Protein 4G26 (pdb70)

InterPro domains:
  IPR002885 Pentatricopeptide repeat [PS51375] (210-244)
  IPR011990 Tetratricopeptide-like helical domain superfamily [G3DSA:1.25.40.10] (96-568)
  IPR031595 Protein-only RNase P, C-terminal [PF16953] (338-565)
  IPR033443 PROP1-like, PPR domain [PF17177] (88-297)

Foldseek 3Di:
DVQVVLLVVLPVVDVPLPLVVLVVSVVVCVVVVNDHAQSSLLSNLQSLLSDAADPPDHGDCSLVCSLVSLLVCLVVVHDHDPSSLVSLLSSLQRHLDLVSLVVSVVSCVVSVHQHAPSSLVSNLLSCLVVLNLVSNVVSVVSCVVSVHQDDQVSLLSNLSSCVSVLPQLSNLVSQVSCQQFVFAAAPVSQVSVLCVLQDPSVQADADQDDDLVLQVVQCVVVQHQARSPHFHHHGHKDKDKFAAPLQQATPPPRDRFAAGDDDVVVLVVLLVVLLVLQCVPDVVVLVVVLVVLLVVDDDAQEAEAQQQQQPPVDPGGHLPSSVVVQQVRLVPPPVSDGAAYEEAPCCLVDDQPPDPVSNVVSVVCVVSSRYDHGYPPHDSVSNLVSSCSVSVHAYEHPPLLPDDPSVVSGRGPVVSSCLQHYWYWDQDPVPGIDIRHRGNHDSGWGADSNGWTKHWHDDSDCVVPPTIIMTIGHPD

Organism: Arabidopsis thaliana (NCBI:txid3702)

Solvent-accessible surface area: 24001 Å² total; per-residue (Å²): 107,86,94,45,98,14,84,124,88,1,54,104,9,10,172,164,37,53,24,148,51,0,11,109,3,13,54,47,5,121,177,110,68,23,128,3,48,57,89,4,0,12,26,0,0,90,1,0,8,66,18,135,55,35,138,170,73,92,86,55,86,4,2,41,65,0,16,79,0,1,121,50,0,2,71,47,157,24,104,27,59,93,47,0,5,57,15,1,12,92,0,3,96,31,38,77,42,9,68,59,1,4,69,7,0,85,31,4,102,85,92,76,33,92,3,66,37,90,8,0,6,12,0,0,56,2,2,19,163,140,35,48,9,111,64,0,30,83,0,12,62,29,0,85,116,16,151,15,92,8,104,33,79,12,0,15,17,4,2,75,1,0,21,74,58,142,46,16,80,58,1,11,111,6,2,17,54,0,30,85,43,25,20,35,0,42,136,78,2,0,48,34,1,28,95,6,0,128,33,112,36,1,39,156,36,30,71,171,170,78,81,102,131,89,2,100,81,16,17,107,98,28,48,14,7,60,4,26,74,21,19,4,14,63,28,126,5,56,7,105,111,16,45,21,53,147,79,0,36,0,103,58,34,142,53,140,7,67,62,38,117,30,73,100,106,68,17,93,87,14,13,67,33,0,31,133,16,0,29,109,117,18,99,127,69,32,0,34,110,0,42,98,48,14,143,176,73,36,98,17,38,7,0,0,5,0,19,32,0,0,70,30,122,70,250,79,35,19,23,151,6,0,30,33,0,3,96,82,5,57,114,79,6,132,75,109,93,43,2,0,1,0,0,45,88,86,65,5,106,35,57,1,6,83,150,90,184,34,100,63,46,0,76,141,10,118,135,63,14,2,3,24,17,0,22,118,87,10,58,13,22,3,0,0,0,29,0,0,1,42,38,139,11,44,0,1,0,31,34,112,3,129,80,146,23,8,134,81,14,42,102,57,20,4,26,64,2,27,30,62,34,24,1,62,5,35,79,70,234,144,124,31,14,124,17,18,93,31,39,76,20,7,13,8,0,8,4,19,67,74,3,4,2,2,1,0,26,53,39,153,55,41,78,145,64,74,32,59,3,1,1,1,73,33,46,212

Structure (mmCIF, N/CA/C/O backbone):
data_4G26
#
_entry.id   4G26
#
_cell.length_a   41.790
_cell.length_b   111.883
_cell.length_c   140.073
_cell.angle_alpha   90.00
_cell.angle_beta   90.00
_cell.angle_gamma   90.00
#
_symmetry.space_group_name_H-M   'P 21 21 21'
#
loop_
_entity.id
_entity.type
_entity.pdbx_description
1 polymer 'Pentatricopeptide repeat-containing protein At2g32230, mitochondrial'
2 non-polymer 'ZINC ION'
3 non-polymer 'CALCIUM ION'
4 water water
#
loop_
_atom_site.group_PDB
_atom_site.id
_atom_site.type_symbol
_atom_site.label_atom_id
_atom_site.label_alt_id
_atom_site.label_comp_id
_atom_site.label_asym_id
_atom_site.label_entity_id
_atom_site.label_seq_id
_atom_site.pdbx_PDB_ins_code
_atom_site.Cartn_x
_atom_site.Cartn_y
_atom_site.Cartn_z
_atom_site.occupancy
_atom_site.B_iso_or_equiv
_atom_site.auth_seq_id
_atom_site.auth_comp_id
_atom_site.auth_asym_id
_atom_site.auth_atom_id
_atom_site.pdbx_PDB_model_num
ATOM 1 N N . SER A 1 24 ? -11.465 44.358 64.160 1.00 94.01 95 SER A N 1
ATOM 2 C CA . SER A 1 24 ? -12.189 43.111 63.772 1.00 93.65 95 SER A CA 1
ATOM 3 C C . SER A 1 24 ? -11.387 41.877 64.209 1.00 89.19 95 SER A C 1
ATOM 4 O O . SER A 1 24 ? -10.211 41.774 63.865 1.00 90.11 95 SER A O 1
ATOM 7 N N . PRO A 1 25 ? -12.018 40.946 64.971 1.00 89.26 96 PRO A N 1
ATOM 8 C CA . PRO A 1 25 ? -11.328 39.806 65.623 1.00 86.77 96 PRO A CA 1
ATOM 9 C C . PRO A 1 25 ? -10.827 38.728 64.651 1.00 86.54 96 PRO A C 1
ATOM 10 O O . PRO A 1 25 ? -9.688 38.273 64.783 1.00 81.38 96 PRO A O 1
ATOM 14 N N . GLU A 1 26 ? -11.665 38.312 63.700 1.00 88.85 97 GLU A N 1
ATOM 15 C CA . GLU A 1 26 ? -11.208 37.381 62.659 1.00 88.56 97 GLU A CA 1
ATOM 16 C C . GLU A 1 26 ? -10.124 38.021 61.791 1.00 88.80 97 GLU A C 1
ATOM 17 O O . GLU A 1 26 ? -9.188 37.340 61.384 1.00 96.17 97 GLU A O 1
ATOM 23 N N . ALA A 1 27 ? -10.245 39.320 61.518 1.00 87.76 98 ALA A N 1
ATOM 24 C CA . ALA A 1 27 ? -9.203 40.056 60.790 1.00 84.52 98 ALA A CA 1
ATOM 25 C C . ALA A 1 27 ? -7.935 40.234 61.627 1.00 78.02 98 ALA A C 1
ATOM 26 O O . ALA A 1 27 ? -6.856 40.389 61.066 1.00 76.46 98 ALA A O 1
ATOM 28 N N . LEU A 1 28 ? -8.062 40.230 62.957 1.00 79.19 99 LEU A N 1
ATOM 29 C CA . LEU A 1 28 ? -6.889 40.329 63.853 1.00 73.15 99 LEU A CA 1
ATOM 30 C C . LEU A 1 28 ? -6.122 39.005 63.944 1.00 75.67 99 LEU A C 1
ATOM 31 O O . LEU A 1 28 ? -4.891 39.002 63.910 1.00 71.90 99 LEU A O 1
ATOM 36 N N . LEU A 1 29 ? -6.844 37.889 64.105 1.00 77.33 100 LEU A N 1
ATOM 37 C CA . LEU A 1 29 ? -6.215 36.554 64.119 1.00 77.76 100 LEU A CA 1
ATOM 38 C C . LEU A 1 29 ? -5.480 36.306 62.783 1.00 73.41 100 LEU A C 1
ATOM 39 O O . LEU A 1 29 ? -4.373 35.774 62.773 1.00 76.32 100 LEU A O 1
ATOM 44 N N . LYS A 1 30 ? -6.097 36.719 61.673 1.00 79.49 101 LYS A N 1
ATOM 45 C CA . LYS A 1 30 ? -5.454 36.710 60.346 1.00 82.01 101 LYS A CA 1
ATOM 46 C C . LYS A 1 30 ? -4.096 37.409 60.414 1.00 85.04 101 LYS A C 1
ATOM 47 O O . LYS A 1 30 ? -3.070 36.780 60.170 1.00 82.30 101 LYS A O 1
ATOM 53 N N . GLN A 1 31 ? -4.101 38.695 60.780 1.00 88.80 102 GLN A N 1
ATOM 54 C CA . GLN A 1 31 ? -2.865 39.485 60.944 1.00 85.92 102 GLN A CA 1
ATOM 55 C C . GLN A 1 31 ? -1.837 38.796 61.834 1.00 75.51 102 GLN A C 1
ATOM 56 O O . GLN A 1 31 ? -0.641 38.813 61.551 1.00 75.89 102 GLN A O 1
ATOM 62 N N . LYS A 1 32 ? -2.311 38.212 62.925 1.00 77.51 103 LYS A N 1
ATOM 63 C CA . LYS A 1 32 ? -1.426 37.642 63.934 1.00 76.29 103 LYS A CA 1
ATOM 64 C C . LYS A 1 32 ? -0.899 36.271 63.526 1.00 78.94 103 LYS A C 1
ATOM 65 O O . LYS A 1 32 ? 0.208 35.907 63.909 1.00 73.49 103 LYS A O 1
ATOM 71 N N . LEU A 1 33 ? -1.697 35.506 62.780 1.00 77.00 104 LEU A N 1
ATOM 72 C CA . LEU A 1 33 ? -1.222 34.235 62.215 1.00 73.04 104 LEU A CA 1
ATOM 73 C C . LEU A 1 33 ? -0.362 34.451 60.957 1.00 72.72 104 LEU A C 1
ATOM 74 O O . LEU A 1 33 ? 0.556 33.685 60.715 1.00 76.45 104 LEU A O 1
ATOM 79 N N . ASP A 1 34 ? -0.627 35.495 60.172 1.00 77.62 105 ASP A N 1
ATOM 80 C CA . ASP A 1 34 ? 0.262 35.828 59.049 1.00 78.62 105 ASP A CA 1
ATOM 81 C C . ASP A 1 34 ? 1.661 36.079 59.586 1.00 80.68 105 ASP A C 1
ATOM 82 O O . ASP A 1 34 ? 2.645 35.574 59.040 1.00 83.06 105 ASP A O 1
ATOM 87 N N . MET A 1 35 ? 1.748 36.871 60.654 1.00 77.15 106 MET A N 1
ATOM 88 C CA . MET A 1 35 ? 3.022 37.074 61.324 1.00 70.45 106 MET A CA 1
ATOM 89 C C . MET A 1 35 ? 3.454 35.817 62.035 1.00 78.19 106 MET A C 1
ATOM 90 O O . MET A 1 35 ? 4.650 35.534 62.115 1.00 80.25 106 MET A O 1
ATOM 95 N N . CYS A 1 36 ? 2.483 35.109 62.608 1.00 90.22 107 CYS A N 1
ATOM 96 C CA . CYS A 1 36 ? 2.746 33.886 63.354 1.00 92.10 107 CYS A CA 1
ATOM 97 C C . CYS A 1 36 ? 2.386 32.654 62.485 1.00 104.13 107 CYS A C 1
ATOM 98 O O . CYS A 1 36 ? 1.315 32.070 62.663 1.00 120.89 107 CYS A O 1
ATOM 101 N N . SER A 1 37 ? 3.274 32.250 61.567 1.00 97.81 108 SER A N 1
ATOM 102 C CA . SER A 1 37 ? 4.584 32.851 61.488 1.00 92.99 108 SER A CA 1
ATOM 103 C C . SER A 1 37 ? 5.348 32.719 60.174 1.00 97.42 108 SER A C 1
ATOM 104 O O . SER A 1 37 ? 5.522 31.635 59.619 1.00 93.35 108 SER A O 1
ATOM 107 N N . LYS A 1 38 ? 5.790 33.879 59.698 1.00 97.93 109 LYS A N 1
ATOM 108 C CA . LYS A 1 38 ? 6.972 33.989 58.870 1.00 95.53 109 LYS A CA 1
ATOM 109 C C . LYS A 1 38 ? 8.166 33.769 59.807 1.00 93.14 109 LYS A C 1
ATOM 110 O O . LYS A 1 38 ? 9.266 33.436 59.375 1.00 93.22 109 LYS A O 1
ATOM 116 N N . LYS A 1 39 ? 7.929 33.959 61.100 1.00 87.58 110 LYS A N 1
ATOM 117 C CA . LYS A 1 39 ? 8.923 33.699 62.137 1.00 86.49 110 LYS A CA 1
ATOM 118 C C . LYS A 1 39 ? 9.226 32.198 62.315 1.00 84.07 110 LYS A C 1
ATOM 119 O O . LYS A 1 39 ? 10.363 31.835 62.586 1.00 90.73 110 LYS A O 1
ATOM 125 N N . GLY A 1 40 ? 8.230 31.330 62.138 1.00 86.00 111 GLY A N 1
ATOM 126 C CA . GLY A 1 40 ? 8.378 29.897 62.411 1.00 80.77 111 GLY A CA 1
ATOM 127 C C . GLY A 1 40 ? 7.864 29.462 63.779 1.00 81.08 111 GLY A C 1
ATOM 128 O O . GLY A 1 40 ? 8.150 28.344 64.213 1.00 83.30 111 GLY A O 1
ATOM 129 N N . ASP A 1 41 ? 7.106 30.328 64.462 1.00 80.47 112 ASP A N 1
ATOM 130 C CA . ASP A 1 41 ? 6.666 30.076 65.848 1.00 79.08 112 ASP A CA 1
ATOM 131 C C . ASP A 1 41 ? 5.403 29.215 65.887 1.00 74.64 112 ASP A C 1
ATOM 132 O O . ASP A 1 41 ? 4.287 29.714 65.704 1.00 70.92 112 ASP A O 1
ATOM 137 N N . VAL A 1 42 ? 5.588 27.922 66.124 1.00 69.82 113 VAL A N 1
ATOM 138 C CA . VAL A 1 42 ? 4.477 26.965 66.107 1.00 67.47 113 VAL A CA 1
ATOM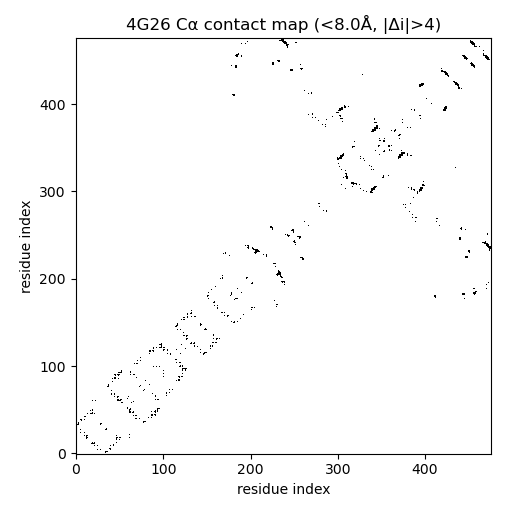 139 C C . VAL A 1 42 ? 3.765 26.974 67.447 1.00 63.20 113 VAL A C 1
ATOM 140 O O . VAL A 1 42 ? 2.536 26.936 67.487 1.00 53.97 113 VAL A O 1
ATOM 144 N N . LEU A 1 43 ? 4.545 27.016 68.528 1.00 62.18 114 LEU A N 1
ATOM 145 C CA . LEU A 1 43 ? 4.010 27.102 69.909 1.00 77.45 114 LEU A CA 1
ATOM 146 C C . LEU A 1 43 ? 3.072 28.340 70.109 1.00 80.60 114 LEU A C 1
ATOM 147 O O . LEU A 1 43 ? 2.143 28.293 70.941 1.00 76.03 114 LEU A O 1
ATOM 152 N N . GLU A 1 44 ? 3.330 29.426 69.371 1.00 59.14 115 GLU A N 1
ATOM 153 C CA . GLU A 1 44 ? 2.506 30.632 69.449 1.00 65.69 115 GLU A CA 1
ATOM 154 C C . GLU A 1 44 ? 1.288 30.526 68.540 1.00 65.94 115 GLU A C 1
ATOM 155 O O . GLU A 1 44 ? 0.187 30.961 68.912 1.00 63.53 115 GLU A O 1
ATOM 161 N N . ALA A 1 45 ? 1.479 29.976 67.341 1.00 61.50 116 ALA A N 1
ATOM 162 C CA . ALA A 1 45 ? 0.345 29.664 66.473 1.00 60.56 116 ALA A CA 1
ATOM 163 C C . ALA A 1 45 ? -0.657 28.764 67.200 1.00 50.41 116 ALA A C 1
ATOM 164 O O . ALA A 1 45 ? -1.848 28.964 67.058 1.00 55.81 116 ALA A O 1
ATOM 166 N N . LEU A 1 46 ? -0.174 27.793 67.973 1.00 53.46 117 LEU A N 1
ATOM 167 C CA . LEU A 1 46 ? -1.048 26.862 68.733 1.00 58.94 117 LEU A CA 1
ATOM 168 C C . LEU A 1 46 ? -1.711 27.514 69.960 1.00 76.52 117 LEU A C 1
ATOM 169 O O . LEU A 1 46 ? -2.776 27.040 70.408 1.00 68.24 117 LEU A O 1
ATOM 174 N N . ARG A 1 47 ? -1.039 28.537 70.532 1.00 75.09 118 ARG A N 1
ATOM 175 C CA . ARG A 1 47 ? -1.577 29.357 71.621 1.00 67.13 118 ARG A CA 1
ATOM 176 C C . ARG A 1 47 ? -2.708 30.223 71.078 1.00 59.53 118 ARG A C 1
ATOM 177 O O . ARG A 1 47 ? -3.772 30.292 71.683 1.00 62.16 118 ARG A O 1
ATOM 185 N N . LEU A 1 48 ? -2.459 30.881 69.944 1.00 56.76 119 LEU A N 1
ATOM 186 C CA . LEU A 1 48 ? -3.447 31.732 69.284 1.00 58.09 119 LEU A CA 1
ATOM 187 C C . LEU A 1 48 ? -4.689 30.965 68.783 1.00 64.58 119 LEU A C 1
ATOM 188 O O . LEU A 1 48 ? -5.819 31.497 68.751 1.00 59.46 119 LEU A O 1
ATOM 193 N N . TYR A 1 49 ? -4.466 29.736 68.329 1.00 61.98 120 TYR A N 1
ATOM 194 C CA . TYR A 1 49 ? -5.574 28.865 67.921 1.00 60.01 120 TYR A CA 1
ATOM 195 C C . TYR A 1 49 ? -6.487 28.682 69.124 1.00 56.38 120 TYR A C 1
ATOM 196 O O . TYR A 1 49 ? -7.700 28.964 69.020 1.00 53.11 120 TYR A O 1
ATOM 205 N N . ASP A 1 50 ? -5.886 28.260 70.257 1.00 66.45 121 ASP A N 1
ATOM 206 C CA . ASP A 1 50 ? -6.596 27.881 71.504 1.00 61.44 121 ASP A CA 1
ATOM 207 C C . ASP A 1 50 ? -7.311 29.084 72.115 1.00 65.11 121 ASP A C 1
ATOM 208 O O . ASP A 1 50 ? -8.350 28.947 72.755 1.00 65.01 121 ASP A O 1
ATOM 213 N N . GLU A 1 51 ? -6.735 30.256 71.898 1.00 63.85 122 GLU A N 1
ATOM 214 C CA . GLU A 1 51 ? -7.257 31.505 72.416 1.00 66.37 122 GLU A CA 1
ATOM 215 C C . GLU A 1 51 ? -8.494 31.943 71.639 1.00 63.73 122 GLU A C 1
ATOM 216 O O . GLU A 1 51 ? -9.479 32.387 72.233 1.00 61.60 122 GLU A O 1
ATOM 222 N N . ALA A 1 52 ? -8.436 31.837 70.310 1.00 58.56 123 ALA A N 1
ATOM 223 C CA . ALA A 1 52 ? -9.579 32.154 69.453 1.00 58.41 123 ALA A CA 1
ATOM 224 C C . ALA A 1 52 ? -10.811 31.330 69.845 1.00 61.30 123 ALA A C 1
ATOM 225 O O . ALA A 1 52 ? -11.951 31.824 69.766 1.00 57.51 123 ALA A O 1
ATOM 227 N N . ARG A 1 53 ? -10.576 30.083 70.258 1.00 61.02 124 ARG A N 1
ATOM 228 C CA . ARG A 1 53 ? -11.650 29.186 70.657 1.00 67.22 124 ARG A CA 1
ATOM 229 C C . ARG A 1 53 ? -12.193 29.547 72.031 1.00 64.81 124 ARG A C 1
ATOM 230 O O . ARG A 1 53 ? -13.377 29.330 72.292 1.00 63.29 124 ARG A O 1
ATOM 238 N N . ARG A 1 54 ? -11.338 30.095 72.899 1.00 65.15 125 ARG A N 1
ATOM 239 C CA . ARG A 1 54 ? -11.789 30.627 74.197 1.00 65.11 125 ARG A CA 1
ATOM 240 C C . ARG A 1 54 ? -12.455 31.987 74.047 1.00 61.27 125 ARG A C 1
ATOM 241 O O . ARG A 1 54 ? -13.194 32.397 74.925 1.00 62.33 125 ARG A O 1
ATOM 249 N N . ASN A 1 55 ? -12.181 32.694 72.956 1.00 61.77 126 ASN A N 1
ATOM 250 C CA . ASN A 1 55 ? -12.859 33.952 72.672 1.00 65.16 126 ASN A CA 1
ATOM 251 C C . ASN A 1 55 ? -14.114 33.753 71.829 1.00 63.28 126 ASN A C 1
ATOM 252 O O . ASN A 1 55 ? -14.886 34.704 71.636 1.00 63.54 126 ASN A O 1
ATOM 257 N N . GLY A 1 56 ? -14.314 32.536 71.318 1.00 62.88 127 GLY A N 1
ATOM 258 C CA . GLY A 1 56 ? -15.467 32.224 70.448 1.00 61.73 127 GLY A CA 1
ATOM 259 C C . GLY A 1 56 ? -15.344 32.862 69.062 1.00 65.00 127 GLY A C 1
ATOM 260 O O . GL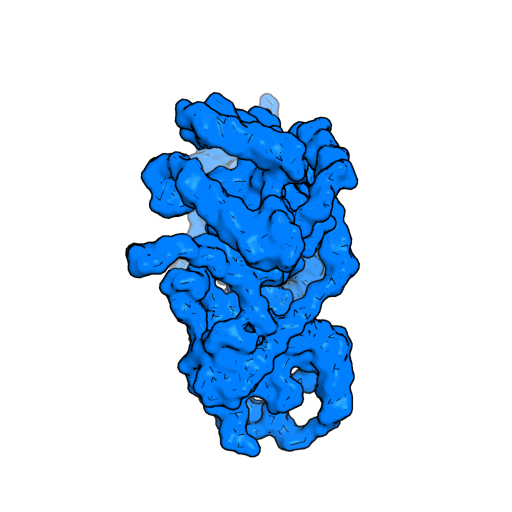Y A 1 56 ? -16.360 33.126 68.413 1.00 65.26 127 GLY A O 1
ATOM 261 N N . VAL A 1 57 ? -14.108 33.145 68.620 1.00 64.25 128 VAL A N 1
ATOM 262 C CA . VAL A 1 57 ? -13.852 33.659 67.263 1.00 69.05 128 VAL A CA 1
ATOM 263 C C . VAL A 1 57 ? -13.769 32.458 66.284 1.00 72.49 128 VAL A C 1
ATOM 264 O O . VAL A 1 57 ? -12.961 31.538 66.481 1.00 69.43 128 VAL A O 1
ATOM 266 N N . GLN A 1 58 ? -14.635 32.449 65.267 1.00 76.90 129 GLN A N 1
ATOM 267 C CA . GLN A 1 58 ? -14.722 31.324 64.320 1.00 80.20 129 GLN A CA 1
ATOM 268 C C . GLN A 1 58 ? -13.529 31.354 63.368 1.00 74.65 129 GLN A C 1
ATOM 269 O O . GLN A 1 58 ? -13.320 32.350 62.664 1.00 68.44 129 GLN A O 1
ATOM 275 N N . LEU A 1 59 ? -12.750 30.270 63.355 1.00 74.38 130 LEU A N 1
ATOM 276 C CA . LEU A 1 59 ? -11.637 30.137 62.405 1.00 74.78 130 LEU A CA 1
ATOM 277 C C . LEU A 1 59 ? -12.163 29.902 60.977 1.00 70.31 130 LEU A C 1
ATOM 278 O O . LEU A 1 59 ? -13.009 29.022 60.739 1.00 72.34 130 LEU A O 1
ATOM 283 N N . SER A 1 60 ? -11.673 30.707 60.039 1.00 69.65 131 SER A N 1
ATOM 284 C CA . SER A 1 60 ? -12.051 30.594 58.631 1.00 65.61 131 SER A CA 1
ATOM 285 C C . SER A 1 60 ? -11.060 29.710 57.864 1.00 58.81 131 SER A C 1
ATOM 286 O O . SER A 1 60 ? -10.052 29.261 58.400 1.00 52.80 131 SER A O 1
ATOM 289 N N . GLN A 1 61 ? -11.370 29.490 56.596 1.00 61.76 132 GLN A N 1
ATOM 290 C CA . GLN A 1 61 ? -10.488 28.803 55.663 1.00 60.34 132 GLN A CA 1
ATOM 291 C C . GLN A 1 61 ? -9.042 29.295 55.761 1.00 65.07 132 GLN A C 1
ATOM 292 O O . GLN A 1 61 ? -8.101 28.491 55.889 1.00 62.77 132 GLN A O 1
ATOM 298 N N . TYR A 1 62 ? -8.873 30.616 55.740 1.00 65.57 133 TYR A N 1
ATOM 299 C CA . TYR A 1 62 ? -7.553 31.216 55.766 1.00 64.79 133 TYR A CA 1
ATOM 300 C C . TYR A 1 62 ? -6.810 30.925 57.069 1.00 68.90 133 TYR A C 1
ATOM 301 O O . TYR A 1 62 ? -5.607 30.604 57.049 1.00 61.54 133 TYR A O 1
ATOM 310 N N . HIS A 1 63 ? -7.509 31.035 58.205 1.00 67.10 134 HIS A N 1
ATOM 311 C CA . HIS A 1 63 ? -6.863 30.791 59.496 1.00 65.86 134 HIS A CA 1
ATOM 312 C C . HIS A 1 63 ? -6.412 29.359 59.558 1.00 61.33 134 HIS A C 1
ATOM 313 O O . HIS A 1 63 ? -5.276 29.058 59.938 1.00 55.78 134 HIS A O 1
ATOM 320 N N . TYR A 1 64 ? -7.326 28.458 59.207 1.00 58.80 135 TYR A N 1
ATOM 321 C CA . TYR A 1 64 ? -7.035 27.028 59.247 1.00 58.64 135 TYR A CA 1
ATOM 322 C C . TYR A 1 64 ? -5.851 26.651 58.345 1.00 58.13 135 TYR A C 1
ATOM 323 O O . TYR A 1 64 ? -4.959 25.908 58.773 1.00 52.82 135 TYR A O 1
ATOM 332 N N . ASN A 1 65 ? -5.819 27.203 57.132 1.00 54.27 136 ASN A N 1
ATOM 333 C CA . ASN A 1 65 ? -4.703 26.928 56.203 1.00 60.20 136 ASN A CA 1
ATOM 334 C C . ASN A 1 65 ? -3.348 27.394 56.723 1.00 59.03 136 ASN A C 1
ATOM 335 O O . ASN A 1 65 ? -2.377 26.648 56.656 1.00 61.55 136 ASN A O 1
ATOM 340 N N . VAL A 1 66 ? -3.285 28.614 57.260 1.00 62.58 137 VAL A N 1
ATOM 341 C CA . VAL A 1 66 ? -2.033 29.147 57.822 1.00 59.21 137 VAL A CA 1
ATOM 342 C C . VAL A 1 66 ? -1.600 28.256 58.979 1.00 59.60 137 VAL A C 1
ATOM 343 O O . VAL A 1 66 ? -0.413 27.951 59.157 1.00 58.41 137 VAL A O 1
ATOM 347 N N . LEU A 1 67 ? -2.574 27.838 59.775 1.00 60.96 138 LEU A N 1
ATOM 348 C CA . LEU A 1 67 ? -2.289 27.022 60.946 1.00 60.60 138 LEU A CA 1
ATOM 349 C C . LEU A 1 67 ? -1.730 25.652 60.515 1.00 57.29 138 LEU A C 1
ATOM 350 O O . LEU A 1 67 ? -0.758 25.160 61.099 1.00 58.43 138 LEU A O 1
ATOM 355 N N . LEU A 1 68 ? -2.342 25.048 59.488 1.00 57.62 139 LEU A N 1
ATOM 356 C CA . LEU A 1 68 ? -1.855 23.757 58.936 1.00 55.44 139 LEU A CA 1
ATOM 357 C C . LEU A 1 68 ? -0.456 23.863 58.348 1.00 51.06 139 LEU A C 1
ATOM 358 O O . LEU A 1 68 ? 0.358 22.972 58.532 1.00 50.92 139 LEU A O 1
ATOM 363 N N . TYR A 1 69 ? -0.181 24.952 57.648 1.00 52.16 140 TYR A N 1
ATOM 364 C CA . TYR A 1 69 ? 1.169 25.201 57.135 1.00 55.95 140 TYR A CA 1
ATOM 365 C C . TYR A 1 69 ? 2.200 25.313 58.264 1.00 58.88 140 TYR A C 1
ATOM 366 O O . TYR A 1 69 ? 3.280 24.720 58.221 1.00 54.28 140 TYR A O 1
ATOM 375 N N . VAL A 1 70 ? 1.866 26.087 59.290 1.00 58.96 141 VAL A N 1
ATOM 376 C CA . VAL A 1 70 ? 2.810 26.356 60.350 1.00 55.63 141 VAL A CA 1
ATOM 377 C C . VAL A 1 70 ? 3.106 25.064 61.128 1.00 57.49 141 VAL A C 1
ATOM 378 O O . VAL A 1 70 ? 4.268 24.786 61.443 1.00 55.16 141 VAL A O 1
ATOM 382 N N . CYS A 1 71 ? 2.080 24.253 61.420 1.00 56.89 142 CYS A N 1
ATOM 383 C CA . CYS A 1 71 ? 2.324 22.937 62.080 1.00 58.56 142 CYS A CA 1
ATOM 384 C C . CYS A 1 71 ? 3.231 22.018 61.240 1.00 59.18 142 CYS A C 1
ATOM 385 O O . CYS A 1 71 ? 3.928 21.167 61.796 1.00 65.56 142 CYS A O 1
ATOM 388 N N . SER A 1 72 ? 3.241 22.232 59.926 1.00 57.44 143 SER A N 1
ATOM 389 C CA . SER A 1 72 ? 4.101 21.493 58.985 1.00 64.92 143 SER A CA 1
ATOM 390 C C . SER A 1 72 ? 5.576 21.587 59.275 1.00 70.58 143 SER A C 1
ATOM 391 O O . SER A 1 72 ? 6.343 20.711 58.889 1.00 70.19 143 SER A O 1
ATOM 394 N N . LEU A 1 73 ? 5.971 22.682 59.912 1.00 78.83 144 LEU A N 1
ATOM 395 C CA . LEU A 1 73 ? 7.375 22.998 60.110 1.00 78.69 144 LEU A CA 1
ATOM 396 C C . LEU A 1 73 ? 7.933 22.237 61.295 1.00 79.84 144 LEU A C 1
ATOM 397 O O . LEU A 1 73 ? 9.148 22.173 61.474 1.00 84.57 144 LEU A O 1
ATOM 402 N N . ALA A 1 74 ? 7.056 21.667 62.120 1.00 85.82 145 ALA A N 1
ATOM 403 C CA . ALA A 1 74 ? 7.523 20.810 63.195 1.00 85.28 145 ALA A CA 1
ATOM 404 C C . ALA A 1 74 ? 8.228 19.638 62.514 1.00 90.46 145 ALA A C 1
ATOM 405 O O . ALA A 1 74 ? 8.008 19.363 61.323 1.00 86.98 145 ALA A O 1
ATOM 407 N N . GLU A 1 75 ? 9.108 18.970 63.240 1.00 91.74 146 GLU A N 1
ATOM 408 C CA . GLU A 1 75 ? 9.875 17.895 62.640 1.00 92.22 146 GLU A CA 1
ATOM 409 C C . GLU A 1 75 ? 9.609 16.705 63.519 1.00 89.56 146 GLU A C 1
ATOM 410 O O . GLU A 1 75 ? 9.145 16.867 64.654 1.00 86.92 146 GLU A O 1
ATOM 416 N N . ALA A 1 76 ? 9.840 15.508 62.998 1.00 85.10 147 ALA A N 1
ATOM 417 C CA . ALA A 1 76 ? 9.477 14.313 63.749 1.00 86.02 147 ALA A CA 1
ATOM 418 C C . ALA A 1 76 ? 10.554 14.048 64.789 1.00 81.34 147 ALA A C 1
ATOM 419 O O . ALA A 1 76 ? 11.745 14.095 64.479 1.00 77.20 147 ALA A O 1
ATOM 421 N N . ALA A 1 77 ? 10.131 13.789 66.023 1.00 87.26 148 ALA A N 1
ATOM 422 C CA . ALA A 1 77 ? 11.067 13.570 67.133 1.00 90.71 148 ALA A CA 1
ATOM 423 C C . ALA A 1 77 ? 11.688 12.161 67.090 1.00 95.28 148 ALA A C 1
ATOM 424 O O . ALA A 1 77 ? 11.014 11.166 67.388 1.00 95.19 148 ALA A O 1
ATOM 426 N N . THR A 1 78 ? 12.976 12.082 66.735 1.00 97.52 149 THR A N 1
ATOM 427 C CA . THR A 1 78 ? 13.677 10.790 66.655 1.00 94.32 149 THR A CA 1
ATOM 428 C C . THR A 1 78 ? 13.924 10.197 68.055 1.00 99.89 149 THR A C 1
ATOM 429 O O . THR A 1 78 ? 13.940 8.978 68.215 1.00 99.35 149 THR A O 1
ATOM 433 N N . GLU A 1 79 ? 14.090 11.054 69.066 1.00 103.60 150 GLU A N 1
ATOM 434 C CA . GLU A 1 79 ? 14.344 10.593 70.435 1.00 99.23 150 GLU A CA 1
ATOM 435 C C . GLU A 1 79 ? 13.040 10.461 71.216 1.00 96.70 150 GLU A C 1
ATOM 436 O O . GLU A 1 79 ? 12.636 9.355 71.564 1.00 100.12 150 GLU A O 1
ATOM 442 N N . SER A 1 80 ? 12.367 11.579 71.458 1.00 93.47 151 SER A N 1
ATOM 443 C CA . SER A 1 80 ? 11.198 11.597 72.341 1.00 92.03 151 SER A CA 1
ATOM 444 C C . SER A 1 80 ? 9.916 11.149 71.640 1.00 88.97 151 SER A C 1
ATOM 445 O O . SER A 1 80 ? 9.930 10.855 70.452 1.00 85.38 151 SER A O 1
ATOM 448 N N . SER A 1 81 ? 8.810 11.117 72.389 1.00 86.40 152 SER A N 1
ATOM 449 C CA . SER A 1 81 ? 7.469 10.940 71.811 1.00 87.24 152 SER A CA 1
ATOM 450 C C . SER A 1 81 ? 7.072 12.182 70.973 1.00 91.44 152 SER A C 1
ATOM 451 O O . SER A 1 81 ? 7.658 13.246 71.144 1.00 97.98 152 SER A O 1
ATOM 454 N N . PRO A 1 82 ? 6.078 12.050 70.064 1.00 97.61 153 PRO A N 1
ATOM 455 C CA . PRO A 1 82 ? 5.758 13.105 69.070 1.00 93.16 153 PRO A CA 1
ATOM 456 C C . PRO A 1 82 ? 5.568 14.544 69.607 1.00 86.93 153 PRO A C 1
ATOM 457 O O . PRO A 1 82 ? 4.997 14.745 70.680 1.00 89.70 153 PRO A O 1
ATOM 461 N N . ASN A 1 83 ? 6.032 15.526 68.836 1.00 78.69 154 ASN A N 1
ATOM 462 C CA . ASN A 1 83 ? 5.890 16.943 69.186 1.00 80.08 154 ASN A CA 1
ATOM 463 C C . ASN A 1 83 ? 4.470 17.466 68.998 1.00 80.95 154 ASN A C 1
ATOM 464 O O . ASN A 1 83 ? 3.779 17.031 68.078 1.00 78.05 154 ASN A O 1
ATOM 469 N N . PRO A 1 84 ? 4.040 18.429 69.845 1.00 77.92 155 PRO A N 1
ATOM 470 C CA . PRO A 1 84 ? 2.663 18.937 69.741 1.00 76.37 155 PRO A CA 1
ATOM 471 C C . PRO A 1 84 ? 2.329 19.542 68.365 1.00 70.84 155 PRO A C 1
ATOM 472 O O . PRO A 1 84 ? 1.170 19.497 67.951 1.00 67.89 155 PRO A O 1
ATOM 476 N N . GLY A 1 85 ? 3.326 20.088 67.672 1.00 63.29 156 GLY A N 1
ATOM 477 C CA . GLY A 1 85 ? 3.108 20.759 66.396 1.00 63.76 156 GLY A CA 1
ATOM 478 C C . GLY A 1 85 ? 2.519 19.818 65.343 1.00 70.52 156 GLY A C 1
ATOM 479 O O . GLY A 1 85 ? 1.465 20.105 64.759 1.00 69.26 156 GLY A O 1
ATOM 480 N N . LEU A 1 86 ? 3.204 18.704 65.080 1.00 64.43 157 LEU A N 1
ATOM 481 C CA . LEU A 1 86 ? 2.711 17.722 64.093 1.00 67.47 157 LEU A CA 1
ATOM 482 C C . LEU A 1 86 ? 1.453 17.073 64.650 1.00 67.65 157 LEU A C 1
ATOM 483 O O . LEU A 1 86 ? 0.396 17.124 64.025 1.00 67.56 157 LEU A O 1
ATOM 488 N N . SER A 1 87 ? 1.565 16.508 65.853 1.00 67.74 158 SER A N 1
ATOM 489 C CA . SER A 1 87 ? 0.448 15.831 66.517 1.00 67.37 158 SER A CA 1
ATOM 490 C C . SER A 1 87 ? -0.850 16.676 66.565 1.00 66.42 158 SER A C 1
ATOM 491 O O . SER A 1 87 ? -1.928 16.196 66.186 1.00 66.81 158 SER A O 1
ATOM 494 N N . ARG A 1 88 ? -0.755 17.928 67.003 1.00 62.85 159 ARG A N 1
ATOM 495 C CA . ARG A 1 88 ? -1.934 18.819 67.055 1.00 59.29 159 ARG A CA 1
ATOM 496 C C . ARG A 1 88 ? -2.364 19.277 65.656 1.00 57.58 159 ARG A C 1
ATOM 497 O O . ARG A 1 88 ? -3.537 19.620 65.436 1.00 58.10 159 ARG A O 1
ATOM 505 N N . GLY A 1 89 ? -1.424 19.294 64.715 1.00 55.82 160 GLY A N 1
ATOM 506 C CA . GLY A 1 89 ? -1.736 19.624 63.318 1.00 54.89 160 GLY A CA 1
ATOM 507 C C . GLY A 1 89 ? -2.815 18.712 62.730 1.00 52.58 160 GLY A C 1
ATOM 508 O O . GLY A 1 89 ? -3.732 19.186 62.075 1.00 53.86 160 GLY A O 1
ATOM 509 N N . PHE A 1 90 ? -2.733 17.408 62.986 1.00 55.17 161 PHE A N 1
ATOM 510 C CA . PHE A 1 90 ? -3.789 16.471 62.553 1.00 56.56 161 PHE A CA 1
ATOM 511 C C . PHE A 1 90 ? -5.119 16.767 63.256 1.00 55.04 161 PHE A C 1
ATOM 512 O O . PHE A 1 90 ? -6.181 16.672 62.649 1.00 50.13 161 PHE A O 1
ATOM 520 N N . ASP A 1 91 ? -5.055 17.152 64.532 1.00 57.88 162 ASP A N 1
ATOM 521 C CA . ASP A 1 91 ? -6.264 17.515 65.290 1.00 58.08 162 ASP A CA 1
ATOM 522 C C . ASP A 1 91 ? -6.948 18.704 64.649 1.00 50.42 162 ASP A C 1
ATOM 523 O O . ASP A 1 91 ? -8.178 18.742 64.537 1.00 51.93 162 ASP A O 1
ATOM 528 N N . ILE A 1 92 ? -6.149 19.684 64.250 1.00 48.56 163 ILE A N 1
ATOM 529 C CA . ILE A 1 92 ? -6.653 20.925 63.631 1.00 51.66 163 ILE A CA 1
ATOM 530 C C . ILE A 1 92 ? -7.283 20.652 62.263 1.00 55.20 163 ILE A C 1
ATOM 531 O O . ILE A 1 92 ? -8.322 21.229 61.905 1.00 52.17 163 ILE A O 1
ATOM 536 N N . PHE A 1 93 ? -6.626 19.800 61.482 1.00 57.14 164 PHE A N 1
ATOM 537 C CA . PHE A 1 93 ? -7.188 19.370 60.207 1.00 58.05 164 PHE A CA 1
ATOM 538 C C . PHE A 1 93 ? -8.541 18.700 60.431 1.00 50.79 164 PHE A C 1
ATOM 539 O O . PHE A 1 93 ? -9.529 19.022 59.770 1.00 51.05 164 PHE A O 1
ATOM 547 N N . LYS A 1 94 ? -8.582 17.782 61.394 1.00 55.19 165 LYS A N 1
ATOM 548 C CA . LYS A 1 94 ? -9.817 17.076 61.729 1.00 55.92 165 LYS A CA 1
ATOM 549 C C . LYS A 1 94 ? -10.946 18.055 62.073 1.00 56.51 165 LYS A C 1
ATOM 550 O O . LYS A 1 94 ? -12.073 17.888 61.615 1.00 56.08 165 LYS A O 1
ATOM 556 N N . GLN A 1 95 ? -10.625 19.088 62.851 1.00 57.44 166 GLN A N 1
ATOM 557 C CA . GLN A 1 95 ? -11.615 20.072 63.282 1.00 52.03 166 GLN A CA 1
ATOM 558 C C . GLN A 1 95 ? -12.118 20.930 62.140 1.00 50.58 166 GLN A C 1
ATOM 559 O O . GLN A 1 95 ? -13.296 21.258 62.072 1.00 49.29 166 GLN A O 1
ATOM 565 N N . MET A 1 96 ? -11.231 21.286 61.225 1.00 52.65 167 MET A N 1
ATOM 566 C CA . MET A 1 96 ? -11.606 22.133 60.094 1.00 48.84 167 MET A CA 1
ATOM 567 C C . MET A 1 96 ? -12.721 21.472 59.283 1.00 54.59 167 MET A C 1
ATOM 568 O O . MET A 1 96 ? -13.679 22.138 58.877 1.00 53.81 167 MET A O 1
ATOM 573 N N . ILE A 1 97 ? -12.576 20.164 59.060 1.00 58.52 168 ILE A N 1
ATOM 574 C CA . ILE A 1 97 ? -13.573 19.365 58.348 1.00 58.19 168 ILE A CA 1
ATOM 575 C C . ILE A 1 97 ? -14.858 19.244 59.173 1.00 58.94 168 ILE A C 1
ATOM 576 O O . ILE A 1 97 ? -15.960 19.454 58.655 1.00 58.44 168 ILE A O 1
ATOM 581 N N . VAL A 1 98 ? -14.714 18.898 60.452 1.00 59.86 169 VAL A N 1
ATOM 582 C CA . VAL A 1 98 ? -15.865 18.846 61.365 1.00 61.81 169 VAL A CA 1
ATOM 583 C C . VAL A 1 98 ? -16.643 20.170 61.337 1.00 62.63 169 VAL A C 1
ATOM 584 O O . VAL A 1 98 ? -17.869 20.152 61.259 1.00 65.02 169 VAL A O 1
ATOM 588 N N . ASP A 1 99 ? -15.927 21.301 61.356 1.00 64.55 170 ASP A N 1
ATOM 589 C CA . ASP A 1 99 ? -16.534 22.653 61.271 1.00 65.06 170 ASP A CA 1
ATOM 590 C C . ASP A 1 99 ? -17.177 22.960 59.903 1.00 66.26 170 ASP A C 1
ATOM 591 O O . ASP A 1 99 ? -17.792 24.024 59.714 1.00 64.15 170 ASP A O 1
ATOM 596 N N . L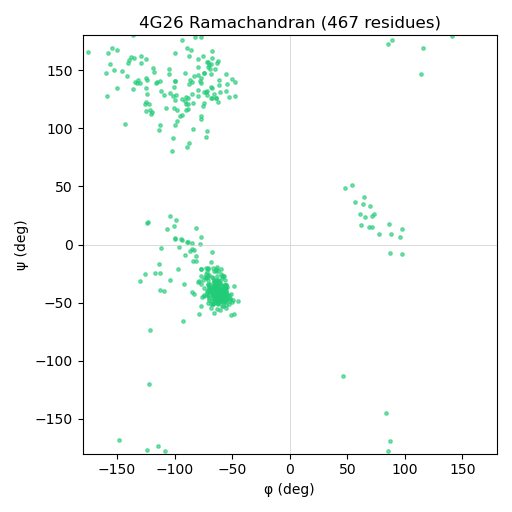YS A 1 100 ? -17.002 22.050 58.945 1.00 66.52 171 LYS A N 1
ATOM 597 C CA . LYS A 1 100 ? -17.487 22.227 57.572 1.00 70.04 171 LYS A CA 1
ATOM 598 C C . LYS A 1 100 ? -16.891 23.438 56.829 1.00 64.56 171 LYS A C 1
ATOM 599 O O . LYS A 1 100 ? -17.500 23.963 55.916 1.00 66.03 171 LYS A O 1
ATOM 605 N N . VAL A 1 101 ? -15.687 23.860 57.207 1.00 65.16 172 VAL A N 1
ATOM 606 C CA . VAL A 1 101 ? -14.939 24.868 56.446 1.00 64.29 172 VAL A CA 1
ATOM 607 C C . VAL A 1 101 ? -14.434 24.204 55.163 1.00 61.23 172 VAL A C 1
ATOM 608 O O . VAL A 1 101 ? -13.884 23.116 55.210 1.00 59.09 172 VAL A O 1
ATOM 612 N N . VAL A 1 102 ? -14.637 24.843 54.020 1.00 66.01 173 VAL A N 1
ATOM 613 C CA . VAL A 1 102 ? -14.304 24.214 52.728 1.00 70.36 173 VAL A CA 1
ATOM 614 C C . VAL A 1 102 ? -12.785 24.202 52.500 1.00 67.83 173 VAL A C 1
ATOM 615 O O . VAL A 1 102 ? -12.113 25.224 52.688 1.00 69.11 173 VAL A O 1
ATOM 619 N N . PRO A 1 103 ? -12.228 23.038 52.124 1.00 66.89 174 PRO A N 1
ATOM 620 C CA . PRO A 1 103 ? -10.821 23.026 51.722 1.00 66.97 174 PRO A CA 1
ATOM 621 C C . PRO A 1 103 ? -10.654 23.579 50.308 1.00 63.60 174 PRO A C 1
ATOM 622 O O . PRO A 1 103 ? -11.460 23.279 49.439 1.00 66.34 174 PRO A O 1
ATOM 626 N N . ASN A 1 104 ? -9.622 24.383 50.103 1.00 62.13 175 ASN A N 1
ATOM 627 C CA . ASN A 1 104 ? -9.204 24.803 48.772 1.00 63.44 175 ASN A CA 1
ATOM 628 C C . ASN A 1 104 ? -7.821 24.200 48.506 1.00 61.20 175 ASN A C 1
ATOM 629 O O . ASN A 1 104 ? -7.308 23.430 49.321 1.00 58.95 175 ASN A O 1
ATOM 634 N N . GLU A 1 105 ? -7.189 24.560 47.395 1.00 63.24 176 GLU A N 1
ATOM 635 C CA . GLU A 1 105 ? -5.974 23.848 46.982 1.00 61.02 176 GLU A CA 1
ATOM 636 C C . GLU A 1 105 ? -4.870 23.948 48.049 1.00 59.04 176 GLU A C 1
ATOM 637 O O . GLU A 1 105 ? -4.167 22.965 48.313 1.00 53.50 176 GLU A O 1
ATOM 643 N N . ALA A 1 106 ? -4.735 25.099 48.708 1.00 56.59 177 ALA A N 1
ATOM 644 C CA . ALA A 1 106 ? -3.749 25.227 49.792 1.00 52.18 177 ALA A CA 1
ATOM 645 C C . ALA A 1 106 ? -4.019 24.244 50.964 1.00 52.13 177 ALA A C 1
ATOM 646 O O . ALA A 1 106 ? -3.090 23.768 51.623 1.00 50.03 177 ALA A O 1
ATOM 648 N N . THR A 1 107 ? -5.280 23.917 51.206 1.00 53.86 178 THR A N 1
ATOM 649 C CA . THR A 1 107 ? -5.621 23.021 52.313 1.00 53.57 178 THR A CA 1
ATOM 650 C C . THR A 1 107 ? -5.017 21.643 52.038 1.00 52.86 178 THR A C 1
ATOM 651 O O . THR A 1 107 ? -4.339 21.078 52.896 1.00 50.03 178 THR A O 1
ATOM 655 N N . PHE A 1 108 ? -5.220 21.131 50.821 1.00 52.06 179 PHE A N 1
ATOM 656 C CA . PHE A 1 108 ? -4.713 19.791 50.453 1.00 52.21 179 PHE A CA 1
ATOM 657 C C . PHE A 1 108 ? -3.195 19.727 50.463 1.00 47.81 179 PHE A C 1
ATOM 658 O O . PHE A 1 108 ? -2.613 18.729 50.898 1.00 52.67 179 PHE A O 1
ATOM 666 N N . THR A 1 109 ? -2.547 20.813 50.050 1.00 48.72 180 THR A N 1
ATOM 667 C CA . THR A 1 109 ? -1.085 20.887 50.022 1.00 49.81 180 THR A CA 1
ATOM 668 C C . THR A 1 109 ? -0.491 20.904 51.423 1.00 53.21 180 THR A C 1
ATOM 669 O O . THR A 1 109 ? 0.406 20.125 51.720 1.00 51.74 180 THR A O 1
ATOM 673 N N . ASN A 1 110 ? -0.990 21.798 52.282 1.00 55.54 181 ASN A N 1
ATOM 674 C CA . ASN A 1 110 ? -0.517 21.873 53.676 1.00 54.84 181 ASN A CA 1
ATOM 675 C C . ASN A 1 110 ? -0.862 20.606 54.448 1.00 50.10 181 ASN A C 1
ATOM 676 O O . ASN A 1 110 ? -0.053 20.110 55.237 1.00 53.77 181 ASN A O 1
ATOM 681 N N . GLY A 1 111 ? -2.069 20.088 54.230 1.00 50.58 182 GLY A N 1
ATOM 682 C CA . GLY A 1 111 ? -2.470 18.808 54.824 1.00 52.76 182 GLY A CA 1
ATOM 683 C C . GLY A 1 111 ? -1.475 17.704 54.484 1.00 52.81 182 GLY A C 1
ATOM 684 O O . GLY A 1 111 ? -1.088 16.925 55.355 1.00 46.60 182 GLY A O 1
ATOM 685 N N . ALA A 1 112 ? -1.046 17.657 53.220 1.00 52.11 183 ALA A N 1
ATOM 686 C CA . ALA A 1 112 ? -0.066 16.673 52.750 1.00 52.96 1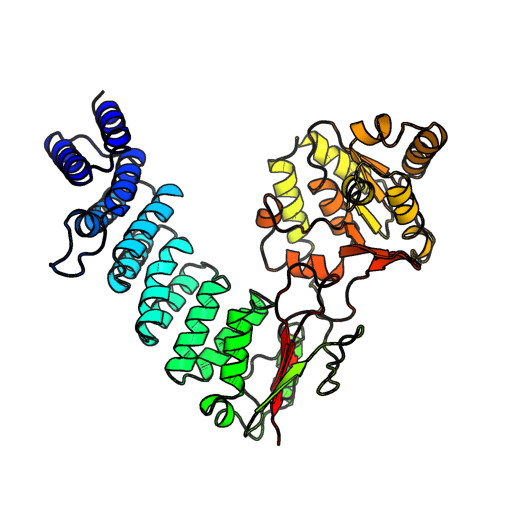83 ALA A CA 1
ATOM 687 C C . ALA A 1 112 ? 1.339 16.901 53.322 1.00 52.91 183 ALA A C 1
ATOM 688 O O . ALA A 1 112 ? 2.049 15.939 53.656 1.00 51.24 183 ALA A O 1
ATOM 690 N N . ARG A 1 113 ? 1.757 18.165 53.409 1.00 57.07 184 ARG A N 1
ATOM 691 C CA . ARG A 1 113 ? 3.065 18.494 53.995 1.00 56.10 184 ARG A CA 1
ATOM 692 C C . ARG A 1 113 ? 3.136 17.985 55.427 1.00 55.80 184 ARG A C 1
ATOM 693 O O . ARG A 1 113 ? 4.146 17.438 55.854 1.00 53.33 184 ARG A O 1
ATOM 701 N N . LEU A 1 114 ? 2.054 18.217 56.166 1.00 54.92 185 LEU A N 1
ATOM 702 C CA . LEU A 1 114 ? 1.916 17.768 57.536 1.00 57.74 185 LEU A CA 1
ATOM 703 C C . LEU A 1 114 ? 2.007 16.247 57.604 1.00 55.72 185 LEU A C 1
ATOM 704 O O . LEU A 1 114 ? 2.786 15.701 58.397 1.00 55.25 185 LEU A O 1
ATOM 709 N N . ALA A 1 115 ? 1.240 15.568 56.746 1.00 54.20 186 ALA A N 1
ATOM 710 C CA . ALA A 1 115 ? 1.309 14.102 56.632 1.00 51.07 186 ALA A CA 1
ATOM 711 C C . ALA A 1 115 ? 2.731 13.603 56.307 1.00 52.82 186 ALA A C 1
ATOM 712 O O . ALA A 1 115 ? 3.200 12.647 56.921 1.00 50.61 186 ALA A O 1
ATOM 714 N N . VAL A 1 116 ? 3.420 14.268 55.378 1.00 53.61 187 VAL A N 1
ATOM 715 C CA . VAL A 1 116 ? 4.781 13.873 54.984 1.00 58.87 187 VAL A CA 1
ATOM 716 C C . VAL A 1 116 ? 5.786 14.066 56.119 1.00 61.93 187 VAL A C 1
ATOM 717 O O . VAL A 1 116 ? 6.649 13.200 56.342 1.00 60.89 187 VAL A O 1
ATOM 721 N N . ALA A 1 117 ? 5.687 15.208 56.809 1.00 62.15 188 ALA A N 1
ATOM 722 C CA . ALA A 1 117 ? 6.579 15.545 57.945 1.00 61.98 188 ALA A CA 1
ATOM 723 C C . ALA A 1 117 ? 6.445 14.544 59.104 1.00 57.78 188 ALA A C 1
ATOM 724 O O . ALA A 1 117 ? 7.443 14.138 59.713 1.00 58.92 188 ALA A O 1
ATOM 726 N N . LYS A 1 118 ? 5.210 14.146 59.402 1.00 57.39 189 LYS A N 1
ATOM 727 C CA . LYS A 1 118 ? 4.937 13.161 60.450 1.00 57.66 189 LYS A CA 1
ATOM 728 C C . LYS A 1 118 ? 5.393 11.765 60.004 1.00 62.24 189 LYS A C 1
ATOM 729 O O . LYS A 1 118 ? 5.856 10.956 60.815 1.00 63.98 189 LYS A O 1
ATOM 735 N N . ASP A 1 119 ? 5.268 11.497 58.704 1.00 65.19 190 ASP A N 1
ATOM 736 C CA . ASP A 1 119 ? 5.564 10.176 58.145 1.00 64.84 190 ASP A CA 1
ATOM 737 C C . ASP A 1 119 ? 4.914 9.025 58.931 1.00 60.37 190 ASP A C 1
ATOM 738 O O . ASP A 1 119 ? 5.573 8.049 59.279 1.00 58.35 190 ASP A O 1
ATOM 743 N N . ASP A 1 120 ? 3.625 9.162 59.221 1.00 58.76 191 ASP A N 1
ATOM 744 C CA . ASP A 1 120 ? 2.823 8.067 59.773 1.00 58.31 191 ASP A CA 1
ATOM 745 C C . ASP A 1 120 ? 1.789 7.716 58.695 1.00 55.57 191 ASP A C 1
ATOM 746 O O . ASP A 1 120 ? 0.780 8.402 58.562 1.00 52.56 191 ASP A O 1
ATOM 751 N N . PRO A 1 121 ? 2.057 6.662 57.899 1.00 53.36 192 PRO A N 1
ATOM 752 C CA . PRO A 1 121 ? 1.137 6.358 56.792 1.00 49.59 192 PRO A CA 1
ATOM 753 C C . PRO A 1 121 ? -0.306 6.146 57.278 1.00 47.79 192 PRO A C 1
ATOM 754 O O . PRO A 1 121 ? -1.246 6.499 56.595 1.00 46.91 192 PRO A O 1
ATOM 758 N N . GLU A 1 122 ? -0.474 5.565 58.464 1.00 54.17 193 GLU A N 1
ATOM 759 C CA . GLU A 1 122 ? -1.819 5.260 58.984 1.00 53.24 193 GLU A CA 1
ATOM 760 C C . GLU A 1 122 ? -2.596 6.546 59.283 1.00 48.94 193 GLU A C 1
ATOM 761 O O . GLU A 1 122 ? -3.810 6.645 59.032 1.00 48.48 193 GLU A O 1
ATOM 767 N N . MET A 1 123 ? -1.879 7.544 59.793 1.00 48.35 194 MET A N 1
ATOM 768 C CA . MET A 1 123 ? -2.473 8.845 60.079 1.00 48.82 194 MET A CA 1
ATOM 769 C C . MET A 1 123 ? -2.778 9.629 58.800 1.00 48.46 194 MET A C 1
ATOM 770 O O . MET A 1 123 ? -3.827 10.267 58.703 1.00 44.98 194 MET A O 1
ATOM 775 N N . ALA A 1 124 ? -1.876 9.572 57.817 1.00 49.48 195 ALA A N 1
ATOM 776 C CA . ALA A 1 124 ? -2.139 10.151 56.483 1.00 47.59 195 ALA A CA 1
ATOM 777 C C . ALA A 1 124 ? -3.390 9.518 55.835 1.00 44.57 195 ALA A C 1
ATOM 778 O O . ALA A 1 124 ? -4.255 10.222 55.320 1.00 42.81 195 ALA A O 1
ATOM 780 N N . PHE A 1 125 ? -3.499 8.203 55.884 1.00 42.19 196 PHE A N 1
ATOM 781 C CA . PHE A 1 125 ? -4.673 7.492 55.347 1.00 44.75 196 PHE A CA 1
ATOM 782 C C . PHE A 1 125 ? -5.970 7.903 56.102 1.00 46.04 196 PHE A C 1
ATOM 783 O O . PHE A 1 125 ? -7.043 8.081 55.492 1.00 44.46 196 PHE A O 1
ATOM 791 N N . ASP A 1 126 ? -5.863 8.086 57.429 1.00 48.89 197 ASP A N 1
ATOM 792 C CA . ASP A 1 126 ? -7.002 8.604 58.227 1.00 50.35 197 ASP A CA 1
ATOM 793 C C . ASP A 1 126 ? -7.501 9.943 57.686 1.00 45.99 197 ASP A C 1
ATOM 794 O O . ASP A 1 126 ? -8.710 10.145 57.553 1.00 51.28 197 ASP A O 1
ATOM 799 N N . MET A 1 127 ? -6.580 10.847 57.339 1.00 46.34 198 MET A N 1
ATOM 800 C CA . MET A 1 127 ? -6.962 12.150 56.782 1.00 47.52 198 MET A CA 1
ATOM 801 C C . MET A 1 127 ? -7.812 11.967 55.517 1.00 48.66 198 MET A C 1
ATOM 802 O O . MET A 1 127 ? -8.814 12.648 55.320 1.00 48.20 198 MET A O 1
ATOM 807 N N . VAL A 1 128 ? -7.395 11.044 54.651 1.00 47.58 199 VAL A N 1
ATOM 808 C CA . VAL A 1 128 ? -8.115 10.768 53.412 1.00 47.72 199 VAL A CA 1
ATOM 809 C C . VAL A 1 128 ? -9.485 10.133 53.683 1.00 43.25 199 VAL A C 1
ATOM 810 O O . VAL A 1 128 ? -10.453 10.484 53.044 1.00 44.72 199 VAL A O 1
ATOM 814 N N . LYS A 1 129 ? -9.558 9.197 54.620 1.00 46.36 200 LYS A N 1
ATOM 815 C CA . LYS A 1 129 ? -10.856 8.592 54.998 1.00 47.25 200 LYS A CA 1
ATOM 816 C C . LYS A 1 129 ? -11.844 9.660 55.516 1.00 50.30 200 LYS A C 1
ATOM 817 O O . LYS A 1 129 ? -13.042 9.640 55.187 1.00 50.80 200 LYS A O 1
ATOM 823 N N . GLN A 1 130 ? -11.356 10.631 56.281 1.00 51.53 201 GLN A N 1
ATOM 824 C CA . GLN A 1 130 ? -12.288 11.644 56.816 1.00 52.90 201 GLN A CA 1
ATOM 825 C C . GLN A 1 130 ? -12.764 12.661 55.772 1.00 51.83 201 GLN A C 1
ATOM 826 O O . GLN A 1 130 ? -13.936 13.043 55.785 1.00 51.96 201 GLN A O 1
ATOM 832 N N . MET A 1 131 ? -11.887 13.067 54.850 1.00 49.83 202 MET A N 1
ATOM 833 C CA . MET A 1 131 ? -12.313 13.794 53.646 1.00 50.36 202 MET A CA 1
ATOM 834 C C . MET A 1 131 ? -13.480 13.084 52.932 1.00 52.99 202 MET A C 1
ATOM 835 O O . MET A 1 131 ? -14.472 13.721 52.559 1.00 55.14 202 MET A O 1
ATOM 840 N N . LYS A 1 132 ? -13.356 11.773 52.736 1.00 51.39 203 LYS A N 1
ATOM 841 C CA . LYS A 1 132 ? -14.392 11.013 52.034 1.00 54.94 203 LYS A CA 1
ATOM 842 C C . LYS A 1 132 ? -15.681 10.980 52.866 1.00 57.22 203 LYS A C 1
ATOM 843 O O . LYS A 1 132 ? -16.752 11.318 52.359 1.00 58.57 203 LYS A O 1
ATOM 849 N N . ALA A 1 133 ? -15.570 10.610 54.145 1.00 56.36 204 ALA A N 1
ATOM 850 C CA . ALA A 1 133 ? -16.726 10.632 55.073 1.00 61.32 204 ALA A CA 1
ATOM 851 C C . ALA A 1 133 ? -17.506 11.961 55.008 1.00 59.22 204 ALA A C 1
ATOM 852 O O . ALA A 1 133 ? -18.740 11.973 55.125 1.00 58.20 204 ALA A O 1
ATOM 854 N N . PHE A 1 134 ? -16.793 13.074 54.814 1.00 58.21 205 PHE A N 1
ATOM 855 C CA . PHE A 1 134 ? -17.437 14.400 54.710 1.00 59.38 205 PHE A CA 1
ATOM 856 C C . PHE A 1 134 ? -17.647 14.893 53.263 1.00 64.94 205 PHE A C 1
ATOM 857 O O . PHE A 1 134 ? -17.813 16.109 53.034 1.00 59.70 205 PHE A O 1
ATOM 865 N N . GLY A 1 135 ? -17.655 13.958 52.300 1.00 59.82 206 GLY A N 1
ATOM 866 C CA . GLY A 1 135 ? -17.960 14.282 50.908 1.00 59.04 206 GLY A CA 1
ATOM 867 C C . GLY A 1 135 ? -16.963 15.184 50.193 1.00 58.93 206 GLY A C 1
ATOM 868 O O . GLY A 1 135 ? -17.316 15.841 49.214 1.00 60.24 206 GLY A O 1
ATOM 869 N N . ILE A 1 136 ? -15.718 15.210 50.667 1.00 59.16 207 ILE A N 1
ATOM 870 C CA . ILE A 1 136 ? -14.661 16.020 50.053 1.00 53.65 207 ILE A CA 1
ATOM 871 C C . ILE A 1 136 ? -13.797 15.136 49.173 1.00 53.59 207 ILE A C 1
ATOM 872 O O . ILE A 1 136 ? -13.453 14.023 49.565 1.00 48.78 207 ILE A O 1
ATOM 877 N N . GLN A 1 137 ? -13.390 15.649 48.018 1.00 55.20 208 GLN A N 1
ATOM 878 C CA . GLN A 1 137 ? -12.640 14.844 47.036 1.00 52.72 208 GLN A CA 1
ATOM 879 C C . GLN A 1 137 ? -11.161 14.955 47.369 1.00 46.52 208 GLN A C 1
ATOM 880 O O . GLN A 1 137 ? -10.582 16.031 47.290 1.00 45.93 208 GLN A O 1
ATOM 886 N N . PRO A 1 138 ? -10.525 13.841 47.735 1.00 47.62 209 PRO A N 1
ATOM 887 C CA . PRO A 1 138 ? -9.099 13.927 48.023 1.00 46.89 209 PRO A CA 1
ATOM 888 C C . PRO A 1 138 ? -8.307 14.205 46.734 1.00 47.27 209 PRO A C 1
ATOM 889 O O . PRO A 1 138 ? -8.811 13.911 45.654 1.00 50.28 209 PRO A O 1
ATOM 893 N N . ARG A 1 139 ? -7.120 14.796 46.852 1.00 46.61 210 ARG A N 1
ATOM 894 C CA . ARG A 1 139 ? -6.254 15.030 45.708 1.00 47.96 210 ARG A CA 1
ATOM 895 C C . ARG A 1 139 ? -5.195 13.947 45.675 1.00 44.81 210 ARG A C 1
ATOM 896 O O . ARG A 1 139 ? -4.951 13.269 46.689 1.00 41.87 210 ARG A O 1
ATOM 904 N N . LEU A 1 140 ? -4.523 13.819 44.531 1.00 43.43 211 LEU A N 1
ATOM 905 C CA . LEU A 1 140 ? -3.429 12.863 44.406 1.00 42.69 211 LEU A CA 1
ATOM 906 C C . LEU A 1 140 ? -2.356 13.094 45.489 1.00 42.38 211 LEU A C 1
ATOM 907 O O . LEU A 1 140 ? -1.909 12.108 46.124 1.00 40.50 211 LEU A O 1
ATOM 912 N N . ARG A 1 141 ? -1.976 14.356 45.740 1.00 42.23 212 ARG A N 1
ATOM 913 C CA . ARG A 1 141 ? -0.987 14.663 46.781 1.00 41.56 212 ARG A CA 1
ATOM 914 C C . ARG A 1 141 ? -1.454 14.296 48.229 1.00 41.07 212 ARG A C 1
ATOM 915 O O . ARG A 1 141 ? -0.606 14.103 49.089 1.00 43.03 212 ARG A O 1
ATOM 923 N N . SER A 1 142 ? -2.766 14.170 48.458 1.00 42.16 213 SER A N 1
ATOM 924 C CA . SER A 1 142 ? -3.303 13.683 49.751 1.00 44.90 213 SER A CA 1
ATOM 925 C C . SER A 1 142 ? -2.975 12.208 49.943 1.00 44.84 213 SER A C 1
ATOM 926 O O . SER A 1 142 ? -2.686 11.773 51.051 1.00 43.80 213 SER A O 1
ATOM 929 N N . TYR A 1 143 ? -3.005 11.436 48.853 1.00 43.88 214 TYR A N 1
ATOM 930 C CA . TYR A 1 143 ? -2.749 9.990 48.940 1.00 43.19 214 TYR A CA 1
ATOM 931 C C . TYR A 1 143 ? -1.286 9.611 49.085 1.00 43.46 214 TYR A C 1
ATOM 932 O O . TYR A 1 143 ? -0.962 8.532 49.638 1.00 41.05 214 TYR A O 1
ATOM 941 N N . GLY A 1 144 ? -0.405 10.474 48.585 1.00 42.61 215 GLY A N 1
ATOM 942 C CA . GLY A 1 144 ? 1.023 10.232 48.588 1.00 40.97 215 GLY A CA 1
ATOM 943 C C . GLY A 1 144 ? 1.608 9.776 49.909 1.00 46.40 215 GLY A C 1
ATOM 944 O O . GLY A 1 144 ? 2.200 8.708 49.978 1.00 44.39 215 GLY A O 1
ATOM 945 N N . PRO A 1 145 ? 1.464 10.590 50.978 1.00 45.73 216 PRO A N 1
ATOM 946 C CA . PRO A 1 145 ? 2.148 10.203 52.243 1.00 46.81 216 PRO A CA 1
ATOM 947 C C . PRO A 1 145 ? 1.670 8.856 52.786 1.00 42.99 216 PRO A C 1
ATOM 948 O O . PRO A 1 145 ? 2.474 8.112 53.332 1.00 50.70 216 PRO A O 1
ATOM 952 N N . ALA A 1 146 ? 0.392 8.526 52.586 1.00 39.58 217 ALA A N 1
ATOM 953 C CA . ALA A 1 146 ? -0.128 7.176 52.910 1.00 40.06 217 ALA A CA 1
ATOM 954 C C . ALA A 1 146 ? 0.495 6.075 52.026 1.00 41.63 217 ALA A C 1
ATOM 955 O O . ALA A 1 146 ? 1.154 5.156 52.508 1.00 40.95 217 ALA A O 1
ATOM 957 N N . LEU A 1 147 ? 0.326 6.188 50.718 1.00 39.20 218 LEU A N 1
ATOM 958 C CA . LEU A 1 147 ? 0.817 5.130 49.830 1.00 41.03 218 LEU A CA 1
ATOM 959 C C . LEU A 1 147 ? 2.326 4.881 49.976 1.00 35.30 218 LEU A C 1
ATOM 960 O O . LEU A 1 147 ? 2.747 3.720 50.174 1.00 38.91 218 LEU A O 1
ATOM 965 N N . PHE A 1 148 ? 3.116 5.956 49.863 1.00 37.29 219 PHE A N 1
ATOM 966 C CA . PHE A 1 148 ? 4.568 5.900 49.968 1.00 38.77 219 PHE A CA 1
ATOM 967 C C . PHE A 1 148 ? 5.020 5.437 51.353 1.00 41.77 219 PHE A C 1
ATOM 968 O O . PHE A 1 148 ? 6.013 4.708 51.474 1.00 41.74 219 PHE A O 1
ATOM 976 N N . GLY A 1 149 ? 4.270 5.816 52.376 1.00 43.06 220 GLY A N 1
ATOM 977 C CA . GLY A 1 149 ? 4.580 5.394 53.746 1.00 45.11 220 GLY A CA 1
ATOM 978 C C . GLY A 1 149 ? 4.469 3.875 53.839 1.00 40.66 220 GLY A C 1
ATOM 979 O O . GLY A 1 149 ? 5.420 3.199 54.242 1.00 48.59 220 GLY A O 1
ATOM 980 N N . PHE A 1 150 ? 3.321 3.317 53.463 1.00 40.37 221 PHE A N 1
ATOM 981 C CA . PHE A 1 150 ? 3.157 1.847 53.497 1.00 41.05 221 PHE A CA 1
ATOM 982 C C . PHE A 1 150 ? 4.160 1.078 52.607 1.00 46.03 221 PHE A C 1
ATOM 983 O O . PHE A 1 150 ? 4.667 0.008 52.986 1.00 46.34 221 PHE A O 1
ATOM 991 N N . CYS A 1 151 ? 4.461 1.623 51.431 1.00 46.25 222 CYS A N 1
ATOM 992 C CA . CYS A 1 151 ? 5.396 0.988 50.503 1.00 47.98 222 CYS A CA 1
ATOM 993 C C . CYS A 1 151 ? 6.820 0.974 51.088 1.00 47.25 222 CYS A C 1
ATOM 994 O O . CYS A 1 151 ? 7.536 -0.027 50.958 1.00 49.69 222 CYS A O 1
ATOM 997 N N . ARG A 1 152 ? 7.226 2.063 51.737 1.00 52.91 223 ARG A N 1
ATOM 998 C CA . ARG A 1 152 ? 8.539 2.103 52.410 1.00 54.22 223 ARG A CA 1
ATOM 999 C C . ARG A 1 152 ? 8.652 1.061 53.531 1.00 55.77 223 ARG A C 1
ATOM 1000 O O . ARG A 1 152 ? 9.746 0.559 53.782 1.00 57.68 223 ARG A O 1
ATOM 1008 N N . LYS A 1 153 ? 7.530 0.733 54.176 1.00 54.04 224 LYS A N 1
ATOM 1009 C CA . LYS A 1 153 ? 7.514 -0.248 55.265 1.00 60.59 224 LYS A CA 1
ATOM 1010 C C . LYS A 1 153 ? 7.307 -1.672 54.777 1.00 59.90 224 LYS A C 1
ATOM 1011 O O . LYS A 1 153 ? 7.237 -2.588 55.596 1.00 62.66 224 LYS A O 1
ATOM 1017 N N . GLY A 1 154 ? 7.204 -1.867 53.458 1.00 50.01 225 GLY A N 1
ATOM 1018 C CA . GLY A 1 154 ? 6.980 -3.187 52.878 1.00 47.01 225 GLY A CA 1
ATOM 1019 C C . GLY A 1 154 ? 5.574 -3.691 53.135 1.00 49.54 225 GLY A C 1
ATOM 1020 O O . GLY A 1 154 ? 5.286 -4.883 52.947 1.00 48.32 225 GLY A O 1
ATOM 1021 N N . ASP A 1 155 ? 4.670 -2.803 53.553 1.00 48.58 226 ASP A N 1
ATOM 1022 C CA . ASP A 1 155 ? 3.309 -3.245 53.881 1.00 47.06 226 ASP A CA 1
ATOM 1023 C C . ASP A 1 155 ? 2.372 -3.208 52.632 1.00 46.95 226 ASP A C 1
ATOM 1024 O O . ASP A 1 155 ? 1.625 -2.229 52.404 1.00 41.32 226 ASP A O 1
ATOM 1029 N N . ALA A 1 156 ? 2.424 -4.285 51.842 1.00 45.11 227 ALA A N 1
ATOM 1030 C CA . ALA A 1 156 ? 1.712 -4.360 50.577 1.00 43.61 227 ALA A CA 1
ATOM 1031 C C . ALA A 1 156 ? 0.222 -4.284 50.827 1.00 44.35 227 ALA A C 1
ATOM 1032 O O . ALA A 1 156 ? -0.504 -3.544 50.145 1.00 38.23 227 ALA A O 1
ATOM 1034 N N . ASP A 1 157 ? -0.260 -5.012 51.833 1.00 43.29 228 ASP A N 1
ATOM 1035 C CA . ASP A 1 157 ? -1.704 -5.076 52.056 1.00 45.74 228 ASP A CA 1
ATOM 1036 C C . ASP A 1 157 ? -2.272 -3.694 52.292 1.00 39.76 228 ASP A C 1
ATOM 1037 O O . ASP A 1 157 ? -3.361 -3.378 51.794 1.00 40.21 228 ASP A O 1
ATOM 1042 N N . LYS A 1 158 ? -1.538 -2.868 53.027 1.00 40.92 229 LYS A N 1
ATOM 1043 C CA . LYS A 1 158 ? -2.012 -1.503 53.320 1.00 41.30 229 LYS A CA 1
ATOM 1044 C C . LYS A 1 158 ? -1.884 -0.580 52.075 1.00 39.86 229 LYS A C 1
ATOM 1045 O O . LYS A 1 158 ? -2.791 0.180 51.770 1.00 36.82 229 LYS A O 1
ATOM 1051 N N . ALA A 1 159 ? -0.755 -0.666 51.382 1.00 39.98 230 ALA A N 1
ATOM 1052 C CA . ALA A 1 159 ? -0.603 0.029 50.081 1.00 39.55 230 ALA A CA 1
ATOM 1053 C C . ALA A 1 159 ? -1.758 -0.305 49.111 1.00 38.70 230 ALA A C 1
ATOM 1054 O O . ALA A 1 159 ? -2.319 0.600 48.481 1.00 37.59 230 ALA A O 1
ATOM 1056 N N . TYR A 1 160 ? -2.136 -1.582 48.981 1.00 38.27 231 TYR A N 1
ATOM 1057 C CA . TYR A 1 160 ? -3.281 -1.925 48.127 1.00 37.27 231 TYR A CA 1
ATOM 1058 C C . TYR A 1 160 ? -4.619 -1.341 48.621 1.00 39.70 231 TYR A C 1
ATOM 1059 O O . TYR A 1 160 ? -5.498 -1.023 47.813 1.00 34.00 231 TYR A O 1
ATOM 1068 N N . GLU A 1 161 ? -4.784 -1.195 49.937 1.00 40.20 232 GLU A N 1
ATOM 1069 C CA . GLU A 1 161 ? -5.963 -0.496 50.460 1.00 42.25 232 GLU A CA 1
ATOM 1070 C C . GLU A 1 161 ? -5.994 0.955 50.013 1.00 38.83 232 GLU A C 1
ATOM 1071 O O . GLU A 1 161 ? -7.054 1.455 49.591 1.00 40.23 232 GLU A O 1
ATOM 1077 N N . VAL A 1 162 ? -4.846 1.632 50.106 1.00 35.53 233 VAL A N 1
ATOM 1078 C CA . VAL A 1 162 ? -4.775 3.044 49.726 1.00 36.62 233 VAL A CA 1
ATOM 1079 C C . VAL A 1 162 ? -5.086 3.156 48.241 1.00 37.70 233 VAL A C 1
ATOM 1080 O O . VAL A 1 162 ? -5.858 4.029 47.805 1.00 36.64 233 VAL A O 1
ATOM 1084 N N . ASP A 1 163 ? -4.481 2.262 47.464 1.00 37.74 234 ASP A N 1
ATOM 1085 C CA . ASP A 1 163 ? -4.688 2.256 46.015 1.00 37.26 234 ASP A CA 1
ATOM 1086 C C . ASP A 1 163 ? -6.167 2.019 45.699 1.00 36.86 234 ASP A C 1
ATOM 1087 O O . ASP A 1 163 ? -6.775 2.764 44.897 1.00 35.10 234 ASP A O 1
ATOM 1092 N N . ALA A 1 164 ? -6.787 1.014 46.331 1.00 37.44 235 ALA A N 1
ATOM 1093 C CA . ALA A 1 164 ? -8.247 0.788 46.132 1.00 41.40 235 ALA A CA 1
ATOM 1094 C C . ALA A 1 164 ? -9.055 2.035 46.479 1.00 40.85 235 ALA A C 1
ATOM 1095 O O . ALA A 1 164 ? -10.029 2.346 45.822 1.00 38.74 235 ALA A O 1
ATOM 1097 N N . HIS A 1 165 ? -8.641 2.741 47.521 1.00 44.32 236 HIS A N 1
ATOM 1098 C CA . HIS A 1 165 ? -9.344 3.969 47.928 1.00 44.17 236 HIS A CA 1
ATOM 1099 C C . HIS A 1 165 ? -9.204 5.061 46.901 1.00 43.91 236 HIS A C 1
ATOM 1100 O O . HIS A 1 165 ? -10.173 5.740 46.584 1.00 41.24 236 HIS A O 1
ATOM 1107 N N . MET A 1 166 ? -7.994 5.234 46.374 1.00 40.89 237 MET A N 1
ATOM 1108 C CA . MET A 1 166 ? -7.741 6.189 45.294 1.00 38.47 237 MET A CA 1
ATOM 1109 C C . MET A 1 166 ? -8.615 5.873 44.103 1.00 40.57 237 MET A C 1
ATOM 1110 O O . MET A 1 166 ? -9.217 6.770 43.519 1.00 40.41 237 MET A O 1
ATOM 1115 N N . VAL A 1 167 ? -8.645 4.596 43.719 1.00 40.09 238 VAL A N 1
ATOM 1116 C CA . VAL A 1 167 ? -9.402 4.184 42.546 1.00 44.50 238 VAL A CA 1
ATOM 1117 C C . VAL A 1 167 ? -10.867 4.493 42.787 1.00 47.77 238 VAL A C 1
ATOM 1118 O O . VAL A 1 167 ? -11.535 5.001 41.917 1.00 42.95 238 VAL A O 1
ATOM 1122 N N . GLU A 1 168 ? -11.354 4.229 43.993 1.00 49.34 239 GLU A N 1
ATOM 1123 C CA . GLU A 1 168 ? -12.752 4.502 44.294 1.00 52.49 239 GLU A CA 1
ATOM 1124 C C . GLU A 1 168 ? -13.075 6.008 44.230 1.00 50.74 239 GLU A C 1
ATOM 1125 O O . GLU A 1 168 ? -14.137 6.398 43.711 1.00 47.58 239 GLU A O 1
ATOM 1131 N N . SER A 1 169 ? -12.162 6.855 44.704 1.00 48.48 240 SER A N 1
ATOM 1132 C CA . SER A 1 169 ? -12.355 8.296 44.604 1.00 49.75 240 SER A CA 1
ATOM 1133 C C . SER A 1 169 ? -12.069 8.854 43.191 1.00 48.36 240 SER A C 1
ATOM 1134 O O . SER A 1 169 ? -12.044 10.068 43.028 1.00 45.48 240 SER A O 1
ATOM 1137 N N . GLU A 1 170 ? -11.813 7.991 42.197 1.00 47.74 241 GLU A N 1
ATOM 1138 C CA . GLU A 1 170 ? -11.504 8.438 40.809 1.00 49.97 241 GLU A CA 1
ATOM 1139 C C . GLU A 1 170 ? -10.302 9.388 40.738 1.00 44.98 241 GLU A C 1
ATOM 1140 O O . GLU A 1 170 ? -10.281 10.330 39.952 1.00 48.17 241 GLU A O 1
ATOM 1146 N N . VAL A 1 171 ? -9.297 9.144 41.571 1.00 43.81 242 VAL A N 1
ATOM 1147 C CA . VAL A 1 171 ? -8.057 9.918 41.542 1.00 43.40 242 VAL A CA 1
ATOM 1148 C C . VAL A 1 171 ? -7.071 9.041 40.755 1.00 43.31 242 VAL A C 1
ATOM 1149 O O . VAL A 1 171 ? -6.869 7.878 41.096 1.00 38.89 242 VAL A O 1
ATOM 1153 N N . VAL A 1 172 ? -6.498 9.585 39.692 1.00 39.48 243 VAL A N 1
ATOM 1154 C CA . VAL A 1 172 ? -5.635 8.785 38.796 1.00 40.89 243 VAL A CA 1
ATOM 1155 C C . VAL A 1 172 ? -4.179 8.865 39.276 1.00 38.92 243 VAL A C 1
ATOM 1156 O O . VAL A 1 172 ? -3.643 9.953 39.438 1.00 38.50 243 VAL A O 1
ATOM 1160 N N . PRO A 1 173 ? -3.514 7.711 39.478 1.00 35.54 244 PRO A N 1
ATOM 1161 C CA . PRO A 1 173 ? -2.091 7.710 39.842 1.00 35.39 244 PRO A CA 1
ATOM 1162 C C . PRO A 1 173 ? -1.183 8.160 38.703 1.00 33.79 244 PRO A C 1
ATOM 1163 O O . PRO A 1 173 ? -1.555 8.073 37.547 1.00 33.43 244 PRO A O 1
ATOM 1167 N N . GLU A 1 174 ? -0.022 8.688 39.067 1.00 33.81 245 GLU A N 1
ATOM 1168 C CA . GLU A 1 174 ? 1.027 9.053 38.109 1.00 32.05 245 GLU A CA 1
ATOM 1169 C C . GLU A 1 174 ? 2.151 8.038 38.271 1.00 35.44 245 GLU A C 1
ATOM 1170 O O . GLU A 1 174 ? 2.019 7.091 39.070 1.00 33.47 245 GLU A O 1
ATOM 1176 N N . GLU A 1 175 ? 3.242 8.215 37.528 1.00 33.30 246 GLU A N 1
ATOM 1177 C CA . GLU A 1 175 ? 4.334 7.238 37.589 1.00 35.71 246 GLU A CA 1
ATOM 1178 C C . GLU A 1 175 ? 4.911 6.924 39.007 1.00 34.23 246 GLU A C 1
ATOM 1179 O O . GLU A 1 175 ? 5.091 5.748 39.337 1.00 32.52 246 GLU A O 1
ATOM 1185 N N . PRO A 1 176 ? 5.176 7.949 39.847 1.00 40.62 247 PRO A N 1
ATOM 1186 C CA . PRO A 1 176 ? 5.711 7.660 41.208 1.00 35.00 247 PRO A CA 1
ATOM 1187 C C . PRO A 1 176 ? 4.801 6.729 42.043 1.00 35.92 247 PRO A C 1
ATOM 1188 O O . PRO A 1 176 ? 5.313 5.814 42.721 1.00 40.92 247 PRO A O 1
ATOM 1192 N N . GLU A 1 177 ? 3.477 6.908 41.964 1.00 35.32 248 GLU A N 1
ATOM 1193 C CA . GLU A 1 177 ? 2.541 6.023 42.694 1.00 34.82 248 GLU A CA 1
ATOM 1194 C C . GLU A 1 177 ? 2.569 4.592 42.141 1.00 34.06 248 GLU A C 1
ATOM 1195 O O . GLU A 1 177 ? 2.571 3.610 42.883 1.00 35.91 248 GLU A O 1
ATOM 1201 N N . LEU A 1 178 ? 2.574 4.486 40.826 1.00 34.37 249 LEU A N 1
ATOM 1202 C CA . LEU A 1 178 ? 2.603 3.176 40.161 1.00 30.00 249 LEU A CA 1
ATOM 1203 C C . LEU A 1 178 ? 3.904 2.448 40.432 1.00 28.91 249 LEU A C 1
ATOM 1204 O O . LEU A 1 178 ? 3.899 1.245 40.689 1.00 30.92 249 LEU A O 1
ATOM 1209 N N . ALA A 1 179 ? 5.017 3.192 40.387 1.00 28.70 250 ALA A N 1
ATOM 1210 C CA . ALA A 1 179 ? 6.341 2.630 40.642 1.00 29.75 250 ALA A CA 1
ATOM 1211 C C . ALA A 1 179 ? 6.446 2.107 42.085 1.00 35.81 250 ALA A C 1
ATOM 1212 O O . ALA A 1 179 ? 7.055 1.065 42.325 1.00 36.22 250 ALA A O 1
ATOM 1214 N N . ALA A 1 180 ? 5.871 2.835 43.042 1.00 31.86 251 ALA A N 1
ATOM 1215 C CA . ALA A 1 180 ? 5.876 2.392 44.421 1.00 34.31 251 ALA A CA 1
ATOM 1216 C C . ALA A 1 180 ? 5.069 1.097 44.542 1.00 31.82 251 ALA A C 1
ATOM 1217 O O . ALA A 1 180 ? 5.501 0.156 45.228 1.00 38.44 251 ALA A O 1
ATOM 1219 N N . LEU A 1 181 ? 3.898 1.060 43.906 1.00 35.38 252 LEU A N 1
ATOM 1220 C CA . LEU A 1 181 ? 3.062 -0.149 43.925 1.00 33.17 252 LEU A CA 1
ATOM 1221 C C . LEU A 1 181 ? 3.777 -1.328 43.255 1.00 33.44 252 LEU A C 1
ATOM 1222 O O . LEU A 1 181 ? 3.697 -2.477 43.723 1.00 32.29 252 LEU A O 1
ATOM 1227 N N . LEU A 1 182 ? 4.467 -1.042 42.156 1.00 31.51 253 LEU A N 1
ATOM 1228 C CA . LEU A 1 182 ? 5.262 -2.058 41.479 1.00 33.60 253 LEU A CA 1
ATOM 1229 C C . LEU A 1 182 ? 6.331 -2.620 42.424 1.00 33.28 253 LEU A C 1
ATOM 1230 O O . LEU A 1 182 ? 6.437 -3.848 42.552 1.00 32.39 253 LEU A O 1
ATOM 1235 N N . LYS A 1 183 ? 7.089 -1.743 43.102 1.00 36.93 254 LYS A N 1
ATOM 1236 C CA . LYS A 1 183 ? 8.182 -2.219 43.978 1.00 35.53 254 LYS A CA 1
ATOM 1237 C C . LYS A 1 183 ? 7.652 -3.047 45.173 1.00 36.67 254 LYS A C 1
ATOM 1238 O O . LYS A 1 183 ? 8.215 -4.096 45.507 1.00 35.14 254 LYS A O 1
ATOM 1244 N N . VAL A 1 184 ? 6.564 -2.605 45.794 1.00 34.09 255 VAL A N 1
ATOM 1245 C CA . VAL A 1 184 ? 6.009 -3.332 46.917 1.00 36.69 255 VAL A CA 1
ATOM 1246 C C . VAL A 1 184 ? 5.460 -4.713 46.540 1.00 34.80 255 VAL A C 1
ATOM 1247 O O . VAL A 1 184 ? 5.490 -5.673 47.385 1.00 42.01 255 VAL A O 1
ATOM 1251 N N . SER A 1 185 ? 4.959 -4.814 45.313 1.00 32.96 256 SER A N 1
ATOM 1252 C CA . SER A 1 185 ? 4.490 -6.086 44.739 1.00 37.25 256 SER A CA 1
ATOM 1253 C C . SER A 1 185 ? 5.670 -7.007 44.465 1.00 35.49 256 SER A C 1
ATOM 1254 O O . SER A 1 185 ? 5.611 -8.209 44.731 1.00 35.01 256 SER A O 1
ATOM 1257 N N . MET A 1 186 ? 6.763 -6.447 43.950 1.00 33.53 257 MET A N 1
ATOM 1258 C CA . MET A 1 186 ? 8.001 -7.228 43.779 1.00 38.56 257 MET A CA 1
ATOM 1259 C C . MET A 1 186 ? 8.529 -7.700 45.136 1.00 34.35 257 MET A C 1
ATOM 1260 O O . MET A 1 186 ? 8.793 -8.891 45.314 1.00 39.27 257 MET A O 1
ATOM 1265 N N . ASP A 1 187 ? 8.667 -6.785 46.096 1.00 38.66 258 ASP A N 1
ATOM 1266 C CA . ASP A 1 187 ? 9.155 -7.166 47.447 1.00 38.38 258 ASP A CA 1
ATOM 1267 C C . ASP A 1 187 ? 8.348 -8.278 48.137 1.00 37.94 258 ASP A C 1
ATOM 1268 O O . ASP A 1 187 ? 8.900 -9.101 48.887 1.00 45.37 258 ASP A O 1
ATOM 1273 N N . THR A 1 188 ? 7.044 -8.294 47.918 1.00 37.31 259 THR A N 1
ATOM 1274 C CA . THR A 1 188 ? 6.190 -9.297 48.566 1.00 38.14 259 THR A CA 1
ATOM 1275 C C . THR A 1 188 ? 5.842 -10.450 47.636 1.00 41.41 259 THR A C 1
ATOM 1276 O O . THR A 1 188 ? 4.913 -11.205 47.926 1.00 40.30 259 THR A O 1
ATOM 1280 N N . LYS A 1 189 ? 6.577 -10.576 46.529 1.00 41.01 260 LYS A N 1
ATOM 1281 C CA . LYS A 1 189 ? 6.493 -11.733 45.649 1.00 41.18 260 LYS A CA 1
ATOM 1282 C C . LYS A 1 189 ? 5.125 -11.893 44.998 1.00 36.94 260 LYS A C 1
ATOM 1283 O O . LYS A 1 189 ? 4.700 -13.020 44.753 1.00 39.05 260 LYS A O 1
ATOM 1289 N N . ASN A 1 190 ? 4.457 -10.784 44.679 1.00 35.70 261 ASN A N 1
ATOM 1290 C CA . ASN A 1 190 ? 3.082 -10.842 44.192 1.00 33.96 261 ASN A CA 1
ATOM 1291 C C . ASN A 1 190 ? 3.054 -10.665 42.657 1.00 36.52 261 ASN A C 1
ATOM 1292 O O . ASN A 1 190 ? 3.016 -9.546 42.154 1.00 31.36 261 ASN A O 1
ATOM 1297 N N . ALA A 1 191 ? 3.100 -11.791 41.927 1.00 31.92 262 ALA A N 1
ATOM 1298 C CA . ALA A 1 191 ? 3.255 -11.765 40.473 1.00 35.70 262 ALA A CA 1
ATOM 1299 C C . ALA A 1 191 ? 2.025 -11.135 39.819 1.00 30.95 262 ALA A C 1
ATOM 1300 O O . ALA A 1 191 ? 2.146 -10.488 38.791 1.00 30.28 262 ALA A O 1
ATOM 1302 N N . ASP A 1 192 ? 0.848 -11.333 40.418 1.00 33.06 263 ASP A N 1
ATOM 1303 C CA . ASP A 1 192 ? -0.364 -10.816 39.831 1.00 35.32 263 ASP A CA 1
ATOM 1304 C C . ASP A 1 192 ? -0.418 -9.299 39.965 1.00 32.08 263 ASP A C 1
ATOM 1305 O O . ASP A 1 192 ? -0.825 -8.620 39.029 1.00 34.37 263 ASP A O 1
ATOM 1310 N N . LYS A 1 193 ? -0.034 -8.765 41.126 1.00 28.84 264 LYS A N 1
ATOM 1311 C CA . LYS A 1 193 ? 0.009 -7.301 41.295 1.00 29.42 264 LYS A CA 1
ATOM 1312 C C . LYS A 1 193 ? 1.068 -6.672 40.394 1.00 32.51 264 LYS A C 1
ATOM 1313 O O . LYS A 1 193 ? 0.845 -5.577 39.832 1.00 29.48 264 LYS A O 1
ATOM 1319 N N . VAL A 1 194 ? 2.202 -7.349 40.218 1.00 33.43 265 VAL A N 1
ATOM 1320 C CA . VAL A 1 194 ? 3.198 -6.846 39.271 1.00 30.78 265 VAL A CA 1
ATOM 1321 C C . VAL A 1 194 ? 2.549 -6.760 37.870 1.00 27.94 265 VAL A C 1
ATOM 1322 O O . VAL A 1 194 ? 2.651 -5.724 37.198 1.00 29.12 265 VAL A O 1
ATOM 1326 N N . TYR 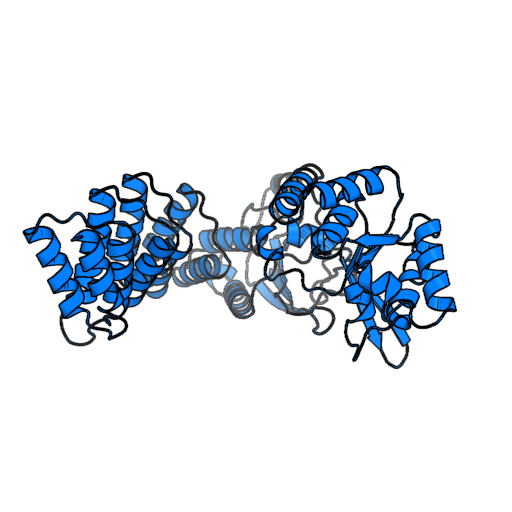A 1 195 ? 1.869 -7.824 37.434 1.00 28.19 266 TYR A N 1
ATOM 1327 C CA . TYR A 1 195 ? 1.278 -7.810 36.104 1.00 26.48 266 TYR A CA 1
ATOM 1328 C C . TYR A 1 195 ? 0.284 -6.636 35.941 1.00 24.92 266 TYR A C 1
ATOM 1329 O O . TYR A 1 195 ? 0.340 -5.859 34.954 1.00 26.36 266 TYR A O 1
ATOM 1338 N N . LYS A 1 196 ? -0.615 -6.507 36.907 1.00 27.63 267 LYS A N 1
ATOM 1339 C CA . LYS A 1 196 ? -1.624 -5.470 36.866 1.00 28.19 267 LYS A CA 1
ATOM 1340 C C . LYS A 1 196 ? -1.014 -4.084 36.869 1.00 27.73 267 LYS A C 1
ATOM 1341 O O . LYS A 1 196 ? -1.482 -3.200 36.126 1.00 26.73 267 LYS A O 1
ATOM 1347 N N . THR A 1 197 ? 0.056 -3.892 37.647 1.00 26.12 268 THR A N 1
ATOM 1348 C CA . THR A 1 197 ? 0.712 -2.560 37.743 1.00 25.53 268 THR A CA 1
ATOM 1349 C C . THR A 1 197 ? 1.429 -2.218 36.451 1.00 24.20 268 THR A C 1
ATOM 1350 O O . THR A 1 197 ? 1.398 -1.055 36.001 1.00 24.94 268 THR A O 1
ATOM 1354 N N . LEU A 1 198 ? 2.010 -3.233 35.818 1.00 28.52 269 LEU A N 1
ATOM 1355 C CA . LEU A 1 198 ? 2.678 -3.047 34.558 1.00 26.13 269 LEU A CA 1
ATOM 1356 C C . LEU A 1 198 ? 1.641 -2.642 33.481 1.00 26.24 269 LEU A C 1
ATOM 1357 O O . LEU A 1 198 ? 1.914 -1.791 32.609 1.00 26.09 269 LEU A O 1
ATOM 1362 N N . GLN A 1 199 ? 0.451 -3.227 33.536 1.00 27.72 270 GLN A N 1
ATOM 1363 C CA . GLN A 1 199 ? -0.625 -2.816 32.605 1.00 29.41 270 GLN A CA 1
ATOM 1364 C C . GLN A 1 199 ? -1.077 -1.374 32.877 1.00 28.23 270 GLN A C 1
ATOM 1365 O O . GLN A 1 199 ? -1.394 -0.611 31.935 1.00 28.29 270 GLN A O 1
ATOM 1371 N N . ARG A 1 200 ? -1.091 -0.981 34.153 1.00 26.47 271 ARG A N 1
ATOM 1372 C CA . ARG A 1 200 ? -1.415 0.402 34.471 1.00 26.71 271 ARG A CA 1
ATOM 1373 C C . ARG A 1 200 ? -0.324 1.360 33.983 1.00 28.89 271 ARG A C 1
ATOM 1374 O O . ARG A 1 200 ? -0.643 2.457 33.524 1.00 29.53 271 ARG A O 1
ATOM 1382 N N . LEU A 1 201 ? 0.948 0.963 34.096 1.00 25.66 272 LEU A N 1
ATOM 1383 C CA . LEU A 1 201 ? 2.055 1.762 33.532 1.00 29.85 272 LEU A CA 1
ATOM 1384 C C . LEU A 1 201 ? 1.859 1.947 32.021 1.00 26.16 272 LEU A C 1
ATOM 1385 O O . LEU A 1 201 ? 1.972 3.083 31.508 1.00 24.45 272 LEU A O 1
ATOM 1390 N N . ARG A 1 202 ? 1.522 0.858 31.321 1.00 26.46 273 ARG A N 1
ATOM 1391 C CA . ARG A 1 202 ? 1.242 0.922 29.883 1.00 27.28 273 ARG A CA 1
ATOM 1392 C C . ARG A 1 202 ? 0.136 1.928 29.577 1.00 27.71 273 ARG A C 1
ATOM 1393 O O . ARG A 1 202 ? 0.302 2.754 28.692 1.00 27.53 273 ARG A O 1
ATOM 1401 N N . ASP A 1 203 ? -0.988 1.827 30.310 1.00 27.98 274 ASP A N 1
ATOM 1402 C CA . ASP A 1 203 ? -2.194 2.593 30.025 1.00 30.47 274 ASP A CA 1
ATOM 1403 C C . ASP A 1 203 ? -2.022 4.085 30.352 1.00 32.47 274 ASP A C 1
ATOM 1404 O O . ASP A 1 203 ? -2.512 4.959 29.624 1.00 33.58 274 ASP A O 1
ATOM 1409 N N . LEU A 1 204 ? -1.337 4.383 31.450 1.00 29.97 275 LEU A N 1
ATOM 1410 C CA . LEU A 1 204 ? -1.316 5.747 31.992 1.00 36.08 275 LEU A CA 1
ATOM 1411 C C . LEU A 1 204 ? -0.028 6.530 31.724 1.00 37.70 275 LEU A C 1
ATOM 1412 O O . LEU A 1 204 ? -0.069 7.764 31.640 1.00 38.42 275 LEU A O 1
ATOM 1417 N N . VAL A 1 205 ? 1.099 5.831 31.632 1.00 30.93 276 VAL A N 1
ATOM 1418 C CA . VAL A 1 205 ? 2.445 6.442 31.588 1.00 30.00 276 VAL A CA 1
ATOM 1419 C C . VAL A 1 205 ? 3.133 6.241 30.207 1.00 28.28 276 VAL A C 1
ATOM 1420 O O . VAL A 1 205 ? 3.863 7.129 29.711 1.00 36.91 276 VAL A O 1
ATOM 1424 N N . ARG A 1 206 ? 2.940 5.041 29.640 1.00 33.38 277 ARG A N 1
ATOM 1425 C CA A ARG A 1 206 ? 3.431 4.675 28.301 0.50 35.65 277 ARG A CA 1
ATOM 1426 C CA B ARG A 1 206 ? 3.416 4.644 28.316 0.50 31.37 277 ARG A CA 1
ATOM 1427 C C . ARG A 1 206 ? 4.917 4.387 28.248 1.00 25.99 277 ARG A C 1
ATOM 1428 O O . ARG A 1 206 ? 5.318 3.313 27.814 1.00 28.24 277 ARG A O 1
ATOM 1443 N N . GLN A 1 207 ? 5.737 5.359 28.635 1.00 35.23 278 GLN A N 1
ATOM 1444 C CA . GLN A 1 207 ? 7.209 5.241 28.617 1.00 33.33 278 GLN A CA 1
ATOM 1445 C C . GLN A 1 207 ? 7.687 5.544 30.019 1.00 31.55 278 GLN A C 1
ATOM 1446 O O . GLN A 1 207 ? 7.221 6.509 30.611 1.00 37.88 278 GLN A O 1
ATOM 1452 N N . VAL A 1 208 ? 8.602 4.741 30.531 1.00 27.66 279 VAL A N 1
ATOM 1453 C CA . VAL A 1 208 ? 8.898 4.757 31.957 1.00 27.82 279 VAL A CA 1
ATOM 1454 C C . VAL A 1 208 ? 10.240 5.465 32.241 1.00 28.14 279 VAL A C 1
ATOM 1455 O O . VAL A 1 208 ? 11.137 5.468 31.391 1.00 33.46 279 VAL A O 1
ATOM 1459 N N . SER A 1 209 ? 10.367 6.067 33.426 1.00 30.02 280 SER A N 1
ATOM 1460 C CA . SER A 1 209 ? 11.613 6.726 33.823 1.00 29.56 280 SER A CA 1
ATOM 1461 C C . SER A 1 209 ? 12.763 5.698 34.023 1.00 30.33 280 SER A C 1
ATOM 1462 O O . SER A 1 209 ? 12.539 4.486 34.078 1.00 35.30 280 SER A O 1
ATOM 1465 N N . LYS A 1 210 ? 13.996 6.197 34.116 1.00 33.33 281 LYS A N 1
ATOM 1466 C CA . LYS A 1 210 ? 15.148 5.344 34.315 1.00 33.45 281 LYS A CA 1
ATOM 1467 C C . LYS A 1 210 ? 14.936 4.389 35.513 1.00 37.89 281 LYS A C 1
ATOM 1468 O O . LYS A 1 210 ? 15.201 3.157 35.445 1.00 35.30 281 LYS A O 1
ATOM 1474 N N . SER A 1 211 ? 14.469 4.943 36.625 1.00 36.74 282 SER A N 1
ATOM 1475 C CA . SER A 1 211 ? 14.348 4.136 37.839 1.00 41.78 282 SER A CA 1
ATOM 1476 C C . SER A 1 211 ? 13.251 3.098 37.721 1.00 35.70 282 SER A C 1
ATOM 1477 O O . SER A 1 211 ? 13.433 1.991 38.192 1.00 32.32 282 SER A O 1
ATOM 1480 N N . THR A 1 212 ? 12.123 3.434 37.097 1.00 29.88 283 THR A N 1
ATOM 1481 C CA . THR A 1 212 ? 11.083 2.415 36.825 1.00 33.14 283 THR A CA 1
ATOM 1482 C C . THR A 1 212 ? 11.584 1.340 35.832 1.00 29.02 283 THR A C 1
ATOM 1483 O O . THR A 1 212 ? 11.361 0.144 36.027 1.00 30.47 283 THR A O 1
ATOM 1487 N N . PHE A 1 213 ? 12.266 1.777 34.784 1.00 30.59 284 PHE A N 1
ATOM 1488 C CA . PHE A 1 213 ? 12.914 0.877 33.809 1.00 29.88 284 PHE A CA 1
ATOM 1489 C C . PHE A 1 213 ? 13.828 -0.141 34.518 1.00 32.34 284 PHE A C 1
ATOM 1490 O O . PHE A 1 213 ? 13.717 -1.346 34.281 1.00 32.52 284 PHE A O 1
ATOM 1498 N N . ASP A 1 214 ? 14.718 0.343 35.388 1.00 31.53 285 ASP A N 1
ATOM 1499 C CA . ASP A 1 214 ? 15.644 -0.548 36.122 1.00 32.98 285 ASP A CA 1
ATOM 1500 C C . ASP A 1 214 ? 14.861 -1.557 36.987 1.00 35.47 285 ASP A C 1
ATOM 1501 O O . ASP A 1 214 ? 15.243 -2.749 37.108 1.00 31.95 285 ASP A O 1
ATOM 1506 N N . MET A 1 215 ? 13.781 -1.067 37.604 1.00 35.62 286 MET A N 1
ATOM 1507 C CA . MET A 1 215 ? 12.878 -1.884 38.430 1.00 33.44 286 MET A CA 1
ATOM 1508 C C . MET A 1 215 ? 12.240 -3.006 37.591 1.00 32.51 286 MET A C 1
ATOM 1509 O O . MET A 1 215 ? 12.173 -4.150 38.013 1.00 35.12 286 MET A O 1
ATOM 1514 N N . ILE A 1 216 ? 11.767 -2.668 36.398 1.00 30.11 287 ILE A N 1
ATOM 1515 C CA . ILE A 1 216 ? 11.101 -3.626 35.545 1.00 31.44 287 ILE A CA 1
ATOM 1516 C C . ILE A 1 216 ? 12.117 -4.678 35.060 1.00 32.15 287 ILE A C 1
ATOM 1517 O O . ILE A 1 216 ? 11.813 -5.859 34.988 1.00 32.27 287 ILE A O 1
ATOM 1522 N N . GLU A 1 217 ? 13.322 -4.234 34.724 1.00 27.97 288 GLU A N 1
ATOM 1523 C CA . GLU A 1 217 ? 14.398 -5.161 34.381 1.00 32.12 288 GLU A CA 1
ATOM 1524 C C . GLU A 1 217 ? 14.652 -6.138 35.515 1.00 35.41 288 GLU A C 1
ATOM 1525 O O . GLU A 1 217 ? 14.761 -7.364 35.281 1.00 30.47 288 GLU A O 1
ATOM 1531 N N . GLU A 1 218 ? 14.757 -5.627 36.748 1.00 35.07 289 GLU A N 1
ATOM 1532 C CA . GLU A 1 218 ? 14.973 -6.532 37.911 1.00 36.46 289 GLU A CA 1
ATOM 1533 C C . GLU A 1 218 ? 13.827 -7.549 38.012 1.00 32.35 289 GLU A C 1
ATOM 1534 O O . GLU A 1 218 ? 14.055 -8.740 38.268 1.00 39.72 289 GLU A O 1
ATOM 1540 N N . TRP A 1 219 ? 12.593 -7.099 37.803 1.00 32.89 290 TRP A N 1
ATOM 1541 C CA . TRP A 1 219 ? 11.441 -8.015 37.857 1.00 31.46 290 TRP A CA 1
ATOM 1542 C C . TRP A 1 219 ? 11.638 -9.186 36.900 1.00 34.80 290 TRP A C 1
ATOM 1543 O O . TRP A 1 219 ? 11.613 -10.378 37.306 1.00 34.40 290 TRP A O 1
ATOM 1554 N N . PHE A 1 220 ? 11.899 -8.878 35.627 1.00 28.27 291 PHE A N 1
ATOM 1555 C CA . PHE A 1 220 ? 11.925 -9.922 34.632 1.00 28.75 291 PHE A CA 1
ATOM 1556 C C . PHE A 1 220 ? 13.075 -10.879 34.831 1.00 28.22 291 PHE A C 1
ATOM 1557 O O . PHE A 1 220 ? 12.951 -12.046 34.465 1.00 33.52 291 PHE A O 1
ATOM 1565 N N . LYS A 1 221 ? 14.175 -10.423 35.429 1.00 31.33 292 LYS A N 1
ATOM 1566 C CA . LYS A 1 221 ? 15.292 -11.361 35.738 1.00 31.11 292 LYS A CA 1
ATOM 1567 C C . LYS A 1 221 ? 15.085 -12.130 37.039 1.00 35.99 292 LYS A C 1
ATOM 1568 O O . LYS A 1 221 ? 15.898 -12.997 37.372 1.00 35.15 292 LYS A O 1
ATOM 1574 N N . SER A 1 222 ? 14.024 -11.819 37.779 1.00 33.56 293 SER A N 1
ATOM 1575 C CA . SER A 1 222 ? 13.867 -12.373 39.127 1.00 29.21 293 SER A CA 1
ATOM 1576 C C . SER A 1 222 ? 13.333 -13.810 39.176 1.00 30.26 293 SER A C 1
ATOM 1577 O O . SER A 1 222 ? 12.670 -14.313 38.237 1.00 34.88 293 SER A O 1
ATOM 1580 N N . GLU A 1 223 ? 13.579 -14.443 40.306 1.00 29.95 294 GLU A N 1
ATOM 1581 C CA . GLU A 1 223 ? 13.072 -15.778 40.559 1.00 31.92 294 GLU A CA 1
ATOM 1582 C C . GLU A 1 223 ? 11.536 -15.884 40.432 1.00 34.07 294 GLU A C 1
ATOM 1583 O O . GLU A 1 223 ? 11.031 -16.838 39.833 1.00 33.15 294 GLU A O 1
ATOM 1589 N N . VAL A 1 224 ? 10.794 -14.925 40.989 1.00 34.14 295 VAL A N 1
ATOM 1590 C CA . VAL A 1 224 ? 9.336 -14.989 40.913 1.00 33.79 295 VAL A CA 1
ATOM 1591 C C . VAL A 1 224 ? 8.862 -14.914 39.448 1.00 33.67 295 VAL A C 1
ATOM 1592 O O . VAL A 1 224 ? 7.919 -15.635 39.043 1.00 33.43 295 VAL A O 1
ATOM 1596 N N . ALA A 1 225 ? 9.518 -14.082 38.651 1.00 36.32 296 ALA A N 1
ATOM 1597 C CA . ALA A 1 225 ? 9.148 -13.937 37.255 1.00 34.20 296 ALA A CA 1
ATOM 1598 C C . ALA A 1 225 ? 9.449 -15.233 36.520 1.00 34.18 296 ALA A C 1
ATOM 1599 O O . ALA A 1 225 ? 8.635 -15.694 35.728 1.00 33.63 296 ALA A O 1
ATOM 1601 N N . THR A 1 226 ? 10.606 -15.829 36.812 1.00 33.15 297 THR A N 1
ATOM 1602 C CA . THR A 1 226 ? 10.989 -17.089 36.233 1.00 36.15 297 THR A CA 1
ATOM 1603 C C . THR A 1 226 ? 9.915 -18.144 36.501 1.00 37.87 297 THR A C 1
ATOM 1604 O O . THR A 1 226 ? 9.578 -18.920 35.603 1.00 37.51 297 THR A O 1
ATOM 1608 N N . LYS A 1 227 ? 9.364 -18.145 37.722 1.00 34.30 298 LYS A N 1
ATOM 1609 C CA . LYS A 1 227 ? 8.471 -19.205 38.154 1.00 31.87 298 LYS A CA 1
ATOM 1610 C C . LYS A 1 227 ? 6.998 -18.904 37.926 1.00 38.23 298 LYS A C 1
ATOM 1611 O O . LYS A 1 227 ? 6.138 -19.690 38.312 1.00 43.06 298 LYS A O 1
ATOM 1617 N N . THR A 1 228 ? 6.688 -17.783 37.297 1.00 35.40 299 THR A N 1
ATOM 1618 C CA . THR A 1 228 ? 5.284 -17.476 37.003 1.00 43.30 299 THR A CA 1
ATOM 1619 C C . THR A 1 228 ? 5.007 -17.703 35.520 1.00 40.58 299 THR A C 1
ATOM 1620 O O . THR A 1 228 ? 5.876 -17.505 34.699 1.00 52.74 299 THR A O 1
ATOM 1624 N N . GLY A 1 229 ? 3.799 -18.129 35.184 1.00 40.35 300 GLY A N 1
ATOM 1625 C CA . GLY A 1 229 ? 3.411 -18.247 33.776 1.00 36.19 300 GLY A CA 1
ATOM 1626 C C . GLY A 1 229 ? 2.577 -19.488 33.535 1.00 40.52 300 GLY A C 1
ATOM 1627 O O . GLY A 1 229 ? 2.316 -20.234 34.452 1.00 47.38 300 GLY A O 1
ATOM 1628 N N . VAL A 1 230 ? 2.144 -19.715 32.303 1.00 55.39 301 VAL A N 1
ATOM 1629 C CA . VAL A 1 230 ? 1.376 -20.925 31.954 1.00 51.31 301 VAL A CA 1
ATOM 1630 C C . VAL A 1 230 ? 1.971 -21.530 30.688 1.00 53.75 301 VAL A C 1
ATOM 1631 O O . VAL A 1 230 ? 2.359 -20.805 29.760 1.00 51.20 301 VAL A O 1
ATOM 1635 N N . LYS A 1 231 ? 2.082 -22.859 30.653 1.00 53.14 302 LYS A N 1
ATOM 1636 C CA . LYS A 1 231 ? 2.691 -23.558 29.510 1.00 56.44 302 LYS A CA 1
ATOM 1637 C C . LYS A 1 231 ? 1.784 -23.544 28.283 1.00 52.18 302 LYS A C 1
ATOM 1638 O O . LYS A 1 231 ? 2.269 -23.580 27.162 1.00 58.40 302 LYS A O 1
ATOM 1644 N N . LYS A 1 232 ? 0.476 -23.497 28.505 1.00 53.28 303 LYS A N 1
ATOM 1645 C CA . LYS A 1 232 ? -0.495 -23.550 27.428 1.00 56.44 303 LYS A CA 1
ATOM 1646 C C . LYS A 1 232 ? -1.711 -22.680 27.759 1.00 54.83 303 LYS A C 1
ATOM 1647 O O . LYS A 1 232 ? -2.080 -22.514 28.926 1.00 51.68 303 LYS A O 1
ATOM 1653 N N . TRP A 1 233 ? -2.345 -22.126 26.731 1.00 54.29 304 TRP A N 1
ATOM 1654 C CA . TRP A 1 233 ? -3.431 -21.207 26.976 1.00 55.45 304 TRP A CA 1
ATOM 1655 C C . TRP A 1 233 ? -4.362 -21.090 25.811 1.00 56.92 304 TRP A C 1
ATOM 1656 O O . TRP A 1 233 ? -4.018 -21.464 24.694 1.00 57.28 304 TRP A O 1
ATOM 1667 N N . ASP A 1 234 ? -5.536 -20.525 26.060 1.00 58.08 305 ASP A N 1
ATOM 1668 C CA . ASP A 1 234 ? -6.510 -20.338 24.994 1.00 61.62 305 ASP A CA 1
ATOM 1669 C C . ASP A 1 234 ? -6.058 -19.220 24.024 1.00 63.87 305 ASP A C 1
ATOM 1670 O O . ASP A 1 234 ? -6.273 -18.035 24.282 1.00 63.08 305 ASP A O 1
ATOM 1675 N N . VAL A 1 235 ? -5.454 -19.614 22.910 1.00 59.69 306 VAL A N 1
ATOM 1676 C CA . VAL A 1 235 ? -5.003 -18.668 21.879 1.00 64.77 306 VAL A CA 1
ATOM 1677 C C . VAL A 1 235 ? -6.136 -17.803 21.303 1.00 69.59 306 VAL A C 1
ATOM 1678 O O . VAL A 1 235 ? -5.921 -16.629 20.972 1.00 63.90 306 VAL A O 1
ATOM 1682 N N . LYS A 1 236 ? -7.325 -18.387 21.171 1.00 71.61 307 LYS A N 1
ATOM 1683 C CA . LYS A 1 236 ? -8.518 -17.638 20.760 1.00 71.68 307 LYS A CA 1
ATOM 1684 C C . LYS A 1 236 ? -8.837 -16.518 21.745 1.00 63.26 307 LYS A C 1
ATOM 1685 O O . LYS A 1 236 ? -9.160 -15.404 21.339 1.00 58.46 307 LYS A O 1
ATOM 1691 N N . LYS A 1 237 ? -8.794 -16.833 23.033 1.00 56.56 308 LYS A N 1
ATOM 1692 C CA . LYS A 1 237 ? -9.070 -15.845 24.070 1.00 58.87 308 LYS A CA 1
ATOM 1693 C C . LYS A 1 237 ? -8.040 -14.691 23.996 1.00 48.49 308 LYS A C 1
ATOM 1694 O O . LYS A 1 237 ? -8.422 -13.557 24.217 1.00 51.53 308 LYS A O 1
ATOM 1700 N N . ILE A 1 238 ? -6.772 -14.996 23.696 1.00 49.91 309 ILE A N 1
ATOM 1701 C CA . ILE A 1 238 ? -5.726 -13.942 23.592 1.00 52.74 309 ILE A CA 1
ATOM 1702 C C . ILE A 1 238 ? -6.032 -13.049 22.396 1.00 55.41 309 ILE A C 1
ATOM 1703 O O . ILE A 1 238 ? -6.062 -11.824 22.535 1.00 49.11 309 ILE A O 1
ATOM 1708 N N . ARG A 1 239 ? -6.260 -13.671 21.236 1.00 54.83 310 ARG A N 1
ATOM 1709 C CA . ARG A 1 239 ? -6.560 -12.939 20.001 1.00 58.39 310 ARG A CA 1
ATOM 1710 C C . ARG A 1 239 ? -7.764 -12.024 20.233 1.00 54.93 310 ARG A C 1
ATOM 1711 O O . ARG A 1 239 ? -7.716 -10.835 19.912 1.00 61.01 310 ARG A O 1
ATOM 1719 N N . ASP A 1 240 ? -8.826 -12.532 20.846 1.00 52.19 311 ASP A N 1
ATOM 1720 C CA . ASP A 1 240 ? -9.999 -11.686 21.111 1.00 51.59 311 ASP A CA 1
ATOM 1721 C C . ASP A 1 240 ? -9.724 -10.520 22.091 1.00 50.50 311 ASP A C 1
ATOM 1722 O O . ASP A 1 240 ? -10.314 -9.421 21.962 1.00 43.89 311 ASP A O 1
ATOM 1727 N N . ALA A 1 241 ? -8.870 -10.768 23.090 1.00 45.87 312 ALA A N 1
ATOM 1728 C CA . ALA A 1 241 ? -8.452 -9.709 24.018 1.00 45.59 312 ALA A CA 1
ATOM 1729 C C . ALA A 1 241 ? -7.629 -8.624 23.289 1.00 41.65 312 ALA A C 1
ATOM 1730 O O . ALA A 1 241 ? -7.750 -7.443 23.595 1.00 42.96 312 ALA A O 1
ATOM 1732 N N . VAL A 1 242 ? -6.817 -9.029 22.320 1.00 40.47 313 VAL A N 1
ATOM 1733 C CA . VAL A 1 242 ? -6.031 -8.068 21.558 1.00 48.00 313 VAL A CA 1
ATOM 1734 C C . VAL A 1 242 ? -6.975 -7.136 20.803 1.00 52.90 313 VAL A C 1
ATOM 1735 O O . VAL A 1 242 ? -6.794 -5.925 20.830 1.00 51.83 313 VAL A O 1
ATOM 1739 N N . VAL A 1 243 ? -8.012 -7.690 20.167 1.00 49.95 314 VAL A N 1
ATOM 1740 C CA . VAL A 1 243 ? -8.979 -6.853 19.454 1.00 46.98 314 VAL A CA 1
ATOM 1741 C C . VAL A 1 243 ? -9.706 -5.936 20.413 1.00 46.97 314 VAL A C 1
ATOM 1742 O O . VAL A 1 243 ? -9.821 -4.733 20.188 1.00 47.52 314 VAL A O 1
ATOM 1746 N N . SER A 1 244 ? -10.227 -6.515 21.485 1.00 48.20 315 SER A N 1
ATOM 1747 C CA . SER A 1 244 ? -10.950 -5.763 22.518 1.00 47.78 315 SER A CA 1
ATOM 1748 C C . SER A 1 244 ? -10.145 -4.584 23.140 1.00 48.54 315 SER A C 1
ATOM 1749 O O . SER A 1 244 ? -10.720 -3.531 23.436 1.00 46.33 315 SER A O 1
ATOM 1752 N N . GLY A 1 245 ? -8.833 -4.758 23.337 1.00 41.60 316 GLY A N 1
ATOM 1753 C CA . GLY A 1 245 ? -8.037 -3.754 24.066 1.00 42.52 316 GLY A CA 1
ATOM 1754 C C . GLY A 1 245 ? -7.578 -2.536 23.223 1.00 40.86 316 GLY A C 1
ATOM 1755 O O . GLY A 1 245 ? -7.024 -1.586 23.765 1.00 36.65 316 GLY A O 1
ATOM 1756 N N . GLY A 1 246 ? -7.758 -2.598 21.910 1.00 40.29 317 GLY A N 1
ATOM 1757 C CA . GLY A 1 246 ? -7.318 -1.539 21.000 1.00 42.17 317 GLY A CA 1
ATOM 1758 C C . GLY A 1 246 ? -5.980 -1.800 20.324 1.00 40.68 317 GLY A C 1
ATOM 1759 O O . GLY A 1 246 ? -5.580 -1.046 19.462 1.00 40.05 317 GLY A O 1
ATOM 1760 N N . GLY A 1 247 ? -5.264 -2.851 20.721 1.00 32.78 318 GLY A N 1
ATOM 1761 C CA . GLY A 1 247 ? -4.001 -3.234 20.075 1.00 37.38 318 GLY A CA 1
ATOM 1762 C C . GLY A 1 247 ? -2.789 -3.081 21.011 1.00 36.33 318 GLY A C 1
ATOM 1763 O O . GLY A 1 247 ? -2.768 -2.202 21.862 1.00 34.84 318 GLY A O 1
ATOM 1764 N N . GLY A 1 248 ? -1.785 -3.950 20.872 1.00 35.49 319 GLY A N 1
ATOM 1765 C CA . GLY A 1 248 ? -0.503 -3.767 21.575 1.00 30.64 319 GLY A CA 1
ATOM 1766 C C . GLY A 1 248 ? -0.425 -4.368 22.984 1.00 32.08 319 GLY A C 1
ATOM 1767 O O . GLY A 1 248 ? 0.542 -4.130 23.705 1.00 30.94 319 GLY A O 1
ATOM 1768 N N . TRP A 1 249 ? -1.438 -5.155 23.363 1.00 30.33 320 TRP A N 1
ATOM 1769 C CA . TRP A 1 249 ? -1.497 -5.830 24.650 1.00 27.11 320 TRP A CA 1
ATOM 1770 C C . TRP A 1 249 ? -2.709 -6.713 24.666 1.00 27.57 320 TRP A C 1
ATOM 1771 O O . TRP A 1 249 ? -3.615 -6.535 23.819 1.00 32.88 320 TRP A O 1
ATOM 1782 N N . HIS A 1 250 ? -2.769 -7.633 25.636 1.00 31.30 321 HIS A N 1
ATOM 1783 C CA . HIS A 1 250 ? -3.949 -8.482 25.808 1.00 29.50 321 HIS A CA 1
ATOM 1784 C C . HIS A 1 250 ? -4.506 -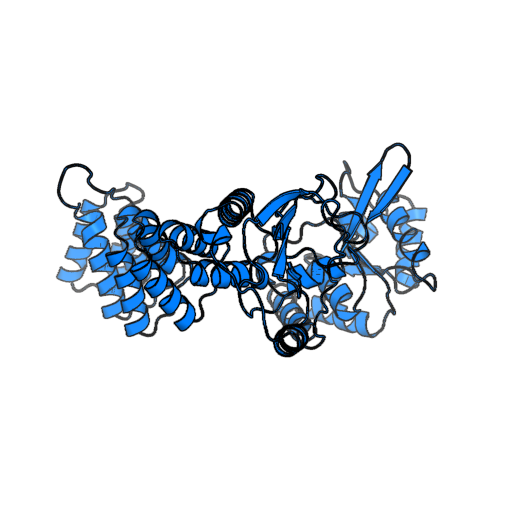8.547 27.213 1.00 34.13 321 HIS A C 1
ATOM 1785 O O . HIS A 1 250 ? -5.719 -8.753 27.380 1.00 37.51 321 HIS A O 1
ATOM 1792 N N . GLY A 1 251 ? -3.657 -8.421 28.237 1.00 30.85 322 GLY A N 1
ATOM 1793 C CA . GLY A 1 251 ? -4.124 -8.299 29.602 1.00 34.07 322 GLY A CA 1
ATOM 1794 C C . GLY A 1 251 ? -4.571 -9.608 30.241 1.00 34.16 322 GLY A C 1
ATOM 1795 O O . GLY A 1 251 ? -5.131 -9.602 31.338 1.00 33.32 322 GLY A O 1
ATOM 1796 N N . GLN A 1 252 ? -4.323 -10.734 29.581 1.00 36.04 323 GLN A N 1
ATOM 1797 C CA . GLN A 1 252 ? -4.793 -12.029 30.070 1.00 36.89 323 GLN A CA 1
ATOM 1798 C C . GLN A 1 252 ? -3.852 -12.761 31.018 1.00 37.13 323 GLN A C 1
ATOM 1799 O O . GLN A 1 252 ? -4.189 -13.842 31.488 1.00 40.44 323 GLN A O 1
ATOM 1805 N N . GLY A 1 253 ? -2.719 -12.164 31.350 1.00 34.42 324 GLY A N 1
ATOM 1806 C CA . GLY A 1 253 ? -1.789 -12.794 32.310 1.00 31.90 324 GLY A CA 1
ATOM 1807 C C . GLY A 1 253 ? -0.442 -13.162 31.710 1.00 37.91 324 GLY A C 1
ATOM 1808 O O . GLY A 1 253 ? -0.248 -13.104 30.489 1.00 31.76 324 GLY A O 1
ATOM 1809 N N . TRP A 1 254 ? 0.503 -13.525 32.577 1.00 35.63 325 TRP A N 1
ATOM 1810 C CA . TRP A 1 254 ? 1.823 -13.995 32.148 1.00 36.75 325 TRP A CA 1
ATOM 1811 C C . TRP A 1 254 ? 1.716 -15.245 31.297 1.00 36.21 325 TRP A C 1
ATOM 1812 O O . TRP A 1 254 ? 1.070 -16.196 31.688 1.00 40.22 325 TRP A O 1
ATOM 1823 N N . LEU A 1 255 ? 2.387 -15.280 30.155 1.00 37.41 326 LEU A N 1
ATOM 1824 C CA . LEU A 1 255 ? 2.352 -16.466 29.283 1.00 36.75 326 LEU A CA 1
ATOM 1825 C C . LEU A 1 255 ? 3.752 -17.039 29.128 1.00 38.20 326 LEU A C 1
ATOM 1826 O O . LEU A 1 255 ? 4.761 -16.307 29.247 1.00 38.98 326 LEU A O 1
ATOM 1831 N N . GLY A 1 256 ? 3.814 -18.352 28.893 1.00 41.75 327 GLY A N 1
ATOM 1832 C CA . GLY A 1 256 ? 5.088 -19.028 28.711 1.00 44.79 327 GLY A CA 1
ATOM 1833 C C . GLY A 1 256 ? 5.596 -19.464 30.058 1.00 47.66 327 GLY A C 1
ATOM 1834 O O . GLY A 1 256 ? 4.971 -19.166 31.090 1.00 47.46 327 GLY A O 1
ATOM 1835 N N . THR A 1 257 ? 6.722 -20.175 30.063 1.00 51.22 328 THR A N 1
ATOM 1836 C CA . THR A 1 257 ? 7.311 -20.656 31.310 1.00 45.16 328 THR A CA 1
ATOM 1837 C C . THR A 1 257 ? 8.822 -20.490 31.303 1.00 45.52 328 THR A C 1
ATOM 1838 O O . THR A 1 257 ? 9.429 -20.360 30.245 1.00 49.35 328 THR A O 1
ATOM 1842 N N . GLY A 1 258 ? 9.418 -20.520 32.493 1.00 51.00 329 GLY A N 1
ATOM 1843 C CA . GLY A 1 258 ? 10.865 -20.527 32.640 1.00 43.02 329 GLY A CA 1
ATOM 1844 C C . GLY A 1 258 ? 11.516 -19.153 32.628 1.00 37.13 329 GLY A C 1
ATOM 1845 O O . GLY A 1 258 ? 10.859 -18.088 32.534 1.00 35.03 329 GLY A O 1
ATOM 1846 N N . LYS A 1 259 ? 12.841 -19.190 32.715 1.00 36.91 330 LYS A N 1
ATOM 1847 C CA . LYS A 1 259 ? 13.674 -17.987 32.724 1.00 42.68 330 LYS A CA 1
ATOM 1848 C C . LYS A 1 259 ? 13.289 -16.996 31.598 1.00 41.69 330 LYS A C 1
ATOM 1849 O O . LYS A 1 259 ? 12.977 -17.388 30.465 1.00 40.60 330 LYS A O 1
ATOM 1855 N N . TRP A 1 260 ? 13.296 -15.709 31.904 1.00 33.44 331 TRP A N 1
ATOM 1856 C CA . TRP A 1 260 ? 13.187 -14.670 30.840 1.00 34.67 331 TRP A CA 1
ATOM 1857 C C . TRP A 1 260 ? 14.550 -14.313 30.288 1.00 37.88 331 TRP A C 1
ATOM 1858 O O . TRP A 1 260 ? 15.510 -14.190 31.064 1.00 39.32 331 TRP A O 1
ATOM 1869 N N . ASN A 1 261 ? 14.675 -14.150 28.967 1.00 33.65 332 ASN A N 1
ATOM 1870 C CA . ASN A 1 261 ? 15.856 -13.462 28.411 1.00 36.28 332 ASN A CA 1
ATOM 1871 C C . ASN A 1 261 ? 15.558 -11.966 28.351 1.00 35.28 332 ASN A C 1
ATOM 1872 O O . ASN A 1 261 ? 14.605 -11.529 27.735 1.00 38.34 332 ASN A O 1
ATOM 1877 N N . VAL A 1 262 ? 16.374 -11.188 29.035 1.00 36.33 333 VAL A N 1
ATOM 1878 C CA . VAL A 1 262 ? 16.047 -9.807 29.305 1.00 36.72 333 VAL A CA 1
ATOM 1879 C C . VAL A 1 262 ? 17.220 -8.979 28.767 1.00 43.59 333 VAL A C 1
ATOM 1880 O O . VAL A 1 262 ? 18.336 -9.104 29.268 1.00 45.74 333 VAL A O 1
ATOM 1884 N N . LYS A 1 263 ? 16.989 -8.161 27.751 1.00 35.32 334 LYS A N 1
ATOM 1885 C CA . LYS A 1 263 ? 18.094 -7.412 27.108 1.00 38.80 334 LYS A CA 1
ATOM 1886 C C . LYS A 1 263 ? 17.751 -5.949 26.949 1.00 35.29 334 LYS A C 1
ATOM 1887 O O . LYS A 1 263 ? 16.604 -5.599 26.638 1.00 37.36 334 LYS A O 1
ATOM 1893 N N . ARG A 1 264 ? 18.738 -5.082 27.149 1.00 35.68 335 ARG A N 1
ATOM 1894 C CA . ARG A 1 264 ? 18.521 -3.655 26.818 1.00 36.52 335 ARG A CA 1
ATOM 1895 C C . ARG A 1 264 ? 18.835 -3.554 25.328 1.00 44.31 335 ARG A C 1
ATOM 1896 O O . ARG A 1 264 ? 19.866 -4.050 24.874 1.00 38.18 335 ARG A O 1
ATOM 1904 N N . THR A 1 265 ? 17.933 -2.950 24.570 1.00 41.56 336 THR A N 1
ATOM 1905 C CA . THR A 1 265 ? 18.036 -2.938 23.116 1.00 42.68 336 THR A CA 1
ATOM 1906 C C . THR A 1 265 ? 17.441 -1.632 22.576 1.00 38.13 336 THR A C 1
ATOM 1907 O O . THR A 1 265 ? 17.188 -0.707 23.349 1.00 45.13 336 THR A O 1
ATOM 1911 N N . GLU A 1 266 ? 17.225 -1.552 21.254 1.00 37.97 337 GLU A N 1
ATOM 1912 C CA . GLU A 1 266 ? 16.705 -0.427 20.558 1.00 37.26 337 GLU A CA 1
ATOM 1913 C C . GLU A 1 266 ? 15.747 -0.932 19.506 1.00 40.37 337 GLU A C 1
ATOM 1914 O O . GLU A 1 266 ? 15.836 -2.089 19.110 1.00 44.30 337 GLU A O 1
ATOM 1920 N N . MET A 1 267 ? 14.842 -0.067 19.053 1.00 38.96 338 MET A N 1
ATOM 1921 C CA . MET A 1 267 ? 14.009 -0.369 17.903 1.00 36.08 338 MET A CA 1
ATOM 1922 C C . MET A 1 267 ? 14.658 0.338 16.727 1.00 37.30 338 MET A C 1
ATOM 1923 O O . MET A 1 267 ? 15.168 1.470 16.862 1.00 39.41 338 MET A O 1
ATOM 1928 N N . ASP A 1 268 ? 14.665 -0.310 15.567 1.00 36.32 339 ASP A N 1
ATOM 1929 C CA . ASP A 1 268 ? 15.085 0.403 14.349 1.00 39.89 339 ASP A CA 1
ATOM 1930 C C . ASP A 1 268 ? 13.924 1.299 13.910 1.00 40.09 339 ASP A C 1
ATOM 1931 O O . ASP A 1 268 ? 12.841 1.286 14.521 1.00 36.87 339 ASP A O 1
ATOM 1936 N N . GLU A 1 269 ? 14.133 2.048 12.845 1.00 39.53 340 GLU A N 1
ATOM 1937 C CA . GLU A 1 269 ? 13.208 3.102 12.427 1.00 50.12 340 GLU A CA 1
ATOM 1938 C C . GLU A 1 269 ? 11.800 2.582 12.131 1.00 41.98 340 GLU A C 1
ATOM 1939 O O . GLU A 1 269 ? 10.856 3.369 12.161 1.00 39.31 340 GLU A O 1
ATOM 1945 N N . ASN A 1 270 ? 11.659 1.278 11.862 1.00 40.14 341 ASN A N 1
ATOM 1946 C CA . ASN A 1 270 ? 10.361 0.671 11.510 1.00 44.35 341 ASN A CA 1
ATOM 1947 C C . ASN A 1 270 ? 9.673 -0.040 12.668 1.00 37.74 341 ASN A C 1
ATOM 1948 O O . ASN A 1 270 ? 8.632 -0.667 12.484 1.00 45.05 341 ASN A O 1
ATOM 1953 N N . GLY A 1 271 ? 10.250 0.072 13.857 1.00 39.34 342 GLY A N 1
ATOM 1954 C CA . GLY A 1 271 ? 9.660 -0.519 15.055 1.00 43.20 342 GLY A CA 1
ATOM 1955 C C . GLY A 1 271 ? 10.043 -1.970 15.270 1.00 39.41 342 GLY A C 1
ATOM 1956 O O . GLY A 1 271 ? 9.367 -2.675 16.022 1.00 40.08 342 GLY A O 1
ATOM 1957 N N . VAL A 1 272 ? 11.110 -2.418 14.606 1.00 38.82 343 VAL A N 1
ATOM 1958 C CA . VAL A 1 272 ? 11.605 -3.772 14.768 1.00 42.08 343 VAL A CA 1
ATOM 1959 C C . VAL A 1 272 ? 12.664 -3.842 15.886 1.00 43.87 343 VAL A C 1
ATOM 1960 O O . VAL A 1 272 ? 13.676 -3.145 15.842 1.00 43.10 343 VAL A O 1
ATOM 1964 N N . CYS A 1 273 ? 12.413 -4.700 16.875 1.00 38.82 344 CYS A N 1
ATOM 1965 C CA . CYS A 1 273 ? 13.313 -4.894 18.009 1.00 36.51 344 CYS A CA 1
ATOM 1966 C C . CYS A 1 273 ? 14.655 -5.467 17.517 1.00 38.22 344 CYS A C 1
ATOM 1967 O O . CYS A 1 273 ? 14.663 -6.456 16.826 1.00 36.34 344 CYS A O 1
ATOM 1970 N N . LYS A 1 274 ? 15.762 -4.827 17.856 1.00 37.38 345 LYS A N 1
ATOM 1971 C CA . LYS A 1 274 ? 17.065 -5.297 17.371 1.00 44.81 345 LYS A CA 1
ATOM 1972 C C . LYS A 1 274 ? 17.502 -6.625 18.050 1.00 50.80 345 LYS A C 1
ATOM 1973 O O . LYS A 1 274 ? 18.310 -7.372 17.505 1.00 48.45 345 LYS A O 1
ATOM 1979 N N . CYS A 1 275 ? 16.919 -6.924 19.210 1.00 46.48 346 CYS A N 1
ATOM 1980 C CA . CYS A 1 275 ? 17.212 -8.155 19.944 1.00 46.60 346 CYS A CA 1
ATOM 1981 C C . CYS A 1 275 ? 16.470 -9.345 19.321 1.00 47.44 346 CYS A C 1
ATOM 1982 O O . CYS A 1 275 ? 17.110 -10.266 18.845 1.00 50.15 346 CYS A O 1
ATOM 1985 N N . CYS A 1 276 ? 15.135 -9.310 19.270 1.00 44.67 347 CYS A N 1
ATOM 1986 C CA . CYS A 1 276 ? 14.328 -10.485 18.895 1.00 43.41 347 CYS A CA 1
ATOM 1987 C C . CYS A 1 276 ? 13.595 -10.385 17.552 1.00 44.29 347 CYS A C 1
ATOM 1988 O O . CYS A 1 276 ? 12.900 -11.325 17.142 1.00 43.24 347 CYS A O 1
ATOM 1991 N N . LYS A 1 277 ? 13.704 -9.227 16.896 1.00 44.22 348 LYS A N 1
ATOM 1992 C CA . LYS A 1 277 ? 13.115 -8.973 15.567 1.00 47.34 348 LYS A CA 1
ATOM 1993 C C . LYS A 1 277 ? 11.591 -8.906 15.552 1.00 45.06 348 LYS A C 1
ATOM 1994 O O . LYS A 1 277 ? 10.971 -8.972 14.490 1.00 42.20 348 LYS A O 1
ATOM 2000 N N . GLU A 1 278 ? 10.965 -8.771 16.719 1.00 50.21 349 GLU A N 1
ATOM 2001 C CA . GLU A 1 278 ? 9.543 -8.519 16.734 1.00 49.37 349 GLU A CA 1
ATOM 2002 C C . GLU A 1 278 ? 9.317 -7.104 16.173 1.00 41.65 349 GLU A C 1
ATOM 2003 O O . GLU A 1 278 ? 10.042 -6.158 16.510 1.00 43.61 349 GLU A O 1
ATOM 2009 N N . LYS A 1 279 ? 8.329 -6.977 15.298 1.00 39.55 350 LYS A N 1
ATOM 2010 C CA . LYS A 1 279 ? 7.887 -5.663 14.836 1.00 38.33 350 LYS A CA 1
ATOM 2011 C C . LYS A 1 279 ? 6.771 -5.138 15.754 1.00 31.35 350 LYS A C 1
ATOM 2012 O O . LYS A 1 279 ? 5.680 -5.685 15.820 1.00 35.45 350 LYS A O 1
ATOM 2018 N N . LEU A 1 280 ? 7.039 -4.053 16.451 1.00 29.17 351 LEU A N 1
ATOM 2019 C CA . LEU A 1 280 ? 5.989 -3.440 17.290 1.00 28.72 351 LEU A CA 1
ATOM 2020 C C . LEU A 1 280 ? 4.772 -2.915 16.506 1.00 28.77 351 LEU A C 1
ATOM 2021 O O . LEU A 1 280 ? 4.850 -2.592 15.325 1.00 34.42 351 LEU A O 1
ATOM 2026 N N . VAL A 1 281 ? 3.657 -2.827 17.209 1.00 31.05 352 VAL A N 1
ATOM 2027 C CA . VAL A 1 281 ? 2.371 -2.423 16.670 1.00 35.56 352 VAL A CA 1
ATOM 2028 C C . VAL A 1 281 ? 2.264 -0.884 16.628 1.00 32.49 352 VAL A C 1
ATOM 2029 O O . VAL A 1 281 ? 2.803 -0.172 17.513 1.00 28.17 352 VAL A O 1
ATOM 2033 N N . CYS A 1 282 ? 1.576 -0.379 15.595 1.00 31.03 353 CYS A N 1
ATOM 2034 C CA . CYS A 1 282 ? 1.103 1.018 15.562 1.00 33.60 353 CYS A CA 1
ATOM 2035 C C . CYS A 1 282 ? -0.347 1.034 16.054 1.00 29.50 353 CYS A C 1
ATOM 2036 O O . CYS A 1 282 ? -1.230 0.501 15.389 1.00 34.12 353 CYS A O 1
ATOM 2039 N N . ILE A 1 283 ? -0.587 1.590 17.238 1.00 26.41 354 ILE A N 1
ATOM 2040 C CA . ILE A 1 283 ? -1.888 1.491 17.904 1.00 27.75 354 ILE A CA 1
ATOM 2041 C C . ILE A 1 283 ? -2.799 2.642 17.460 1.00 25.44 354 ILE A C 1
ATOM 2042 O O . ILE A 1 283 ? -2.443 3.809 17.578 1.00 29.91 354 ILE A O 1
ATOM 2047 N N . ASP A 1 284 ? -3.991 2.298 16.975 1.00 27.26 355 ASP A N 1
ATOM 2048 C CA . ASP A 1 284 ? -4.939 3.305 16.474 1.00 32.98 355 ASP A CA 1
ATOM 2049 C C . ASP A 1 284 ? -5.419 4.228 17.589 1.00 28.35 355 ASP A C 1
ATOM 2050 O O . ASP A 1 284 ? -5.509 3.818 18.754 1.00 30.69 355 ASP A O 1
ATOM 2055 N N . ILE A 1 285 ? -5.750 5.462 17.210 1.00 27.07 356 ILE A N 1
ATOM 2056 C CA . ILE A 1 285 ? -6.491 6.389 18.043 1.00 27.93 356 ILE A CA 1
ATOM 2057 C C . ILE A 1 285 ? -7.944 6.395 17.579 1.00 33.26 356 ILE A C 1
ATOM 2058 O O . ILE A 1 285 ? -8.233 6.582 16.395 1.00 37.23 356 ILE A O 1
ATOM 2063 N N . ASN A 1 286 ? -8.857 6.189 18.521 1.00 37.61 357 ASN A N 1
ATOM 2064 C CA . ASN A 1 286 ? -10.281 6.200 18.239 1.00 36.81 357 ASN A CA 1
ATOM 2065 C C . ASN A 1 286 ? -10.704 7.619 17.868 1.00 34.59 357 ASN A C 1
ATOM 2066 O O . ASN A 1 286 ? -10.434 8.549 18.622 1.00 37.76 357 ASN A O 1
ATOM 2071 N N . PRO A 1 287 ? -11.352 7.795 16.697 1.00 35.59 358 PRO A N 1
ATOM 2072 C CA . PRO A 1 287 ? -11.790 9.146 16.274 1.00 38.42 358 PRO A CA 1
ATOM 2073 C C . PRO A 1 287 ? -12.719 9.828 17.284 1.00 38.54 358 PRO A C 1
ATOM 2074 O O . PRO A 1 287 ? -12.777 11.051 17.312 1.00 40.76 358 PRO A O 1
ATOM 2078 N N . VAL A 1 288 ? -13.466 9.055 18.084 1.00 40.99 359 VAL A N 1
ATOM 2079 C CA . VAL A 1 288 ? -14.342 9.662 19.083 1.00 44.54 359 VAL A CA 1
ATOM 2080 C C . VAL A 1 288 ? -13.533 10.397 20.160 1.00 39.55 359 VAL A C 1
ATOM 2081 O O . VAL A 1 288 ? -13.926 11.483 20.595 1.00 39.31 359 VAL A O 1
ATOM 2085 N N . GLU A 1 289 ? -12.440 9.778 20.620 1.00 40.65 360 GLU A N 1
ATOM 2086 C CA . GLU A 1 289 ? -11.538 10.424 21.568 1.00 34.19 360 GLU A CA 1
ATOM 2087 C C . GLU A 1 289 ? -10.982 11.719 20.995 1.00 32.99 360 GLU A C 1
ATOM 2088 O O . GLU A 1 289 ? -10.829 12.719 21.719 1.00 31.80 360 GLU A O 1
ATOM 2094 N N . THR A 1 290 ? -10.660 11.708 19.699 1.00 33.08 361 THR A N 1
ATOM 2095 C CA . THR A 1 290 ? -10.146 12.908 19.055 1.00 31.13 361 THR A CA 1
ATOM 2096 C C . THR A 1 290 ? -11.199 14.019 19.036 1.00 32.79 361 THR A C 1
ATOM 2097 O O . THR A 1 290 ? -10.841 15.194 19.264 1.00 30.76 361 THR A O 1
ATOM 2101 N N . GLU A 1 291 ? -12.468 13.673 18.766 1.00 32.50 362 GLU A N 1
ATOM 2102 C CA A GLU A 1 291 ? -13.480 14.730 18.734 0.50 34.94 362 GLU A CA 1
ATOM 2103 C CA B GLU A 1 291 ? -13.614 14.621 18.785 0.50 34.86 362 GLU A CA 1
ATOM 2104 C C . GLU A 1 291 ? -13.715 15.258 20.168 1.00 33.53 362 GLU A C 1
ATOM 2105 O O . GLU A 1 291 ? -13.875 16.480 20.353 1.00 35.42 362 GLU A O 1
ATOM 2116 N N . THR A 1 292 ? -13.652 14.393 21.174 1.00 34.45 363 THR A N 1
ATOM 2117 C CA . THR A 1 292 ? -13.765 14.845 22.550 1.00 37.93 363 THR A CA 1
ATOM 2118 C C . THR A 1 292 ? -12.646 15.815 22.862 1.00 33.21 363 THR A C 1
ATOM 2119 O O . THR A 1 292 ? -12.872 16.882 23.495 1.00 31.93 363 THR A O 1
ATOM 2123 N N . PHE A 1 293 ? -11.434 15.444 22.433 1.00 29.58 364 PHE A N 1
ATOM 2124 C CA . PHE A 1 293 ? -10.265 16.275 22.701 1.00 30.65 364 PHE A CA 1
ATOM 2125 C C . PHE A 1 293 ? -10.348 17.642 21.982 1.00 27.27 364 PHE A C 1
ATOM 2126 O O . PHE A 1 293 ? -9.977 18.668 22.562 1.00 30.41 364 PHE A O 1
ATOM 2134 N N . ALA A 1 294 ? -10.815 17.655 20.727 1.00 27.96 365 ALA A N 1
ATOM 2135 C CA . ALA A 1 294 ? -10.981 18.916 19.972 1.00 31.48 365 ALA A CA 1
ATOM 2136 C C . ALA A 1 294 ? -11.949 19.861 20.692 1.00 30.48 365 ALA A C 1
ATOM 2137 O O . ALA A 1 294 ? -11.699 21.091 20.793 1.00 31.89 365 ALA A O 1
ATOM 2139 N N . ALA A 1 295 ? -13.033 19.294 21.242 1.00 32.49 366 ALA A N 1
ATOM 2140 C CA . ALA A 1 295 ? -13.981 20.101 22.009 1.00 34.95 366 ALA A CA 1
ATOM 2141 C C . ALA A 1 295 ? -13.316 20.712 23.249 1.00 32.26 366 ALA A C 1
ATOM 2142 O O . ALA A 1 295 ? -13.523 21.902 23.559 1.00 32.67 366 ALA A O 1
ATOM 2144 N N . SER A 1 296 ? -12.554 19.897 23.969 1.00 30.53 367 SER A N 1
ATOM 2145 C CA . SER A 1 296 ? -11.835 20.334 25.192 1.00 32.03 367 SER A CA 1
ATOM 2146 C C . SER A 1 296 ? -10.843 21.442 24.888 1.00 32.46 367 SER A C 1
ATOM 2147 O O . SER A 1 296 ? -10.723 22.427 25.630 1.00 32.92 367 SER A O 1
ATOM 2150 N N . LEU A 1 297 ? -10.138 21.259 23.787 1.00 30.44 368 LEU A N 1
ATOM 2151 C CA . LEU A 1 297 ? -9.134 22.187 23.358 1.00 31.35 368 LEU A CA 1
ATOM 2152 C C . LEU A 1 297 ? -9.776 23.554 23.041 1.00 28.28 368 LEU A C 1
ATOM 2153 O O . LEU A 1 297 ? -9.256 24.617 23.427 1.00 30.15 368 LEU A O 1
ATOM 2158 N N . THR A 1 298 ? -10.920 23.520 22.367 1.00 28.95 369 THR A N 1
ATOM 2159 C CA . THR A 1 298 ? -11.647 24.742 22.037 1.00 29.69 369 THR A CA 1
ATOM 2160 C C . THR A 1 298 ? -12.146 25.438 23.296 1.00 32.42 369 THR A C 1
ATOM 2161 O O . THR A 1 298 ? -12.030 26.671 23.408 1.00 32.54 369 THR A O 1
ATOM 2165 N N . ARG A 1 299 ? -12.709 24.661 24.231 1.00 28.22 370 ARG A N 1
ATOM 2166 C CA . ARG A 1 299 ? -13.153 25.217 25.521 1.00 33.21 370 ARG A CA 1
ATOM 2167 C C . ARG A 1 299 ? -11.996 25.937 26.270 1.00 30.09 370 ARG A C 1
ATOM 2168 O O . ARG A 1 299 ? -12.163 27.080 26.782 1.00 34.42 370 ARG A O 1
ATOM 2176 N N . LEU A 1 300 ? -10.861 25.262 26.365 1.00 28.35 371 LEU A N 1
ATOM 2177 C CA . LEU A 1 300 ? -9.687 25.777 27.080 1.00 31.75 371 LEU A CA 1
ATOM 2178 C C . LEU A 1 300 ? -9.107 27.035 26.427 1.00 35.37 371 LEU A C 1
ATOM 2179 O O . LEU A 1 300 ? -8.707 28.004 27.136 1.00 35.65 371 LEU A O 1
ATOM 2184 N N . ALA A 1 301 ? -9.050 27.028 25.096 1.00 28.36 372 ALA A N 1
ATOM 2185 C CA . ALA A 1 301 ? -8.498 28.148 24.376 1.00 28.26 372 ALA A CA 1
ATOM 2186 C C . ALA A 1 301 ? -9.402 29.366 24.633 1.00 31.91 372 ALA A C 1
ATOM 2187 O O . ALA A 1 301 ? -8.902 30.466 24.921 1.00 34.79 372 ALA A O 1
ATOM 2189 N N . CYS A 1 302 ? -10.724 29.165 24.575 1.00 32.37 373 CYS A N 1
ATOM 2190 C CA . CYS A 1 302 ? -11.663 30.281 24.738 1.00 32.05 373 CYS A CA 1
ATOM 2191 C C . CYS A 1 302 ? -11.707 30.809 26.175 1.00 35.75 373 CYS A C 1
ATOM 2192 O O . CYS A 1 302 ? -12.125 31.950 26.406 1.00 37.35 373 CYS A O 1
ATOM 2195 N N . GLU A 1 303 ? -11.278 29.988 27.138 1.00 36.82 374 GLU A N 1
ATOM 2196 C CA . GLU A 1 303 ? -11.169 30.442 28.533 1.00 45.75 374 GLU A CA 1
ATOM 2197 C C . GLU A 1 303 ? -10.000 31.411 28.716 1.00 41.44 374 GLU A C 1
ATOM 2198 O O . GLU A 1 303 ? -10.013 32.257 29.624 1.00 39.46 374 GLU A O 1
ATOM 2204 N N . ARG A 1 304 ? -8.978 31.278 27.873 1.00 43.58 375 ARG A N 1
ATOM 2205 C CA . ARG A 1 304 ? -7.727 32.024 28.061 1.00 38.41 375 ARG A CA 1
ATOM 2206 C C . ARG A 1 304 ? -7.520 33.116 27.023 1.00 33.24 375 ARG A C 1
ATOM 2207 O O . ARG A 1 304 ? -7.006 34.154 27.343 1.00 39.14 375 ARG A O 1
ATOM 2215 N N . GLU A 1 305 ? -7.855 32.838 25.769 1.00 34.09 376 GLU A N 1
ATOM 2216 C CA . GLU A 1 305 ? -7.856 33.847 24.731 1.00 29.53 376 GLU A CA 1
ATOM 2217 C C . GLU A 1 305 ? -9.047 34.785 24.846 1.00 28.84 376 GLU A C 1
ATOM 2218 O O . GLU A 1 305 ? -10.050 34.469 25.476 1.00 35.15 376 GLU A O 1
ATOM 2224 N N . VAL A 1 306 ? -8.936 35.936 24.192 1.00 30.28 377 VAL A N 1
ATOM 2225 C CA . VAL A 1 306 ? -10.103 36.758 23.908 1.00 31.42 377 VAL A CA 1
ATOM 2226 C C . VAL A 1 306 ? -11.004 35.899 23.008 1.00 28.11 377 VAL A C 1
ATOM 2227 O O . VAL A 1 306 ? -10.591 35.455 21.922 1.00 30.27 377 VAL A O 1
ATOM 2231 N N . LYS A 1 307 ? -12.242 35.671 23.428 1.00 29.84 378 LYS A N 1
ATOM 2232 C CA . LYS A 1 307 ? -13.084 34.692 22.738 1.00 31.38 378 LYS A CA 1
ATOM 2233 C C . LYS A 1 307 ? -13.302 35.055 21.265 1.00 28.10 378 LYS A C 1
ATOM 2234 O O . LYS A 1 307 ? -13.229 34.175 20.383 1.00 29.29 378 LYS A O 1
ATOM 2240 N N . ALA A 1 308 ? -13.568 36.339 21.010 1.00 31.16 379 ALA A N 1
ATOM 2241 C CA . ALA A 1 308 ? -13.734 36.801 19.646 1.00 30.65 379 ALA A CA 1
ATOM 2242 C C . ALA A 1 308 ? -12.510 36.519 18.747 1.00 29.27 379 ALA A C 1
ATOM 2243 O O . ALA A 1 308 ? -12.701 36.255 17.559 1.00 29.16 379 ALA A O 1
ATOM 2245 N N . ASN A 1 309 ? -11.294 36.594 19.304 1.00 31.80 380 ASN A N 1
ATOM 2246 C CA . ASN A 1 309 ? -10.070 36.332 18.566 1.00 30.76 380 ASN A CA 1
ATOM 2247 C C . ASN A 1 309 ? -9.979 34.882 18.164 1.00 27.81 380 ASN A C 1
ATOM 2248 O O . ASN A 1 309 ? -9.683 34.550 17.021 1.00 25.21 380 ASN A O 1
ATOM 2253 N N . PHE A 1 310 ? -10.266 33.995 19.106 1.00 25.17 381 PHE A N 1
ATOM 2254 C CA . PHE A 1 310 ? -10.169 32.571 18.816 1.00 23.92 381 PHE A CA 1
ATOM 2255 C C . PHE A 1 310 ? -11.291 32.145 17.867 1.00 22.05 381 PHE A C 1
ATOM 2256 O O . PHE A 1 310 ? -11.037 31.453 16.896 1.00 22.09 381 PHE A O 1
ATOM 2264 N N . ASN A 1 311 ? -12.510 32.616 18.110 1.00 23.52 382 ASN A N 1
ATOM 2265 C CA . ASN A 1 311 ? -13.650 32.405 17.211 1.00 23.07 382 ASN A CA 1
ATOM 2266 C C . ASN A 1 311 ? -13.375 32.882 15.761 1.00 22.14 382 ASN A C 1
ATOM 2267 O O . ASN A 1 311 ? -13.725 32.228 14.768 1.00 24.95 382 ASN A O 1
ATOM 2272 N N . GLN A 1 312 ? -12.731 34.020 15.643 1.00 24.84 383 GLN A N 1
ATOM 2273 C CA . GLN A 1 312 ? -12.420 34.572 14.344 1.00 24.85 383 GLN A CA 1
ATOM 2274 C C . GLN A 1 312 ? -11.483 33.603 13.574 1.00 23.79 383 GLN A C 1
ATOM 2275 O O . GLN A 1 312 ? -11.644 33.387 12.366 1.00 21.19 383 GLN A O 1
ATOM 2281 N N . PHE A 1 313 ? -10.534 33.004 14.291 1.00 22.76 384 PHE A N 1
ATOM 2282 C CA . PHE A 1 313 ? -9.652 32.016 13.704 1.00 23.32 384 PHE A CA 1
ATOM 2283 C C . PHE A 1 313 ? -10.424 30.763 13.312 1.00 18.80 384 PHE A C 1
ATOM 2284 O O . PHE A 1 313 ? -10.170 30.169 12.233 1.00 21.03 384 PHE A O 1
ATOM 2292 N N . GLN A 1 314 ? -11.339 30.328 14.187 1.00 22.36 385 GLN A N 1
ATOM 2293 C CA . GLN A 1 314 ? -12.138 29.136 13.884 1.00 22.11 385 GLN A CA 1
ATOM 2294 C C . GLN A 1 314 ? -12.914 29.319 12.582 1.00 21.83 385 GLN A C 1
ATOM 2295 O O . GLN A 1 314 ? -13.026 28.380 11.754 1.00 21.57 385 GLN A O 1
ATOM 2301 N N . GLU A 1 315 ? -13.508 30.491 12.455 1.00 21.82 386 GLU A N 1
ATOM 2302 C CA . GLU A 1 315 ? -14.329 30.816 11.296 1.00 23.30 386 GLU A CA 1
ATOM 2303 C C . GLU A 1 315 ? -13.462 30.892 10.047 1.00 22.76 386 GLU A C 1
ATOM 2304 O O . GLU A 1 315 ? -13.871 30.395 8.965 1.00 21.36 386 GLU A O 1
ATOM 2310 N N . TRP A 1 316 ? -12.304 31.555 10.164 1.00 18.68 387 TRP A N 1
ATOM 2311 C CA . TRP A 1 316 ? -11.331 31.564 9.067 1.00 21.65 387 TRP A CA 1
ATOM 2312 C C . TRP A 1 316 ? -10.912 30.159 8.648 1.00 19.11 387 TRP A C 1
ATOM 2313 O O . TRP A 1 316 ? -10.896 29.813 7.444 1.00 17.72 387 TRP A O 1
ATOM 2324 N N . LEU A 1 317 ? -10.596 29.312 9.619 1.00 20.20 388 LEU A N 1
ATOM 2325 C CA . LEU A 1 317 ? -10.091 28.001 9.290 1.00 18.23 388 LEU A CA 1
ATOM 2326 C C . LEU A 1 317 ? -11.185 27.178 8.534 1.00 17.15 388 LEU A C 1
ATOM 2327 O O . LEU A 1 317 ? -10.863 26.427 7.590 1.00 20.06 388 LEU A O 1
ATOM 2332 N N . GLU A 1 318 ? -12.440 27.333 8.931 1.00 21.11 389 GLU A N 1
ATOM 2333 C CA . GLU A 1 318 ? -13.561 26.644 8.300 1.00 20.74 389 GLU A CA 1
ATOM 2334 C C . GLU A 1 318 ? -13.644 27.000 6.797 1.00 19.46 389 GLU A C 1
ATOM 2335 O O . GLU A 1 318 ? -14.090 26.182 6.009 1.00 21.61 389 GLU A O 1
ATOM 2341 N N . ARG A 1 319 ? -13.146 28.186 6.422 1.00 21.59 390 ARG A N 1
ATOM 2342 C CA . ARG A 1 319 ? -13.188 28.667 5.069 1.00 18.70 390 ARG A CA 1
ATOM 2343 C C . ARG A 1 319 ? -11.903 28.402 4.265 1.00 19.30 390 ARG A C 1
ATOM 2344 O O . ARG A 1 319 ? -11.833 28.784 3.096 1.00 21.49 390 ARG A O 1
ATOM 2352 N N . HIS A 1 320 ? -10.909 27.806 4.909 1.00 20.19 391 HIS A N 1
ATOM 2353 C CA . HIS A 1 320 ? -9.661 27.521 4.289 1.00 17.60 391 HIS A CA 1
ATOM 2354 C C . HIS A 1 320 ? -9.239 26.089 4.339 1.00 17.09 391 HIS A C 1
ATOM 2355 O O . HIS A 1 320 ? -9.952 25.192 4.820 1.00 20.02 391 HIS A O 1
ATOM 2362 N N . GLY A 1 321 ? -8.049 25.863 3.820 1.00 16.90 392 GLY A N 1
ATOM 2363 C CA . GLY A 1 321 ? -7.529 24.521 3.612 1.00 18.56 392 GLY A CA 1
ATOM 2364 C C . GLY A 1 321 ? -7.989 24.027 2.250 1.00 19.20 392 GLY A C 1
ATOM 2365 O O . GLY A 1 321 ? -8.542 24.799 1.454 1.00 22.84 392 GLY A O 1
ATOM 2366 N N . PRO A 1 322 ? -7.793 22.713 1.976 1.00 19.10 393 PRO A N 1
ATOM 2367 C CA . PRO A 1 322 ? -7.317 21.717 2.907 1.00 19.21 393 PRO A CA 1
ATOM 2368 C C . PRO A 1 322 ? -5.843 21.877 3.273 1.00 19.05 393 PRO A C 1
ATOM 2369 O O . PRO A 1 322 ? -5.074 22.475 2.493 1.00 19.29 393 PRO A O 1
ATOM 2373 N N . PHE A 1 323 ? -5.449 21.334 4.427 1.00 18.42 394 PHE A N 1
ATOM 2374 C CA . PHE A 1 323 ? -4.051 21.342 4.835 1.00 15.71 394 PHE A CA 1
ATOM 2375 C C . PHE A 1 323 ? -3.526 19.940 5.114 1.00 18.23 394 PHE A C 1
ATOM 2376 O O . PHE A 1 323 ? -4.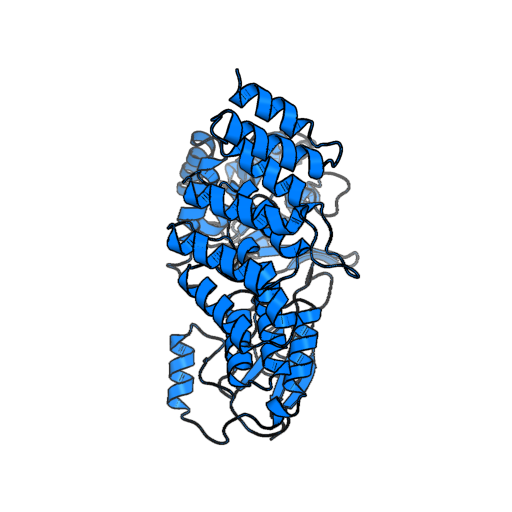255 19.115 5.670 1.00 18.88 394 PHE A O 1
ATOM 2384 N N . ASP A 1 324 ? -2.265 19.700 4.726 1.00 15.33 395 ASP A N 1
ATOM 2385 C CA . ASP A 1 324 ? -1.505 18.476 5.093 1.00 17.37 395 ASP A CA 1
ATOM 2386 C C . ASP A 1 324 ? -0.603 18.708 6.305 1.00 17.23 395 ASP A C 1
ATOM 2387 O O . ASP A 1 324 ? -0.192 17.770 6.970 1.00 17.57 395 ASP A O 1
ATOM 2392 N N . ALA A 1 325 ? -0.276 19.969 6.571 1.00 18.34 396 ALA A N 1
ATOM 2393 C CA . ALA A 1 325 ? 0.609 20.342 7.663 1.00 19.49 396 ALA A CA 1
ATOM 2394 C C . ALA A 1 325 ? 0.281 21.749 8.154 1.00 16.39 396 ALA A C 1
ATOM 2395 O O . ALA A 1 325 ? -0.176 22.618 7.376 1.00 17.44 396 ALA A O 1
ATOM 2397 N N . VAL A 1 326 ? 0.542 21.946 9.438 1.00 17.21 397 VAL A N 1
ATOM 2398 C CA . VAL A 1 326 ? 0.412 23.216 10.154 1.00 18.79 397 VAL A CA 1
ATOM 2399 C C . VAL A 1 326 ? 1.795 23.457 10.755 1.00 19.13 397 VAL A C 1
ATOM 2400 O O . VAL A 1 326 ? 2.353 22.560 11.394 1.00 20.89 397 VAL A O 1
ATOM 2404 N N . ILE A 1 327 ? 2.338 24.657 10.536 1.00 17.34 398 ILE A N 1
ATOM 2405 C CA . ILE A 1 327 ? 3.623 25.022 11.057 1.00 16.72 398 ILE A CA 1
ATOM 2406 C C . ILE A 1 327 ? 3.495 26.077 12.198 1.00 18.91 398 ILE A C 1
ATOM 2407 O O . ILE A 1 327 ? 2.800 27.089 12.072 1.00 20.20 398 ILE A O 1
ATOM 2412 N N . ASP A 1 328 ? 4.129 25.783 13.306 1.00 19.47 399 ASP A N 1
ATOM 2413 C CA . ASP A 1 328 ? 4.391 26.764 14.414 1.00 21.47 399 ASP A CA 1
ATOM 2414 C C . ASP A 1 328 ? 5.488 27.718 13.909 1.00 18.86 399 ASP A C 1
ATOM 2415 O O . ASP A 1 328 ? 6.678 27.419 13.990 1.00 20.07 399 ASP A O 1
ATOM 2420 N N . GLY A 1 329 ? 5.075 28.837 13.318 1.00 19.56 400 GLY A N 1
ATOM 2421 C CA . GLY A 1 329 ? 6.005 29.689 12.627 1.00 24.42 400 GLY A CA 1
ATOM 2422 C C . GLY A 1 329 ? 7.074 30.294 13.544 1.00 22.69 400 GLY A C 1
ATOM 2423 O O . GLY A 1 329 ? 8.238 30.408 13.172 1.00 23.97 400 GLY A O 1
ATOM 2424 N N . ALA A 1 330 ? 6.690 30.674 14.751 1.00 22.31 401 ALA A N 1
ATOM 2425 C CA . ALA A 1 330 ? 7.655 31.308 15.677 1.00 26.31 401 ALA A CA 1
ATOM 2426 C C . ALA A 1 330 ? 8.704 30.247 16.054 1.00 25.10 401 ALA A C 1
ATOM 2427 O O . ALA A 1 330 ? 9.903 30.524 16.103 1.00 24.39 401 ALA A O 1
ATOM 2429 N N . ASN A 1 331 ? 8.251 29.011 16.320 1.00 22.16 402 ASN A N 1
ATOM 2430 C CA . ASN A 1 331 ? 9.214 27.985 16.676 1.00 19.72 402 ASN A CA 1
ATOM 2431 C C . ASN A 1 331 ? 10.171 27.664 15.491 1.00 21.69 402 ASN A C 1
ATOM 2432 O O . ASN A 1 331 ? 11.371 27.497 15.706 1.00 22.29 402 ASN A O 1
ATOM 2437 N N . MET A 1 332 ? 9.649 27.610 14.257 1.00 22.15 403 MET A N 1
ATOM 2438 C CA . MET A 1 332 ? 10.519 27.350 13.088 1.00 21.65 403 MET A CA 1
ATOM 2439 C C . MET A 1 332 ? 11.519 28.475 12.841 1.00 22.92 403 MET A C 1
ATOM 2440 O O . MET A 1 332 ? 12.656 28.214 12.438 1.00 26.81 403 MET A O 1
ATOM 2445 N N . GLY A 1 333 ? 11.134 29.714 13.109 1.00 23.37 404 GLY A N 1
ATOM 2446 C CA . GLY A 1 333 ? 12.074 30.811 12.996 1.00 22.61 404 GLY A CA 1
ATOM 2447 C C . GLY A 1 333 ? 13.160 30.851 14.058 1.00 25.75 404 GLY A C 1
ATOM 2448 O O . GLY A 1 333 ? 14.269 31.360 13.802 1.00 27.73 404 GLY A O 1
ATOM 2449 N N . LEU A 1 334 ? 12.882 30.294 15.236 1.00 24.59 405 LEU A N 1
ATOM 2450 C CA . LEU A 1 334 ? 13.707 30.570 16.422 1.00 26.07 405 LEU A CA 1
ATOM 2451 C C . LEU A 1 334 ? 14.507 29.342 16.934 1.00 27.47 405 LEU A C 1
ATOM 2452 O O . LEU A 1 334 ? 15.525 29.502 17.616 1.00 31.90 405 LEU A O 1
ATOM 2457 N N . VAL A 1 335 ? 14.057 28.123 16.654 1.00 26.94 406 VAL A N 1
ATOM 2458 C CA . VAL A 1 335 ? 14.696 26.965 17.316 1.00 28.98 406 VAL A CA 1
ATOM 2459 C C . VAL A 1 335 ? 16.152 26.848 16.827 1.00 29.40 406 VAL A C 1
ATOM 2460 O O . VAL A 1 335 ? 16.413 26.915 15.609 1.00 28.49 406 VAL A O 1
ATOM 2464 N N . ASN A 1 336 ? 17.077 26.743 17.793 1.00 30.51 407 ASN A N 1
ATOM 2465 C CA . ASN A 1 336 ? 18.521 26.722 17.551 1.00 35.99 407 ASN A CA 1
ATOM 2466 C C . ASN A 1 336 ? 19.109 27.969 16.896 1.00 31.79 407 ASN A C 1
ATOM 2467 O O . ASN A 1 336 ? 20.232 27.918 16.417 1.00 37.27 407 ASN A O 1
ATOM 2472 N N . GLN A 1 337 ? 18.374 29.087 16.903 1.00 32.14 408 GLN A N 1
ATOM 2473 C CA . GLN A 1 337 ? 18.804 30.304 16.254 1.00 32.25 408 GLN A CA 1
ATOM 2474 C C . GLN A 1 337 ? 19.105 31.400 17.269 1.00 34.09 408 GLN A C 1
ATOM 2475 O O . GLN A 1 337 ? 18.433 31.524 18.301 1.00 39.06 408 GLN A O 1
ATOM 2481 N N . ARG A 1 338 ? 20.172 32.164 16.996 1.00 31.52 409 ARG A N 1
ATOM 2482 C CA . ARG A 1 338 ? 20.483 33.345 17.748 1.00 38.93 409 ARG A CA 1
ATOM 2483 C C . ARG A 1 338 ? 19.338 34.386 17.631 1.00 40.98 409 ARG A C 1
ATOM 2484 O O . ARG A 1 338 ? 19.019 35.079 18.561 1.00 43.28 409 ARG A O 1
ATOM 2492 N N . SER A 1 339 ? 18.724 34.491 16.470 1.00 39.81 410 SER A N 1
ATOM 2493 C CA . SER A 1 339 ? 17.540 35.340 16.282 1.00 33.84 410 SER A CA 1
ATOM 2494 C C . SER A 1 339 ? 16.704 34.806 15.123 1.00 28.62 410 SER A C 1
ATOM 2495 O O . SER A 1 339 ? 17.176 33.931 14.399 1.00 29.84 410 SER A O 1
ATOM 2498 N N . PHE A 1 340 ? 15.484 35.335 14.960 1.00 32.39 411 PHE A N 1
ATOM 2499 C CA . PHE A 1 340 ? 14.512 34.789 14.003 1.00 29.08 411 PHE A CA 1
ATOM 2500 C C . PHE A 1 340 ? 15.135 34.547 12.629 1.00 27.94 411 PHE A C 1
ATOM 2501 O O . PHE A 1 340 ? 15.714 35.450 12.041 1.00 28.47 411 PHE A O 1
ATOM 2509 N N . SER A 1 341 ? 14.977 33.344 12.115 1.00 24.32 412 SER A N 1
ATOM 2510 C CA . SER A 1 341 ? 15.584 32.967 10.843 1.00 28.40 412 SER A CA 1
ATOM 2511 C C . SER A 1 341 ? 14.482 32.750 9.821 1.00 23.94 412 SER A C 1
ATOM 2512 O O . SER A 1 341 ? 13.760 31.704 9.842 1.00 22.67 412 SER A O 1
ATOM 2515 N N . PHE A 1 342 ? 14.314 33.742 8.941 1.00 23.02 413 PHE A N 1
ATOM 2516 C CA . PHE A 1 342 ? 13.393 33.569 7.832 1.00 21.33 413 PHE A CA 1
ATOM 2517 C C . PHE A 1 342 ? 13.809 32.358 6.992 1.00 18.13 413 PHE A C 1
ATOM 2518 O O . PHE A 1 342 ? 12.929 31.597 6.532 1.00 21.39 413 PHE A O 1
ATOM 2526 N N . PHE A 1 343 ? 15.124 32.178 6.798 1.00 19.34 414 PHE A N 1
ATOM 2527 C CA . PHE A 1 343 ? 15.642 31.030 6.010 1.00 17.13 414 PHE A CA 1
ATOM 2528 C C . PHE A 1 343 ? 15.050 29.742 6.572 1.00 18.57 414 PHE A C 1
ATOM 2529 O O . PHE A 1 343 ? 14.538 28.881 5.800 1.00 21.09 414 PHE A O 1
ATOM 2537 N N . GLN A 1 344 ? 15.117 29.571 7.897 1.00 20.20 415 GLN A N 1
ATOM 2538 C CA . GLN A 1 344 ? 14.682 28.304 8.485 1.00 18.97 415 GLN A CA 1
ATOM 2539 C C . GLN A 1 344 ? 13.177 28.113 8.331 1.00 21.21 415 GLN A C 1
ATOM 2540 O O . GLN A 1 344 ? 12.720 26.975 8.038 1.00 19.99 415 GLN A O 1
ATOM 2546 N N . LEU A 1 345 ? 12.409 29.204 8.528 1.00 20.40 416 LEU A N 1
ATOM 2547 C CA . LEU A 1 345 ? 10.957 29.134 8.360 1.00 19.65 416 LEU A CA 1
ATOM 2548 C C . LEU A 1 345 ? 10.632 28.758 6.892 1.00 18.30 416 LEU A C 1
ATOM 2549 O O . LEU A 1 345 ? 9.839 27.825 6.622 1.00 18.67 416 LEU A O 1
ATOM 2554 N N . ASN A 1 346 ? 11.250 29.480 5.950 1.00 18.69 417 ASN A N 1
ATOM 2555 C CA . ASN A 1 346 ? 10.936 29.311 4.534 1.00 17.89 417 ASN A CA 1
ATOM 2556 C C . ASN A 1 346 ? 11.366 27.897 4.064 1.00 15.95 417 ASN A C 1
ATOM 2557 O O . ASN A 1 346 ? 10.656 27.221 3.312 1.00 16.68 417 ASN A O 1
ATOM 2562 N N . ASN A 1 347 ? 12.537 27.464 4.507 1.00 18.08 418 ASN A N 1
ATOM 2563 C CA . ASN A 1 347 ? 13.007 26.127 4.126 1.00 18.31 418 ASN A CA 1
ATOM 2564 C C . ASN A 1 347 ? 12.030 25.068 4.626 1.00 18.87 418 ASN A C 1
ATOM 2565 O O . ASN A 1 347 ? 11.769 24.069 3.934 1.00 19.45 418 ASN A O 1
ATOM 2570 N N . THR A 1 348 ? 11.502 25.270 5.819 1.00 18.77 419 THR A N 1
ATOM 2571 C CA . THR A 1 348 ? 10.535 24.345 6.403 1.00 18.53 419 THR A CA 1
ATOM 2572 C C . THR A 1 348 ? 9.216 24.350 5.614 1.00 17.15 419 THR A C 1
ATOM 2573 O O . THR A 1 348 ? 8.671 23.240 5.310 1.00 20.10 419 THR A O 1
ATOM 2577 N N . VAL A 1 349 ? 8.740 25.557 5.236 1.00 18.15 420 VAL A N 1
ATOM 2578 C CA . VAL A 1 349 ? 7.569 25.677 4.342 1.00 17.44 420 VAL A CA 1
ATOM 2579 C C . VAL A 1 349 ? 7.802 24.891 3.038 1.00 21.19 420 VAL A C 1
ATOM 2580 O O . VAL A 1 349 ? 6.972 24.042 2.650 1.00 20.14 420 VAL A O 1
ATOM 2584 N N . GLN A 1 350 ? 8.923 25.139 2.384 1.00 17.60 421 GLN A N 1
ATOM 2585 C CA . GLN A 1 350 ? 9.204 24.476 1.119 1.00 20.42 421 GLN A CA 1
ATOM 2586 C C . GLN A 1 350 ? 9.265 22.954 1.265 1.00 20.36 421 GLN A C 1
ATOM 2587 O O . GLN A 1 350 ? 8.733 22.205 0.419 1.00 18.87 421 GLN A O 1
ATOM 2593 N N . ARG A 1 351 ? 9.890 22.495 2.351 1.00 18.12 422 ARG A N 1
ATOM 2594 C CA A ARG A 1 351 ? 10.053 21.073 2.607 0.50 19.70 422 ARG A CA 1
ATOM 2595 C CA B ARG A 1 351 ? 10.070 21.069 2.530 0.50 21.25 422 ARG A CA 1
ATOM 2596 C C . ARG A 1 351 ? 8.718 20.383 2.850 1.00 20.08 422 ARG A C 1
ATOM 2597 O O . ARG A 1 351 ? 8.476 19.293 2.354 1.00 21.09 422 ARG A O 1
ATOM 2612 N N . CYS A 1 352 ? 7.835 21.039 3.622 1.00 17.26 423 CYS A N 1
ATOM 2613 C CA . CYS A 1 352 ? 6.488 20.513 3.857 1.00 17.78 423 CYS A CA 1
ATOM 2614 C C . CYS A 1 352 ? 5.711 20.434 2.529 1.00 19.17 423 CYS A C 1
ATOM 2615 O O . CYS A 1 352 ? 5.020 19.449 2.293 1.00 20.38 423 CYS A O 1
ATOM 2618 N N . GLN A 1 353 ? 5.792 21.472 1.701 1.00 20.67 424 GLN A N 1
ATOM 2619 C CA . GLN A 1 353 ? 5.098 21.492 0.426 1.00 19.62 424 GLN A CA 1
ATOM 2620 C C . GLN A 1 353 ? 5.650 20.346 -0.450 1.00 20.02 424 GLN A C 1
ATOM 2621 O O . GLN A 1 353 ? 4.885 19.585 -1.083 1.00 20.79 424 GLN A O 1
ATOM 2627 N N . GLN A 1 354 ? 6.955 20.133 -0.396 1.00 19.35 425 GLN A N 1
ATOM 2628 C CA . GLN A 1 354 ? 7.555 19.026 -1.196 1.00 20.61 425 GLN A CA 1
ATOM 2629 C C . GLN A 1 354 ? 7.057 17.642 -0.790 1.00 21.26 425 GLN A C 1
ATOM 2630 O O . GLN A 1 354 ? 6.832 16.808 -1.649 1.00 22.98 425 GLN A O 1
ATOM 2636 N N . ILE A 1 355 ? 6.846 17.391 0.491 1.00 25.06 426 ILE A N 1
ATOM 2637 C CA . ILE A 1 355 ? 6.362 16.088 0.901 1.00 23.28 426 ILE A CA 1
ATOM 2638 C C . ILE A 1 355 ? 4.843 15.908 0.818 1.00 23.34 426 ILE A C 1
ATOM 2639 O O . ILE A 1 355 ? 4.356 14.807 0.891 1.00 25.98 426 ILE A O 1
ATOM 2644 N N . SER A 1 356 ? 4.105 16.998 0.675 1.00 19.68 427 SER A N 1
ATOM 2645 C CA . SER A 1 356 ? 2.654 16.934 0.464 1.00 18.29 427 SER A CA 1
ATOM 2646 C C . SER A 1 356 ? 2.395 16.242 -0.885 1.00 19.35 427 SER A C 1
ATOM 2647 O O . SER A 1 356 ? 2.953 16.663 -1.907 1.00 22.12 427 SER A O 1
ATOM 2650 N N . PRO A 1 357 ? 1.571 15.177 -0.895 1.00 24.73 428 PRO A N 1
ATOM 2651 C CA . PRO A 1 357 ? 1.362 14.479 -2.176 1.00 25.64 428 PRO A CA 1
ATOM 2652 C C . PRO A 1 357 ? 0.869 15.388 -3.321 1.00 22.26 428 PRO A C 1
ATOM 2653 O O . PRO A 1 357 ? 1.313 15.239 -4.455 1.00 27.05 428 PRO A O 1
ATOM 2657 N N . SER A 1 358 ? 0.052 16.387 -3.007 1.00 20.28 429 SER A N 1
ATOM 2658 C CA . SER A 1 358 ? -0.470 17.304 -4.031 1.00 23.48 429 SER A CA 1
ATOM 2659 C C . SER A 1 358 ? 0.180 18.710 -3.982 1.00 22.36 429 SER A C 1
ATOM 2660 O O . SER A 1 358 ? -0.321 19.706 -4.595 1.00 22.35 429 SER A O 1
ATOM 2663 N N . LYS A 1 359 ? 1.276 18.811 -3.247 1.00 20.48 430 LYS A N 1
ATOM 2664 C CA . LYS A 1 359 ? 2.080 20.043 -3.168 1.00 22.47 430 LYS A CA 1
ATOM 2665 C C . LYS A 1 359 ? 1.312 21.201 -2.525 1.00 18.96 430 LYS A C 1
ATOM 2666 O O . LYS A 1 359 ? 1.366 22.366 -2.966 1.00 19.76 430 LYS A O 1
ATOM 2672 N N . ARG A 1 360 ? 0.573 20.873 -1.480 1.00 19.60 431 ARG A N 1
ATOM 2673 C CA . ARG A 1 360 ? -0.111 21.894 -0.676 1.00 20.41 431 ARG A CA 1
ATOM 2674 C C . ARG A 1 360 ? 0.888 22.684 0.147 1.00 17.78 431 ARG A C 1
ATOM 2675 O O . ARG A 1 360 ? 1.743 22.113 0.769 1.00 19.66 431 ARG A O 1
ATOM 2683 N N . LEU A 1 361 ? 0.798 24.002 0.132 1.00 17.20 432 LEU A N 1
ATOM 2684 C CA . LEU A 1 361 ? 1.493 24.808 1.166 1.00 16.10 432 LEU A CA 1
ATOM 2685 C C . LEU A 1 361 ? 0.943 24.435 2.556 1.00 18.48 432 LEU A C 1
ATOM 2686 O O . LEU A 1 361 ? -0.280 24.242 2.725 1.00 18.68 432 LEU A O 1
ATOM 2691 N N . PRO A 1 362 ? 1.818 24.376 3.554 1.00 17.13 433 PRO A N 1
ATOM 2692 C CA . PRO A 1 362 ? 1.420 24.226 4.945 1.00 18.59 433 PRO A CA 1
ATOM 2693 C C . PRO A 1 362 ? 0.764 25.495 5.470 1.00 19.32 433 PRO A C 1
ATOM 2694 O O . PRO A 1 362 ? 1.055 26.634 4.958 1.00 19.89 433 PRO A O 1
ATOM 2698 N N . LEU A 1 363 ? -0.114 25.338 6.451 1.00 15.59 434 LEU A N 1
ATOM 2699 C CA . LEU A 1 363 ? -0.664 26.501 7.149 1.00 17.27 434 LEU A CA 1
ATOM 2700 C C . LEU A 1 363 ? 0.358 27.083 8.160 1.00 16.82 434 LEU A C 1
ATOM 2701 O O . LEU A 1 363 ? 0.737 26.418 9.116 1.00 19.64 434 LEU A O 1
ATOM 2706 N N . VAL A 1 364 ? 0.884 28.273 7.876 1.00 15.66 435 VAL A N 1
ATOM 2707 C CA . VAL A 1 364 ? 1.835 28.927 8.762 1.00 18.93 435 VAL A CA 1
ATOM 2708 C C . VAL A 1 364 ? 1.062 29.800 9.770 1.00 18.92 435 VAL A C 1
ATOM 2709 O O . VAL A 1 364 ? 0.284 30.715 9.381 1.00 19.60 435 VAL A O 1
ATOM 2713 N N . ILE A 1 365 ? 1.244 29.500 11.058 1.00 18.47 436 ILE A N 1
ATOM 2714 C CA . ILE A 1 365 ? 0.717 30.311 12.146 1.00 19.03 436 ILE A CA 1
ATOM 2715 C C . ILE A 1 365 ? 1.867 31.191 12.685 1.00 20.53 436 ILE A C 1
ATOM 2716 O O . ILE A 1 365 ? 2.887 30.685 13.176 1.00 20.83 436 ILE A O 1
ATOM 2721 N N . LEU A 1 366 ? 1.697 32.503 12.575 1.00 21.37 437 LEU A N 1
ATOM 2722 C CA . LEU A 1 366 ? 2.718 33.490 13.001 1.00 23.40 437 LEU A CA 1
ATOM 2723 C C . LEU A 1 366 ? 2.043 34.687 13.641 1.00 32.45 437 LEU A C 1
ATOM 2724 O O . LEU A 1 366 ? 0.953 35.056 13.222 1.00 36.30 437 LEU A O 1
ATOM 2729 N N . HIS A 1 367 ? 2.666 35.289 14.646 1.00 32.72 438 HIS A N 1
ATOM 2730 C CA . HIS A 1 367 ? 2.188 36.583 15.175 1.00 39.24 438 HIS A CA 1
ATOM 2731 C C . HIS A 1 367 ? 2.215 37.683 14.160 1.00 40.18 438 HIS A C 1
ATOM 2732 O O . HIS A 1 367 ? 3.166 37.838 13.363 1.00 36.60 438 HIS A O 1
ATOM 2739 N N . LYS A 1 368 ? 1.154 38.474 14.156 1.00 44.16 439 LYS A N 1
ATOM 2740 C CA . LYS A 1 368 ? 1.070 39.590 13.229 1.00 49.37 439 LYS A CA 1
ATOM 2741 C C . LYS A 1 368 ? 2.296 40.500 13.370 1.00 51.47 439 LYS A C 1
ATOM 2742 O O . LYS A 1 368 ? 2.805 41.036 12.372 1.00 48.10 439 LYS A O 1
ATOM 2748 N N . SER A 1 369 ? 2.777 40.657 14.599 1.00 52.52 440 SER A N 1
ATOM 2749 C CA . SER A 1 369 ? 3.929 41.519 14.855 1.00 65.24 440 SER A CA 1
ATOM 2750 C C . SER A 1 369 ? 5.165 40.977 14.106 1.00 71.01 440 SER A C 1
ATOM 2751 O O . SER A 1 369 ? 6.014 41.749 13.645 1.00 70.99 440 SER A O 1
ATOM 2754 N N . ARG A 1 370 ? 5.246 39.652 13.957 1.00 69.63 441 ARG A N 1
ATOM 2755 C CA . ARG A 1 370 ? 6.328 39.025 13.172 1.00 73.29 441 ARG A CA 1
ATOM 2756 C C . ARG A 1 370 ? 6.114 39.127 11.654 1.00 67.31 441 ARG A C 1
ATOM 2757 O O . ARG A 1 370 ? 7.064 39.255 10.907 1.00 69.43 441 ARG A O 1
ATOM 2765 N N . VAL A 1 371 ? 4.874 39.077 11.187 1.00 65.49 442 VAL A N 1
ATOM 2766 C CA . VAL A 1 371 ? 4.601 39.241 9.744 1.00 69.29 442 VAL A CA 1
ATOM 2767 C C . VAL A 1 371 ? 5.012 40.652 9.260 1.00 77.24 442 VAL A C 1
ATOM 2768 O O . VAL A 1 371 ? 5.278 40.841 8.062 1.00 77.57 442 VAL A O 1
ATOM 2772 N N . ASN A 1 372 ? 5.076 41.617 10.195 1.00 86.52 443 ASN A N 1
ATOM 2773 C CA . ASN A 1 372 ? 5.447 43.022 9.910 1.00 93.96 443 ASN A CA 1
ATOM 2774 C C . ASN A 1 372 ? 6.642 43.560 10.747 1.00 93.63 443 ASN A C 1
ATOM 2775 O O . ASN A 1 372 ? 6.819 44.777 10.875 1.00 84.10 443 ASN A O 1
ATOM 2780 N N . GLY A 1 373 ? 7.448 42.671 11.326 1.00 98.77 444 GLY A N 1
ATOM 2781 C CA . GLY A 1 373 ? 8.639 43.095 12.086 1.00 100.04 444 GLY A CA 1
ATOM 2782 C C . GLY A 1 373 ? 9.897 42.468 11.496 1.00 100.49 444 GLY A C 1
ATOM 2783 O O . GLY A 1 373 ? 10.198 42.691 10.321 1.00 101.48 444 GLY A O 1
ATOM 2784 N N . GLY A 1 374 ? 10.623 41.684 12.302 1.00 98.16 445 GLY A N 1
ATOM 2785 C CA . GLY A 1 374 ? 11.899 41.044 11.895 1.00 96.05 445 GLY A CA 1
ATOM 2786 C C . GLY A 1 374 ? 11.937 40.042 10.718 1.00 94.55 445 GLY A C 1
ATOM 2787 O O . GLY A 1 374 ? 12.911 40.043 9.963 1.00 90.45 445 GLY A O 1
ATOM 2788 N N . PRO A 1 375 ? 10.937 39.131 10.595 1.00 83.32 446 PRO A N 1
ATOM 2789 C CA . PRO A 1 375 ? 10.720 38.303 9.373 1.00 77.09 446 PRO A CA 1
ATOM 2790 C C . PRO A 1 375 ? 10.320 39.069 8.091 1.00 71.27 446 PRO A C 1
ATOM 2791 O O . PRO A 1 375 ? 10.512 38.567 6.981 1.00 56.50 446 PRO A O 1
ATOM 2795 N N . ALA A 1 376 ? 9.756 40.263 8.228 1.00 68.95 447 ALA A N 1
ATOM 2796 C CA . ALA A 1 376 ? 9.441 41.062 7.050 1.00 70.98 447 ALA A CA 1
ATOM 2797 C C . ALA A 1 376 ? 10.454 42.211 6.858 1.00 66.16 447 ALA A C 1
ATOM 2798 O O . ALA A 1 376 ? 10.148 43.228 6.233 1.00 65.81 447 ALA A O 1
ATOM 2800 N N . THR A 1 377 ? 11.659 42.034 7.388 1.00 62.62 448 THR A N 1
ATOM 2801 C CA . THR A 1 377 ? 12.725 43.032 7.259 1.00 62.88 448 THR A CA 1
ATOM 2802 C C . THR A 1 377 ? 13.149 43.281 5.806 1.00 56.52 448 THR A C 1
ATOM 2803 O O . THR A 1 377 ? 13.363 44.439 5.398 1.00 57.12 448 THR A O 1
ATOM 2807 N N . TYR A 1 378 ? 13.296 42.205 5.033 1.00 41.20 449 TYR A N 1
ATOM 2808 C CA . TYR A 1 378 ? 13.776 42.334 3.654 1.00 35.73 449 TYR A CA 1
ATOM 2809 C C . TYR A 1 378 ? 12.585 42.264 2.708 1.00 32.45 449 TYR A C 1
ATOM 2810 O O . TYR A 1 378 ? 11.733 41.421 2.918 1.00 29.17 449 TYR A O 1
ATOM 2819 N N . PRO A 1 379 ? 12.513 43.155 1.696 1.00 25.76 450 PRO A N 1
ATOM 2820 C CA . PRO A 1 379 ? 11.241 43.231 0.916 1.00 27.77 450 PRO A CA 1
ATOM 2821 C C . PRO A 1 379 ? 10.762 41.926 0.264 1.00 21.45 450 PRO A C 1
ATOM 2822 O O . PRO A 1 379 ? 9.540 41.690 0.243 1.00 23.04 450 PRO A O 1
ATOM 2826 N N . LYS A 1 380 ? 11.657 41.088 -0.274 1.00 21.01 451 LYS A N 1
ATOM 2827 C CA . LYS A 1 380 ? 11.198 39.816 -0.881 1.00 25.08 451 LYS A CA 1
ATOM 2828 C C . LYS A 1 380 ? 10.638 38.878 0.171 1.00 21.15 451 LYS A C 1
ATOM 2829 O O . LYS A 1 380 ? 9.736 38.059 -0.138 1.00 20.50 451 LYS A O 1
ATOM 2835 N N . ASN A 1 381 ? 11.137 38.980 1.411 1.00 19.48 452 ASN A N 1
ATOM 2836 C CA . ASN A 1 381 ? 10.574 38.135 2.496 1.00 19.40 452 ASN A CA 1
ATOM 2837 C C . ASN A 1 381 ? 9.189 38.576 2.877 1.00 20.29 452 ASN A C 1
ATOM 2838 O O . ASN A 1 381 ? 8.279 37.736 3.062 1.00 19.14 452 ASN A O 1
ATOM 2843 N N . ARG A 1 382 ? 9.035 39.879 3.010 1.00 22.74 453 ARG A N 1
ATOM 2844 C CA . ARG A 1 382 ? 7.714 40.451 3.286 1.00 25.34 453 ARG A CA 1
ATOM 2845 C C . ARG A 1 382 ? 6.721 40.071 2.178 1.00 20.43 453 ARG A C 1
ATOM 2846 O O . ARG A 1 382 ? 5.577 39.695 2.480 1.00 21.79 453 ARG A O 1
ATOM 2854 N N . ALA A 1 383 ? 7.161 40.138 0.913 1.00 22.79 454 ALA A N 1
ATOM 2855 C CA . ALA A 1 383 ? 6.270 39.819 -0.228 1.00 20.68 454 ALA A CA 1
ATOM 2856 C C . ALA A 1 383 ? 5.896 38.335 -0.184 1.00 17.49 454 ALA A C 1
ATOM 2857 O O . ALA A 1 383 ? 4.739 37.954 -0.445 1.00 18.55 454 ALA A O 1
ATOM 2859 N N . LEU A 1 384 ? 6.850 37.493 0.179 1.00 19.24 455 LEU A N 1
ATOM 2860 C CA . LEU A 1 384 ? 6.538 36.058 0.318 1.00 17.30 455 LEU A CA 1
ATOM 2861 C C . LEU A 1 384 ? 5.526 35.757 1.460 1.00 20.13 455 LEU A C 1
ATOM 2862 O O . LEU A 1 384 ? 4.606 34.929 1.293 1.00 19.65 455 LEU A O 1
ATOM 2867 N N . LEU A 1 385 ? 5.683 36.408 2.607 1.00 19.81 456 LEU A N 1
ATOM 2868 C CA . LEU A 1 385 ? 4.733 36.232 3.714 1.00 19.05 456 LEU A CA 1
ATOM 2869 C C . LEU A 1 385 ? 3.316 36.619 3.220 1.00 20.95 456 LEU A C 1
ATOM 2870 O O . LEU A 1 385 ? 2.312 35.924 3.495 1.00 18.81 456 LEU A O 1
ATOM 2875 N N . GLU A 1 386 ? 3.240 37.698 2.442 1.00 21.54 457 GLU A N 1
ATOM 2876 C CA . GLU A 1 386 ? 1.972 38.168 1.945 1.00 21.53 457 GLU A CA 1
ATOM 2877 C C . GLU A 1 386 ? 1.420 37.205 0.876 1.00 19.54 457 GLU A C 1
ATOM 2878 O O . GLU A 1 386 ? 0.176 37.008 0.780 1.00 21.18 457 GLU A O 1
ATOM 2884 N N . LYS A 1 387 ? 2.336 36.626 0.095 1.00 19.96 458 LYS A N 1
ATOM 2885 C CA . LYS A 1 387 ? 1.969 35.620 -0.886 1.00 17.73 458 LYS A CA 1
ATOM 2886 C C . LYS A 1 387 ? 1.368 34.375 -0.216 1.00 16.89 458 LYS A C 1
ATOM 2887 O O . LYS A 1 387 ? 0.360 33.849 -0.668 1.00 19.22 458 LYS A O 1
ATOM 2893 N N . TRP A 1 388 ? 2.007 33.878 0.834 1.00 16.87 459 TRP A N 1
ATOM 2894 C CA . TRP A 1 388 ? 1.437 32.761 1.593 1.00 17.57 459 TRP A CA 1
ATOM 2895 C C . TRP A 1 388 ? 0.037 33.099 2.110 1.00 19.81 459 TRP A C 1
ATOM 2896 O O . TRP A 1 388 ? -0.895 32.278 2.025 1.00 19.48 459 TRP A O 1
ATOM 2907 N N . LYS A 1 389 ? -0.109 34.274 2.710 1.00 17.21 460 LYS A N 1
ATOM 2908 C CA . LYS A 1 389 ? -1.418 34.718 3.169 1.00 19.30 460 LYS A CA 1
ATOM 2909 C C . LYS A 1 389 ? -2.436 34.699 2.023 1.00 20.31 460 LYS A C 1
ATOM 2910 O O . LYS A 1 389 ? -3.570 34.154 2.162 1.00 18.73 460 LYS A O 1
ATOM 2916 N N . ASN A 1 390 ? -2.036 35.267 0.886 1.00 21.83 461 ASN A N 1
ATOM 2917 C CA . ASN A 1 390 ? -2.917 35.309 -0.291 1.00 20.71 461 ASN A CA 1
ATOM 2918 C C . ASN A 1 390 ? -3.238 33.920 -0.927 1.00 19.00 461 ASN A C 1
ATOM 2919 O O . ASN A 1 390 ? -4.276 33.748 -1.571 1.00 22.87 461 ASN A O 1
ATOM 2924 N N . ALA A 1 391 ? -2.398 32.944 -0.640 1.00 18.61 462 ALA A N 1
ATOM 2925 C CA . ALA A 1 391 ? -2.594 31.529 -1.027 1.00 19.83 462 ALA A CA 1
ATOM 2926 C C . ALA A 1 391 ? -3.466 30.787 -0.001 1.00 21.05 462 ALA A C 1
ATOM 2927 O O . ALA A 1 391 ? -3.658 29.562 -0.153 1.00 19.44 462 ALA A O 1
ATOM 2929 N N . GLY A 1 392 ? -3.946 31.478 1.060 1.00 19.19 463 GLY A N 1
ATOM 2930 C CA . GLY A 1 392 ? -4.737 30.823 2.126 1.00 19.35 463 GLY A CA 1
ATOM 2931 C C . GLY A 1 392 ? -3.900 29.945 3.051 1.00 17.71 463 GLY A C 1
ATOM 2932 O O . GLY A 1 392 ? -4.422 28.962 3.632 1.00 18.70 463 GLY A O 1
ATOM 2933 N N . ALA A 1 393 ? -2.600 30.264 3.163 1.00 18.81 464 ALA A N 1
ATOM 2934 C CA . ALA A 1 393 ? -1.658 29.400 3.875 1.00 18.21 464 ALA A CA 1
ATOM 2935 C C . ALA A 1 393 ? -0.925 30.129 5.026 1.00 20.45 464 ALA A C 1
ATOM 2936 O O . ALA A 1 393 ? 0.103 29.688 5.504 1.00 19.82 464 ALA A O 1
ATOM 2938 N N . LEU A 1 394 ? -1.463 31.244 5.497 1.00 18.97 465 LEU A N 1
ATOM 2939 C CA . LEU A 1 394 ? -0.882 31.919 6.638 1.00 18.52 465 LEU A CA 1
ATOM 2940 C C . LEU A 1 394 ? -1.983 32.624 7.393 1.00 17.58 465 LEU A C 1
ATOM 2941 O O . LEU A 1 394 ? -2.861 33.291 6.791 1.00 22.06 465 LEU A O 1
ATOM 2946 N N . TYR A 1 395 ? -1.957 32.473 8.707 1.00 17.46 466 TYR A N 1
ATOM 2947 C CA . TYR A 1 395 ? -2.828 33.228 9.584 1.00 19.17 466 TYR A CA 1
ATOM 2948 C C . TYR A 1 395 ? -1.949 33.943 10.620 1.00 21.21 466 TYR A C 1
ATOM 2949 O O . TYR A 1 395 ? -1.173 33.307 11.388 1.00 22.13 466 TYR A O 1
ATOM 2958 N N . ALA A 1 396 ? -2.091 35.245 10.649 1.00 24.08 467 ALA A N 1
ATOM 2959 C CA . ALA A 1 396 ? -1.370 36.091 11.585 1.00 24.33 467 ALA A CA 1
ATOM 2960 C C . ALA A 1 396 ? -2.229 36.323 12.831 1.00 26.35 467 ALA A C 1
ATOM 2961 O O . ALA A 1 396 ? -3.263 37.012 12.798 1.00 25.44 467 ALA A O 1
ATOM 2963 N N . THR A 1 397 ? -1.796 35.756 13.934 1.00 25.11 468 THR A N 1
ATOM 2964 C CA . THR A 1 397 ? -2.559 35.851 15.195 1.00 28.92 468 THR A CA 1
ATOM 2965 C C . THR A 1 397 ? -2.431 37.246 15.818 1.00 29.30 468 THR A C 1
ATOM 2966 O O . THR A 1 397 ? -1.394 37.916 15.672 1.00 30.16 468 THR A O 1
ATOM 2970 N N . PRO A 1 398 ? -3.490 37.698 16.495 1.00 34.78 469 PRO A N 1
ATOM 2971 C CA . PRO A 1 398 ? -3.591 39.085 16.956 1.00 34.13 469 PRO A CA 1
ATOM 2972 C C . PRO A 1 398 ? -2.656 39.405 18.129 1.00 36.04 469 PRO A C 1
ATOM 2973 O O . PRO A 1 398 ? -2.225 38.467 18.824 1.00 39.07 469 PRO A O 1
ATOM 2977 N N . PRO A 1 399 ? -2.310 40.708 18.333 1.00 47.46 470 PRO A N 1
ATOM 2978 C CA . PRO A 1 399 ? -1.466 41.034 19.501 1.00 51.68 470 PRO A CA 1
ATOM 2979 C C . PRO A 1 399 ? -2.072 40.520 20.809 1.00 50.08 470 PRO A C 1
ATOM 2980 O O . PRO A 1 399 ? -3.289 40.632 21.028 1.00 51.00 470 PRO A O 1
ATOM 2984 N N . GLY A 1 400 ? -1.221 39.964 21.667 1.00 46.76 471 GLY A N 1
ATOM 2985 C CA . GLY A 1 400 ? -1.654 39.431 22.945 1.00 44.72 471 GLY A CA 1
ATOM 2986 C C . GLY A 1 400 ? -2.122 37.995 22.891 1.00 43.05 471 GLY A C 1
ATOM 2987 O O . GLY A 1 400 ? 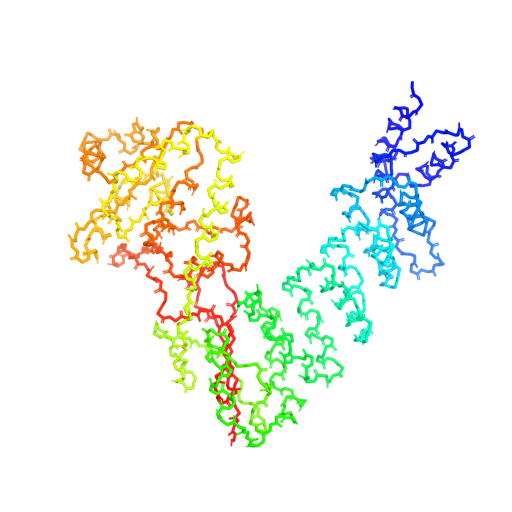-2.378 37.410 23.944 1.00 39.68 471 GLY A O 1
ATOM 2988 N N . SER A 1 401 ? -2.241 37.407 21.697 1.00 33.19 472 SER A N 1
ATOM 2989 C CA . SER A 1 401 ? -2.706 36.019 21.611 1.00 28.74 472 SER A CA 1
ATOM 2990 C C . SER A 1 401 ? -1.553 35.089 21.937 1.00 29.32 472 SER A C 1
ATOM 2991 O O . SER A 1 401 ? -0.389 35.413 21.716 1.00 30.62 472 SER A O 1
ATOM 2994 N N . ASN A 1 402 ? -1.892 33.917 22.445 1.00 26.08 473 ASN A N 1
ATOM 2995 C CA . ASN A 1 402 ? -0.927 32.844 22.596 1.00 30.23 473 ASN A CA 1
ATOM 2996 C C . ASN A 1 402 ? -1.106 31.929 21.387 1.00 25.56 473 ASN A C 1
ATOM 2997 O O . ASN A 1 402 ? -2.092 31.202 21.279 1.00 26.98 473 ASN A O 1
ATOM 3002 N N . ASP A 1 403 ? -0.161 31.990 20.458 1.00 24.70 474 ASP A N 1
ATOM 3003 C CA A ASP A 1 403 ? -0.408 31.285 19.242 0.00 25.18 474 ASP A CA 1
ATOM 3004 C CA B ASP A 1 403 ? -0.270 31.234 19.210 1.00 25.46 474 ASP A CA 1
ATOM 3005 C C . ASP A 1 403 ? -0.456 29.754 19.381 1.00 24.95 474 ASP A C 1
ATOM 3006 O O . ASP A 1 403 ? -0.936 29.097 18.448 1.00 24.33 474 ASP A O 1
ATOM 3015 N N . ASP A 1 404 ? 0.011 29.208 20.487 1.00 24.26 475 ASP A N 1
ATOM 3016 C CA . ASP A 1 404 ? -0.040 27.746 20.677 1.00 22.87 475 ASP A CA 1
ATOM 3017 C C . ASP A 1 404 ? -1.468 27.207 20.542 1.00 22.59 475 ASP A C 1
ATOM 3018 O O . ASP A 1 404 ? -1.656 26.147 19.978 1.00 21.88 475 ASP A O 1
ATOM 3023 N N . TRP A 1 405 ? -2.475 27.940 21.022 1.00 21.47 476 TRP A N 1
ATOM 3024 C CA . TRP A 1 405 ? -3.860 27.462 20.877 1.00 23.60 476 TRP A CA 1
ATOM 3025 C C . TRP A 1 405 ? -4.281 27.325 19.431 1.00 22.38 476 TRP A C 1
ATOM 3026 O O . TRP A 1 405 ? -5.070 26.418 19.075 1.00 21.86 476 TRP A O 1
ATOM 3037 N N . TYR A 1 406 ? -3.738 28.206 18.589 1.00 20.81 477 TYR A N 1
ATOM 3038 C CA . TYR A 1 406 ? -4.114 28.318 17.188 1.00 17.77 477 TYR A CA 1
ATOM 3039 C C . TYR A 1 406 ? -3.488 27.185 16.358 1.00 20.00 477 TYR A C 1
ATOM 3040 O O . TYR A 1 406 ? -4.186 26.506 15.637 1.00 20.45 477 TYR A O 1
ATOM 3049 N N . TRP A 1 407 ? -2.186 26.993 16.444 1.00 22.46 478 TRP A N 1
ATOM 3050 C CA . TRP A 1 407 ? -1.596 25.866 15.719 1.00 19.88 478 TRP A CA 1
ATOM 3051 C C . TRP A 1 407 ? -2.037 24.483 16.231 1.00 22.70 478 TRP A C 1
ATOM 3052 O O . TRP A 1 407 ? -2.227 23.534 15.433 1.00 22.88 478 TRP A O 1
ATOM 3063 N N . LEU A 1 408 ? -2.305 24.381 17.519 1.00 20.57 479 LEU A N 1
ATOM 3064 C CA . LEU A 1 408 ? -2.827 23.102 18.073 1.00 20.39 479 LEU A CA 1
ATOM 3065 C C . LEU A 1 408 ? -4.226 22.851 17.511 1.00 21.19 479 LEU A C 1
ATOM 3066 O O . LEU A 1 408 ? -4.486 21.786 16.985 1.00 22.61 479 LEU A O 1
ATOM 3071 N N . TYR A 1 409 ? -5.108 23.843 17.616 1.00 22.35 480 TYR A N 1
ATOM 3072 C CA . TYR A 1 409 ? -6.482 23.665 17.139 1.00 20.98 480 TYR A CA 1
ATOM 3073 C C . TYR A 1 409 ? -6.486 23.367 15.644 1.00 21.07 480 TYR A C 1
ATOM 3074 O O . TYR A 1 409 ? -7.237 22.484 15.192 1.00 19.93 480 TYR A O 1
ATOM 3083 N N . ALA A 1 410 ? -5.639 24.057 14.875 1.00 19.99 481 ALA A N 1
ATOM 3084 C CA . ALA A 1 410 ? -5.593 23.806 13.431 1.00 18.55 481 ALA A CA 1
ATOM 3085 C C . ALA A 1 410 ? -5.168 22.368 13.090 1.00 19.12 481 ALA A C 1
ATOM 3086 O O . ALA A 1 410 ? -5.798 21.743 12.258 1.00 20.23 481 ALA A O 1
ATOM 3088 N N . ALA A 1 411 ? -4.123 21.844 13.730 1.00 17.12 482 ALA A N 1
ATOM 3089 C CA . ALA A 1 411 ? -3.629 20.520 13.400 1.00 19.15 482 ALA A CA 1
ATOM 3090 C C . ALA A 1 411 ? -4.653 19.466 13.839 1.00 18.96 482 ALA A C 1
ATOM 3091 O O . ALA A 1 411 ? -4.886 18.495 13.137 1.00 21.00 482 ALA A O 1
ATOM 3093 N N . VAL A 1 412 ? -5.280 19.688 14.985 1.00 20.45 483 VAL A N 1
ATOM 3094 C CA . VAL A 1 412 ? -6.287 18.755 15.494 1.00 22.20 483 VAL A CA 1
ATOM 3095 C C . VAL A 1 412 ? -7.489 18.746 14.557 1.00 24.15 483 VAL A C 1
ATOM 3096 O O . VAL A 1 412 ? -7.987 17.675 14.162 1.00 20.22 483 VAL A O 1
ATOM 3100 N N . SER A 1 413 ? -7.946 19.938 14.209 1.00 20.16 484 SER A N 1
ATOM 3101 C CA . SER A 1 413 ? -9.142 20.101 13.367 1.00 20.91 484 SER A CA 1
ATOM 3102 C C . SER A 1 413 ? -8.979 19.618 11.941 1.00 18.64 484 SER A C 1
ATOM 3103 O O . SER A 1 413 ? -9.918 18.998 11.380 1.00 22.79 484 SER A O 1
ATOM 3106 N N . CYS A 1 414 ? -7.793 19.864 11.371 1.00 19.61 485 CYS A N 1
ATOM 3107 C CA . CYS A 1 414 ? -7.471 19.418 10.015 1.00 24.27 485 CYS A CA 1
ATOM 3108 C C . CYS A 1 414 ? -6.948 17.986 9.950 1.00 23.10 485 CYS A C 1
ATOM 3109 O O . CYS A 1 414 ? -6.680 17.459 8.852 1.00 25.96 485 CYS A O 1
ATOM 3112 N N . LYS A 1 415 ? -6.775 17.375 11.115 1.00 21.41 486 LYS A N 1
ATOM 3113 C CA . LYS A 1 415 ? -6.313 15.982 11.220 1.00 25.60 486 LYS A CA 1
ATOM 3114 C C . LYS A 1 415 ? -5.021 15.829 10.436 1.00 25.11 486 LYS A C 1
ATOM 3115 O O . LYS A 1 415 ? -4.899 14.946 9.583 1.00 29.48 486 LYS A O 1
ATOM 3121 N N . CYS A 1 416 ? -4.057 16.708 10.689 1.00 21.56 487 CYS A N 1
ATOM 3122 C CA . CYS A 1 416 ? -2.877 16.756 9.835 1.00 23.30 487 CYS A CA 1
ATOM 3123 C C . CYS A 1 416 ? -1.598 16.880 10.648 1.00 19.97 487 CYS A C 1
ATOM 3124 O O . CYS A 1 416 ? -1.629 16.867 11.890 1.00 26.16 487 CYS A O 1
ATOM 3127 N N . LEU A 1 417 ? -0.465 16.931 9.958 1.00 19.44 488 LEU A N 1
ATOM 3128 C CA . LEU A 1 417 ? 0.833 17.033 10.646 1.00 18.90 488 LEU A CA 1
ATOM 3129 C C . LEU A 1 417 ? 0.997 18.380 11.335 1.00 18.03 488 LEU A C 1
ATOM 3130 O O . LEU A 1 417 ? 0.455 19.384 10.881 1.00 19.40 488 LEU A O 1
ATOM 3135 N N . LEU A 1 418 ? 1.695 18.379 12.457 1.00 18.68 489 LEU A N 1
ATOM 3136 C CA . LEU A 1 418 ? 1.965 19.604 13.226 1.00 17.24 489 LEU A CA 1
ATOM 3137 C C . LEU A 1 418 ? 3.492 19.739 13.327 1.00 18.95 489 LEU A C 1
ATOM 3138 O O . LEU A 1 418 ? 4.168 18.866 13.919 1.00 19.94 489 LEU A O 1
ATOM 3143 N N . VAL A 1 419 ? 4.026 20.798 12.727 1.00 18.41 490 VAL A N 1
ATOM 3144 C CA . VAL A 1 419 ? 5.460 20.995 12.616 1.00 19.03 490 VAL A CA 1
ATOM 3145 C C . VAL A 1 419 ? 5.888 21.986 13.714 1.00 19.70 490 VAL A C 1
ATOM 3146 O O . VAL A 1 419 ? 5.633 23.177 13.622 1.00 21.21 490 VAL A O 1
ATOM 3150 N N . THR A 1 420 ? 6.486 21.451 14.781 1.00 19.97 491 THR A N 1
ATOM 3151 C CA . THR A 1 420 ? 7.026 22.257 15.857 1.00 21.13 491 THR A CA 1
ATOM 3152 C C . THR A 1 420 ? 8.049 21.453 16.624 1.00 21.88 491 THR A C 1
ATOM 3153 O O . THR A 1 420 ? 7.908 20.227 16.743 1.00 21.93 491 THR A O 1
ATOM 3157 N N . ASN A 1 421 ? 9.067 22.149 17.149 1.00 21.84 492 ASN A N 1
ATOM 3158 C CA . ASN A 1 421 ? 9.987 21.551 18.117 1.00 21.35 492 ASN A CA 1
ATOM 3159 C C . ASN A 1 421 ? 9.659 21.929 19.538 1.00 25.70 492 ASN A C 1
ATOM 3160 O O . ASN A 1 421 ? 10.385 21.560 20.449 1.00 28.29 492 ASN A O 1
ATOM 3165 N N . ASP A 1 422 ? 8.566 22.655 19.747 1.00 25.42 493 ASP A N 1
ATOM 3166 C CA . ASP A 1 422 ? 8.083 22.920 21.116 1.00 27.49 493 ASP A CA 1
ATOM 3167 C C . ASP A 1 422 ? 7.881 21.541 21.838 1.00 30.07 493 ASP A C 1
ATOM 3168 O O . ASP A 1 422 ? 7.285 20.599 21.308 1.00 38.43 493 ASP A O 1
ATOM 3173 N N . GLU A 1 423 ? 8.392 21.445 23.038 1.00 49.79 494 GLU A N 1
ATOM 3174 C CA . GLU A 1 423 ? 8.210 20.240 23.870 1.00 57.03 494 GLU A CA 1
ATOM 3175 C C . GLU A 1 423 ? 6.747 19.897 24.194 1.00 50.86 494 GLU A C 1
ATOM 3176 O O . GLU A 1 423 ? 6.386 18.725 24.282 1.00 49.86 494 GLU A O 1
ATOM 3182 N N . MET A 1 424 ? 5.908 20.919 24.373 1.00 41.75 495 MET A N 1
ATOM 3183 C CA . MET A 1 424 ? 4.466 20.710 24.467 1.00 35.53 495 MET A CA 1
ATOM 3184 C C . MET A 1 424 ? 4.125 19.993 25.781 1.00 41.42 495 MET A C 1
ATOM 3185 O O . MET A 1 424 ? 3.208 19.121 25.809 1.00 41.33 495 MET A O 1
ATOM 3190 N N . ARG A 1 425 ? 4.917 20.287 26.827 1.00 35.74 496 ARG A N 1
ATOM 3191 C CA . ARG A 1 425 ? 4.763 19.624 28.113 1.00 46.88 496 ARG A CA 1
ATOM 3192 C C . ARG A 1 425 ? 4.585 20.598 29.276 1.00 50.85 496 ARG A C 1
ATOM 3193 O O . ARG A 1 425 ? 3.893 20.238 30.253 1.00 55.79 496 ARG A O 1
ATOM 3201 N N . ASP A 1 426 ? 5.081 21.830 29.159 1.00 56.44 497 ASP A N 1
ATOM 3202 C CA . ASP A 1 426 ? 4.956 22.788 30.272 1.00 56.08 497 ASP A CA 1
ATOM 3203 C C . ASP A 1 426 ? 3.652 23.660 30.277 1.00 54.33 497 ASP A C 1
ATOM 3204 O O . ASP A 1 426 ? 2.879 23.686 29.341 1.00 44.20 497 ASP A O 1
ATOM 3209 N N . HIS A 1 427 ? 3.417 24.362 31.380 1.00 54.27 498 HIS A N 1
ATOM 3210 C CA . HIS A 1 427 ? 2.368 25.384 31.448 1.00 45.44 498 HIS A CA 1
ATOM 3211 C C . HIS A 1 427 ? 1.024 24.997 30.889 1.00 46.33 498 HIS A C 1
ATOM 3212 O O . HIS A 1 427 ? 0.367 24.104 31.420 1.00 43.05 498 HIS A O 1
ATOM 3219 N N . LEU A 1 428 ? 0.612 25.633 29.783 1.00 41.73 499 LEU A N 1
ATOM 3220 C CA . LEU A 1 428 ? -0.697 25.366 29.192 1.00 45.06 499 LEU A CA 1
ATOM 3221 C C . LEU A 1 428 ? -0.812 23.941 28.708 1.00 40.06 499 LEU A C 1
ATOM 3222 O O . LEU A 1 428 ? -1.914 23.415 28.633 1.00 37.66 499 LEU A O 1
ATOM 3227 N N . PHE A 1 429 ? 0.298 23.296 28.346 1.00 34.36 500 PHE A N 1
ATOM 3228 C CA . PHE A 1 429 ? 0.180 21.949 27.782 1.00 33.31 500 PHE A CA 1
ATOM 3229 C C . PHE A 1 429 ? -0.197 20.948 28.870 1.00 31.22 500 PHE A C 1
ATOM 3230 O O . PHE A 1 429 ? -0.773 19.922 28.581 1.00 32.68 500 PHE A O 1
ATOM 3238 N N . GLN A 1 430 ? 0.099 21.275 30.126 1.00 36.42 501 GLN A N 1
ATOM 3239 C CA . GLN A 1 430 ? -0.307 20.406 31.241 1.00 40.63 501 GLN A CA 1
ATOM 3240 C C . GLN A 1 430 ? -1.825 20.320 31.308 1.00 39.13 501 GLN A C 1
ATOM 3241 O O . GLN A 1 430 ? -2.363 19.286 31.681 1.00 37.58 501 GLN A O 1
ATOM 3247 N N . LEU A 1 431 ? -2.512 21.385 30.892 1.00 29.99 502 LEU A N 1
ATOM 3248 C CA . LEU A 1 431 ? -3.982 21.400 30.894 1.00 32.66 502 LEU A CA 1
ATOM 3249 C C . LEU A 1 431 ? -4.606 20.340 29.951 1.00 32.31 502 LEU A C 1
ATOM 3250 O O . LEU A 1 431 ? -5.784 19.992 30.082 1.00 36.73 502 LEU A O 1
ATOM 3255 N N . LEU A 1 432 ? -3.817 19.860 28.997 1.00 33.06 503 LEU A N 1
ATOM 3256 C CA . LEU A 1 432 ? -4.311 18.990 27.942 1.00 32.19 503 LEU A CA 1
ATOM 3257 C C . LEU A 1 432 ? -4.299 17.537 28.368 1.00 33.72 503 LEU A C 1
ATOM 3258 O O . LEU A 1 432 ? -4.794 16.703 27.621 1.00 39.31 503 LEU A O 1
ATOM 3263 N N . GLY A 1 433 ? -3.748 17.227 29.552 1.00 36.17 504 GLY A N 1
ATOM 3264 C CA . GLY A 1 433 ? -3.802 15.858 30.110 1.00 38.58 504 GLY A CA 1
ATOM 3265 C C . GLY A 1 433 ? -2.684 14.935 29.612 1.00 37.67 504 GLY A C 1
ATOM 3266 O O . GLY A 1 433 ? -1.944 15.311 28.677 1.00 38.49 504 GLY A O 1
ATOM 3267 N N . ASN A 1 434 ? -2.592 13.728 30.200 1.00 33.26 505 ASN A N 1
ATOM 3268 C CA A ASN A 1 434 ? -1.417 12.851 29.925 0.50 40.89 505 ASN A CA 1
ATOM 3269 C CA B ASN A 1 434 ? -1.469 12.799 30.079 0.50 44.71 505 ASN A CA 1
ATOM 3270 C C . ASN A 1 434 ? -1.813 11.473 29.402 1.00 40.42 505 ASN A C 1
ATOM 3271 O O . ASN A 1 434 ? -1.068 10.497 29.538 1.00 50.61 505 ASN A O 1
ATOM 3280 N N . SER A 1 435 ? -2.959 11.404 28.748 1.00 40.58 506 SER A N 1
ATOM 3281 C CA . SER A 1 435 ? -3.322 10.209 28.016 1.00 45.20 506 SER A CA 1
ATOM 3282 C C . SER A 1 435 ? -3.552 10.547 26.550 1.00 46.12 506 SER A C 1
ATOM 3283 O O . SER A 1 435 ? -2.695 10.218 25.671 1.00 51.32 506 SER A O 1
ATOM 3286 N N . PHE A 1 436 ? -4.667 11.201 26.244 1.00 32.40 507 PHE A N 1
ATOM 3287 C CA . PHE A 1 436 ? -4.954 11.354 24.824 1.00 27.73 507 PHE A CA 1
ATOM 3288 C C . PHE A 1 436 ? -3.882 12.213 24.159 1.00 26.48 507 PHE A C 1
ATOM 3289 O O . PHE A 1 436 ? -3.332 11.851 23.129 1.00 27.19 507 PHE A O 1
ATOM 3297 N N . PHE A 1 437 ? -3.558 13.341 24.755 1.00 26.08 508 PHE A N 1
ATOM 3298 C CA . PHE A 1 437 ? -2.679 14.275 24.052 1.00 22.58 508 PHE A CA 1
ATOM 3299 C C . PHE A 1 437 ? -1.292 13.707 23.697 1.00 24.24 508 PHE A C 1
ATOM 3300 O O . PHE A 1 437 ? -0.828 13.915 22.575 1.00 24.99 508 PHE A O 1
ATOM 3308 N N . PRO A 1 438 ? -0.633 12.958 24.616 1.00 24.76 509 PRO A N 1
ATOM 3309 C CA . PRO A 1 438 ? 0.665 12.347 24.237 1.00 25.87 509 PRO A CA 1
ATOM 3310 C C . PRO A 1 438 ? 0.559 11.358 23.094 1.00 25.21 509 PRO A C 1
ATOM 3311 O O . PRO A 1 438 ? 1.433 11.308 22.258 1.00 23.59 509 PRO A O 1
ATOM 3315 N N . ARG A 1 439 ? -0.528 10.607 23.026 1.00 22.35 510 ARG A N 1
ATOM 3316 C CA . ARG A 1 439 ? -0.736 9.710 21.894 1.00 22.05 510 ARG A CA 1
ATOM 3317 C C . ARG A 1 439 ? -0.953 10.457 20.584 1.00 22.25 510 ARG A C 1
ATOM 3318 O O . ARG A 1 439 ? -0.400 10.064 19.537 1.00 21.21 510 ARG A O 1
ATOM 3326 N N . TRP A 1 440 ? -1.723 11.554 20.642 1.00 23.11 511 TRP A N 1
ATOM 3327 C CA . TRP A 1 440 ? -1.964 12.369 19.488 1.00 23.04 511 TRP A CA 1
ATOM 3328 C C . TRP A 1 440 ? -0.675 13.008 18.991 1.00 22.16 511 TRP A C 1
ATOM 3329 O O . TRP A 1 440 ? -0.357 13.000 17.790 1.00 22.85 511 TRP A O 1
ATOM 3340 N N . LYS A 1 441 ? 0.105 13.518 19.926 1.00 20.99 512 LYS A N 1
ATOM 3341 C CA . LYS A 1 441 ? 1.357 14.190 19.611 1.00 23.04 512 LYS A CA 1
ATOM 3342 C C . LYS A 1 441 ? 2.303 13.212 18.880 1.00 21.29 512 LYS A C 1
ATOM 3343 O O . LYS A 1 441 ? 2.921 13.548 17.852 1.00 22.45 512 LYS A O 1
ATOM 3349 N N . GLU A 1 442 ? 2.381 11.984 19.357 1.00 22.52 513 GLU A N 1
ATOM 3350 C CA . GLU A 1 442 ? 3.253 11.028 18.720 1.00 22.15 513 GLU A CA 1
ATOM 3351 C C . GLU A 1 442 ? 2.864 10.800 17.239 1.00 22.80 513 GLU A C 1
ATOM 3352 O O . GLU A 1 442 ? 3.732 10.704 16.369 1.00 23.97 513 GLU A O 1
ATOM 3358 N N . LYS A 1 443 ? 1.574 10.711 16.962 1.00 21.40 514 LYS A N 1
ATOM 3359 C CA . LYS A 1 443 ? 1.098 10.451 15.601 1.00 24.56 514 LYS A CA 1
ATOM 3360 C C . LYS A 1 443 ? 1.156 11.667 14.679 1.00 21.31 514 LYS A C 1
ATOM 3361 O O . LYS A 1 443 ? 1.184 11.481 13.441 1.00 21.73 514 LYS A O 1
ATOM 3367 N N . HIS A 1 444 ? 1.205 12.876 15.230 1.00 22.17 515 HIS A N 1
ATOM 3368 C CA . HIS A 1 444 ? 1.084 14.107 14.409 1.00 22.68 515 HIS A CA 1
ATOM 3369 C C . HIS A 1 444 ? 2.280 15.042 14.376 1.00 19.54 515 HIS A C 1
ATOM 3370 O O . HIS A 1 444 ? 2.420 15.811 13.420 1.00 18.71 515 HIS A O 1
ATOM 3377 N N . GLN A 1 445 ? 3.128 15.009 15.404 1.00 20.40 516 GLN A N 1
ATOM 3378 C CA . GLN A 1 445 ? 4.208 15.980 15.520 1.00 21.57 516 GLN A CA 1
ATOM 3379 C C . GLN A 1 445 ? 5.394 15.641 14.634 1.00 21.73 516 GLN A C 1
ATOM 3380 O O . GLN A 1 445 ? 5.931 14.510 14.677 1.00 21.35 516 GLN A O 1
ATOM 3386 N N . VAL A 1 446 ? 5.793 16.636 13.853 1.00 20.33 517 VAL A N 1
ATOM 3387 C CA . VAL A 1 446 ? 6.996 16.586 13.017 1.00 21.86 517 VAL A CA 1
ATOM 3388 C C . VAL A 1 446 ? 7.978 17.597 13.626 1.00 22.70 517 VAL A C 1
ATOM 3389 O O . VAL A 1 446 ? 7.615 18.762 13.910 1.00 23.25 517 VAL A O 1
ATOM 3393 N N . ARG A 1 447 ? 9.222 17.171 13.810 1.00 20.99 518 ARG A N 1
ATOM 3394 C CA . ARG A 1 447 ? 10.281 18.061 14.338 1.00 20.66 518 ARG A CA 1
ATOM 3395 C C . ARG A 1 447 ? 11.378 18.227 13.333 1.00 20.51 518 ARG A C 1
ATOM 3396 O O . ARG A 1 447 ? 11.722 17.268 12.600 1.00 22.58 518 ARG A O 1
ATOM 3404 N N . ILE A 1 448 ? 12.006 19.389 13.343 1.00 21.59 519 ILE A N 1
ATOM 3405 C CA . ILE A 1 448 ? 13.173 19.637 12.475 1.00 20.78 519 ILE A CA 1
ATOM 3406 C C . ILE A 1 448 ? 14.475 19.281 13.202 1.00 21.43 519 ILE A C 1
ATOM 3407 O O . ILE A 1 448 ? 14.606 19.382 14.448 1.00 23.23 519 ILE A O 1
ATOM 3412 N N . SER A 1 449 ? 15.438 18.819 12.440 1.00 23.59 520 SER A N 1
ATOM 3413 C CA . SER A 1 449 ? 16.831 18.712 12.929 1.00 25.42 520 SER A CA 1
ATOM 3414 C C . SER A 1 449 ? 17.747 19.250 11.831 1.00 20.68 520 SER A C 1
ATOM 3415 O O . SER A 1 449 ? 17.353 19.316 10.641 1.00 26.83 520 SER A O 1
ATOM 3418 N N . VAL A 1 450 ? 18.961 19.618 12.197 1.00 24.38 521 VAL A N 1
ATOM 3419 C CA . VAL A 1 450 ? 19.881 20.198 11.231 1.00 27.61 521 VAL A CA 1
ATOM 3420 C C . VAL A 1 450 ? 21.248 19.555 11.400 1.00 31.16 521 VAL A C 1
ATOM 3421 O O . VAL A 1 450 ? 21.655 19.255 12.537 1.00 34.24 521 VAL A O 1
ATOM 3425 N N . THR A 1 451 ? 21.943 19.270 10.299 1.00 26.01 522 THR A N 1
ATOM 3426 C CA . THR A 1 451 ? 23.340 18.871 10.390 1.00 28.58 522 THR A CA 1
ATOM 3427 C C . THR A 1 451 ? 24.145 19.725 9.448 1.00 28.61 522 THR A C 1
ATOM 3428 O O . THR A 1 451 ? 23.608 20.333 8.493 1.00 27.43 522 THR A O 1
ATOM 3432 N N . ARG A 1 452 ? 25.461 19.733 9.684 1.00 28.32 523 ARG A N 1
ATOM 3433 C CA . ARG A 1 452 ? 26.370 20.460 8.787 1.00 29.11 523 ARG A CA 1
ATOM 3434 C C . ARG A 1 452 ? 26.356 19.822 7.408 1.00 26.83 523 ARG A C 1
ATOM 3435 O O . ARG A 1 452 ? 26.332 20.516 6.392 1.00 31.47 523 ARG A O 1
ATOM 3443 N N . GLU A 1 453 ? 26.451 18.496 7.368 1.00 30.35 524 GLU A N 1
ATOM 3444 C CA A GLU A 1 453 ? 26.600 17.826 6.078 0.50 31.92 524 GLU A CA 1
ATOM 3445 C CA B GLU A 1 453 ? 26.578 17.768 6.109 0.50 32.66 524 GLU A CA 1
ATOM 3446 C C . GLU A 1 453 ? 25.358 17.978 5.215 1.00 28.79 524 GLU A C 1
ATOM 3447 O O . GLU A 1 453 ? 25.495 18.196 4.022 1.00 28.13 524 GLU A O 1
ATOM 3458 N N . ASP A 1 454 ? 24.152 17.905 5.804 1.00 23.60 525 ASP A N 1
ATOM 3459 C CA . ASP A 1 454 ? 22.940 17.810 5.019 1.00 21.88 525 ASP A CA 1
ATOM 3460 C C . ASP A 1 454 ? 21.951 18.997 5.052 1.00 22.29 525 ASP A C 1
ATOM 3461 O O . ASP A 1 454 ? 21.018 19.055 4.232 1.00 24.76 525 ASP A O 1
ATOM 3466 N N . GLY A 1 455 ? 22.076 19.872 6.032 1.00 20.71 526 GLY A N 1
ATOM 3467 C CA . GLY A 1 455 ? 21.059 20.905 6.236 1.00 23.22 526 GLY A CA 1
ATOM 3468 C C . GLY A 1 455 ? 19.887 20.374 7.053 1.00 20.56 526 GLY A C 1
ATOM 3469 O O . GLY A 1 455 ? 20.022 19.484 7.936 1.00 22.69 526 GLY A O 1
ATOM 3470 N N . LEU A 1 456 ? 18.704 20.864 6.700 1.00 21.51 527 LEU A N 1
ATOM 3471 C CA . LEU A 1 456 ? 17.499 20.632 7.497 1.00 20.11 527 LEU A CA 1
ATOM 3472 C C . LEU A 1 456 ? 16.828 19.324 7.112 1.00 23.07 527 LEU A C 1
ATOM 3473 O O . LEU A 1 456 ? 16.771 18.975 5.921 1.00 25.72 527 LEU A O 1
ATOM 3478 N N . LYS A 1 457 ? 16.313 18.627 8.124 1.00 23.45 528 LYS A N 1
ATOM 3479 C CA . LYS A 1 457 ? 15.564 17.378 7.966 1.00 23.56 528 LYS A CA 1
ATOM 3480 C C . LYS A 1 457 ? 14.256 17.460 8.731 1.00 21.94 528 LYS A C 1
ATOM 3481 O O . LYS A 1 457 ? 14.240 17.925 9.877 1.00 23.28 528 LYS A O 1
ATOM 3487 N N . LEU A 1 458 ? 13.174 16.965 8.146 1.00 20.61 529 LEU A N 1
ATOM 3488 C CA . LEU A 1 458 ? 11.913 16.787 8.880 1.00 22.15 529 LEU A CA 1
ATOM 3489 C C . LEU A 1 458 ? 11.876 15.373 9.415 1.00 22.10 529 LEU A C 1
ATOM 3490 O O . LEU A 1 458 ? 12.019 14.426 8.653 1.00 30.88 529 LEU A O 1
ATOM 3495 N N . ASN A 1 459 ? 11.677 15.241 10.716 1.00 21.26 530 ASN A N 1
ATOM 3496 C CA . ASN A 1 459 ? 11.585 13.968 11.368 1.00 23.47 530 ASN A CA 1
ATOM 3497 C C . ASN A 1 459 ? 10.144 13.602 11.556 1.00 24.29 530 ASN A C 1
ATOM 3498 O O . ASN A 1 459 ? 9.442 14.254 12.309 1.00 23.77 530 ASN A O 1
ATOM 3503 N N . MET A 1 460 ? 9.716 12.534 10.902 1.00 23.41 531 MET A N 1
ATOM 3504 C CA . MET A 1 460 ? 8.287 12.226 10.794 1.00 21.74 531 MET A CA 1
ATOM 3505 C C . MET A 1 460 ? 7.836 11.384 12.001 1.00 25.57 531 MET A C 1
ATOM 3506 O O . MET A 1 460 ? 8.663 10.786 12.684 1.00 23.84 531 MET A O 1
ATOM 3511 N N . PRO A 1 461 ? 6.516 11.322 12.255 1.00 24.10 532 PRO A N 1
ATOM 3512 C CA . PRO A 1 461 ? 6.016 10.419 13.294 1.00 24.96 532 PRO A CA 1
ATOM 3513 C C . PRO A 1 461 ? 6.459 8.970 13.062 1.00 27.34 532 PRO A C 1
ATOM 3514 O O . PRO A 1 461 ? 6.643 8.531 11.905 1.00 23.36 532 PRO A O 1
ATOM 3518 N N . PRO A 1 462 ? 6.685 8.234 14.150 1.00 25.21 533 PRO A N 1
ATOM 3519 C CA . PRO A 1 462 ? 7.143 6.849 13.997 1.00 27.70 533 PRO A CA 1
ATOM 3520 C C . PRO A 1 462 ? 6.026 5.978 13.428 1.00 26.66 533 PRO A C 1
ATOM 3521 O O . PRO A 1 462 ? 4.878 6.248 13.706 1.00 25.99 533 PRO A O 1
ATOM 3525 N N . PRO A 1 463 ? 6.370 4.907 12.684 1.00 29.25 534 PRO A N 1
ATOM 3526 C CA . PRO A 1 463 ? 5.360 3.976 12.119 1.00 33.13 534 PRO A CA 1
ATOM 3527 C C . PRO A 1 463 ? 4.875 2.946 13.134 1.00 28.73 534 PRO A C 1
ATOM 3528 O O . PRO A 1 463 ? 4.249 1.956 12.766 1.00 37.02 534 PRO A O 1
ATOM 3532 N N . TYR A 1 464 ? 5.164 3.167 14.412 1.00 26.09 535 TYR A N 1
ATOM 3533 C CA . TYR A 1 464 ? 4.767 2.210 15.464 1.00 28.19 535 TYR A CA 1
ATOM 3534 C C . TYR A 1 464 ? 4.563 3.056 16.693 1.00 27.15 535 TYR A C 1
ATOM 3535 O O . TYR A 1 464 ? 5.038 4.198 16.709 1.00 28.21 535 TYR A O 1
ATOM 3544 N N . SER A 1 465 ? 3.950 2.510 17.743 1.00 27.17 536 SER A N 1
ATOM 3545 C CA . SER A 1 465 ? 3.649 3.311 18.945 1.00 28.49 536 SER A CA 1
ATOM 3546 C C . SER A 1 465 ? 4.712 3.055 20.014 1.00 25.82 536 SER A C 1
ATOM 3547 O O . SER A 1 465 ? 5.056 1.892 20.326 1.00 27.31 536 SER A O 1
ATOM 3550 N N . ILE A 1 466 ? 5.267 4.150 20.536 1.00 23.50 537 ILE A N 1
ATOM 3551 C CA . ILE A 1 466 ? 6.319 4.075 21.525 1.00 25.31 537 ILE A CA 1
ATOM 3552 C C . ILE A 1 466 ? 5.640 3.990 22.884 1.00 25.89 537 ILE A C 1
ATOM 3553 O O . ILE A 1 466 ? 5.388 4.995 23.542 1.00 27.37 537 ILE A O 1
ATOM 3558 N N . VAL A 1 467 ? 5.341 2.766 23.274 1.00 24.58 538 VAL A N 1
ATOM 3559 C CA . VAL A 1 467 ? 4.565 2.465 24.492 1.00 25.67 538 VAL A CA 1
ATOM 3560 C C . VAL A 1 467 ? 4.966 1.038 24.897 1.00 24.57 538 VAL A C 1
ATOM 3561 O O . VAL A 1 467 ? 5.431 0.251 24.056 1.00 25.59 538 VAL A O 1
ATOM 3565 N N . ILE A 1 468 ? 4.817 0.725 26.173 1.00 25.97 539 ILE A N 1
ATOM 3566 C CA . ILE A 1 468 ? 4.980 -0.630 26.688 1.00 23.83 539 ILE A CA 1
ATOM 3567 C C . ILE A 1 468 ? 4.067 -1.498 25.828 1.00 23.70 539 ILE A C 1
ATOM 3568 O O . ILE A 1 468 ? 2.890 -1.179 25.664 1.00 26.47 539 ILE A O 1
ATOM 3573 N N . GLN A 1 469 ? 4.607 -2.560 25.249 1.00 27.42 540 GLN A N 1
ATOM 3574 C CA . GLN A 1 469 ? 3.783 -3.509 24.478 1.00 25.45 540 GLN A CA 1
ATOM 3575 C C . GLN A 1 469 ? 3.946 -4.942 24.989 1.00 26.70 540 GLN A C 1
ATOM 3576 O O . GLN A 1 469 ? 5.032 -5.349 25.396 1.00 25.75 540 GLN A O 1
ATOM 3582 N N . GLU A 1 470 ? 2.846 -5.687 24.962 1.00 25.59 541 GLU A N 1
ATOM 3583 C CA . GLU A 1 470 ? 2.793 -7.087 25.365 1.00 27.29 541 GLU A CA 1
ATOM 3584 C C . GLU A 1 470 ? 2.283 -7.844 24.143 1.00 25.55 541 GLU A C 1
ATOM 3585 O O . GLU A 1 470 ? 1.186 -7.533 23.615 1.00 30.21 541 GLU A O 1
ATOM 3591 N N . SER A 1 471 ? 3.062 -8.798 23.654 1.00 32.49 542 SER A N 1
ATOM 3592 C CA . SER A 1 471 ? 2.708 -9.478 22.406 1.00 34.49 542 SER A CA 1
ATOM 3593 C C . SER A 1 471 ? 1.753 -10.647 22.711 1.00 36.71 542 SER A C 1
ATOM 3594 O O . SER A 1 471 ? 1.576 -11.036 23.888 1.00 34.74 542 SER A O 1
ATOM 3597 N N . GLU A 1 472 ? 1.133 -11.195 21.662 1.00 33.29 543 GLU A N 1
ATOM 3598 C CA . GLU A 1 472 ? 0.200 -12.302 21.822 1.00 40.36 543 GLU A CA 1
ATOM 3599 C C . GLU A 1 472 ? 0.858 -13.541 22.401 1.00 41.12 543 GLU A C 1
ATOM 3600 O O . GLU A 1 472 ? 0.162 -14.365 22.989 1.00 47.90 543 GLU A O 1
ATOM 3606 N N . ASP A 1 473 ? 2.177 -13.684 22.260 1.00 39.48 544 ASP A N 1
ATOM 3607 C CA . ASP A 1 473 ? 2.874 -14.815 22.885 1.00 47.12 544 ASP A CA 1
ATOM 3608 C C . ASP A 1 473 ? 3.470 -14.492 24.275 1.00 42.94 544 ASP A C 1
ATOM 3609 O O . ASP A 1 473 ? 4.145 -15.330 24.867 1.00 43.58 544 ASP A O 1
ATOM 3614 N N . GLY A 1 474 ? 3.219 -13.298 24.793 1.00 35.92 545 GLY A N 1
ATOM 3615 C CA . GLY A 1 474 ? 3.649 -12.945 26.148 1.00 36.51 545 GLY A CA 1
ATOM 3616 C C . GLY A 1 474 ? 4.982 -12.203 26.227 1.00 36.76 545 GLY A C 1
ATOM 3617 O O . GLY A 1 474 ? 5.515 -11.977 27.331 1.00 34.45 545 GLY A O 1
ATOM 3618 N N . THR A 1 475 ? 5.536 -11.834 25.072 1.00 34.99 546 THR A N 1
ATOM 3619 C CA . THR A 1 475 ? 6.794 -11.044 25.022 1.00 34.28 546 THR A CA 1
ATOM 3620 C C . THR A 1 475 ? 6.529 -9.574 25.320 1.00 33.33 546 THR A C 1
ATOM 3621 O O . THR A 1 475 ? 5.539 -9.035 24.849 1.00 34.22 546 THR A O 1
ATOM 3625 N N . TRP A 1 476 ? 7.432 -8.931 26.072 1.00 29.80 547 TRP A N 1
ATOM 3626 C CA . TRP A 1 476 ? 7.281 -7.549 26.488 1.00 25.65 547 TRP A CA 1
ATOM 3627 C C . TRP A 1 476 ? 8.357 -6.680 25.900 1.00 27.15 547 TRP A C 1
ATOM 3628 O O . TRP A 1 476 ? 9.524 -7.101 25.783 1.00 29.58 547 TRP A O 1
ATOM 3639 N N . HIS A 1 477 ? 7.950 -5.493 25.475 1.00 28.88 548 HIS A N 1
ATOM 3640 C CA . HIS A 1 477 ? 8.880 -4.423 25.082 1.00 25.12 548 HIS A CA 1
ATOM 3641 C C . HIS A 1 477 ? 8.541 -3.196 25.870 1.00 28.05 548 HIS A C 1
ATOM 3642 O O . HIS A 1 477 ? 7.412 -2.703 25.785 1.00 28.93 548 HIS A O 1
ATOM 3649 N N . VAL A 1 478 ? 9.510 -2.692 26.637 1.00 23.67 549 VAL A N 1
ATOM 3650 C CA . VAL A 1 478 ? 9.291 -1.535 27.519 1.00 24.40 549 VAL A CA 1
ATOM 3651 C C . VAL A 1 478 ? 10.226 -0.369 27.141 1.00 22.83 549 VAL A C 1
ATOM 3652 O O . VAL A 1 478 ? 11.446 -0.498 27.221 1.00 27.93 549 VAL A O 1
ATOM 3656 N N . PRO A 1 479 ? 9.667 0.755 26.661 1.00 23.37 550 PRO A N 1
ATOM 3657 C CA . PRO A 1 479 ? 10.487 1.918 26.349 1.00 25.20 550 PRO A CA 1
ATOM 3658 C C . PRO A 1 479 ? 10.758 2.802 27.552 1.00 27.62 550 PRO A C 1
ATOM 3659 O O . PRO A 1 479 ? 9.831 3.081 28.348 1.00 28.53 550 PRO A O 1
ATOM 3663 N N . MET A 1 480 ? 11.997 3.291 27.632 1.00 26.59 551 MET A N 1
ATOM 3664 C CA . MET A 1 480 ? 12.371 4.317 28.600 1.00 28.14 551 MET A CA 1
ATOM 3665 C C . MET A 1 480 ? 11.918 5.692 28.065 1.00 28.80 551 MET A C 1
ATOM 3666 O O . MET A 1 480 ? 11.900 5.956 26.849 1.00 31.29 551 MET A O 1
ATOM 3671 N N . SER A 1 481 ? 11.523 6.564 28.978 1.00 28.95 552 SER A N 1
ATOM 3672 C CA . SER A 1 481 ? 11.194 7.940 28.634 1.00 28.97 552 SER A CA 1
ATOM 3673 C C . SER A 1 481 ? 12.528 8.675 28.451 1.00 39.16 552 SER A C 1
ATOM 3674 O O . SER A 1 481 ? 13.528 8.368 29.137 1.00 39.06 552 SER A O 1
ATOM 3677 N N . VAL A 1 482 ? 12.579 9.598 27.495 1.00 40.76 553 VAL A N 1
ATOM 3678 C CA . VAL A 1 482 ? 13.782 10.424 27.286 1.00 42.25 553 VAL A CA 1
ATOM 3679 C C . VAL A 1 482 ? 13.382 11.883 26.962 1.00 49.08 553 VAL A C 1
ATOM 3680 O O . VAL A 1 482 ? 12.277 12.119 26.456 1.00 44.41 553 VAL A O 1
ATOM 3684 N N . GLU A 1 483 ? 14.289 12.843 27.216 1.00 51.91 554 GLU A N 1
ATOM 3685 C CA . GLU A 1 483 ? 13.994 14.279 26.969 1.00 55.25 554 GLU A CA 1
ATOM 3686 C C . GLU A 1 483 ? 13.736 14.503 25.479 1.00 51.33 554 GLU A C 1
ATOM 3687 O O . GLU A 1 483 ? 12.737 15.103 25.100 1.00 52.72 554 GLU A O 1
ATOM 3693 N N . ASP A 1 484 ? 14.649 14.004 24.652 1.00 52.41 555 ASP A N 1
ATOM 3694 C CA . ASP A 1 484 ? 14.623 14.254 23.209 1.00 47.06 555 ASP A CA 1
ATOM 3695 C C . ASP A 1 484 ? 15.084 12.997 22.486 1.00 41.43 555 ASP A C 1
ATOM 3696 O O . ASP A 1 484 ? 16.292 12.693 22.425 1.00 45.15 555 ASP A O 1
ATOM 3701 N N . ASP A 1 485 ? 14.155 12.251 21.898 1.00 38.24 556 ASP A N 1
ATOM 3702 C CA . ASP A 1 485 ? 14.538 10.968 21.278 1.00 38.30 556 ASP A CA 1
ATOM 3703 C C . ASP A 1 485 ? 15.216 11.102 19.919 1.00 40.10 556 ASP A C 1
ATOM 3704 O O . ASP A 1 485 ? 15.531 10.084 19.297 1.00 39.87 556 ASP A O 1
ATOM 3709 N N . LEU A 1 486 ? 15.404 12.350 19.445 1.00 39.85 557 LEU A N 1
ATOM 3710 C CA . LEU A 1 486 ? 16.253 12.615 18.272 1.00 41.45 557 LEU A CA 1
ATOM 3711 C C . LEU A 1 486 ? 17.667 12.910 18.701 1.00 46.30 557 LEU A C 1
ATOM 3712 O O . LEU A 1 486 ? 18.597 12.604 17.976 1.00 51.30 557 LEU A O 1
ATOM 3717 N N . GLN A 1 487 ? 17.801 13.553 19.855 1.00 51.22 558 GLN A N 1
ATOM 3718 C CA . GLN A 1 487 ? 19.107 13.775 20.477 1.00 59.79 558 GLN A CA 1
ATOM 3719 C C . GLN A 1 487 ? 19.699 12.467 21.019 1.00 63.01 558 GLN A C 1
ATOM 3720 O O . GLN A 1 487 ? 20.854 12.135 20.712 1.00 63.97 558 GLN A O 1
ATOM 3726 N N . THR A 1 488 ? 18.912 11.715 21.801 1.00 58.61 559 THR A N 1
ATOM 3727 C CA . THR A 1 488 ? 19.419 10.472 22.433 1.00 57.34 559 THR A CA 1
ATOM 3728 C C . THR A 1 488 ? 18.683 9.227 21.890 1.00 53.26 559 THR A C 1
ATOM 3729 O O . THR A 1 488 ? 17.453 9.262 21.628 1.00 47.20 559 THR A O 1
ATOM 3733 N N . SER A 1 489 ? 19.422 8.142 21.668 1.00 46.35 560 SER A N 1
ATOM 3734 C CA . SER A 1 489 ? 18.813 6.943 21.138 1.00 46.44 560 SER A CA 1
ATOM 3735 C C . SER A 1 489 ? 18.003 6.257 22.301 1.00 43.26 560 SER A C 1
ATOM 3736 O O . SER A 1 489 ? 18.551 5.917 23.349 1.00 39.46 560 SER A O 1
ATOM 3739 N N . ARG A 1 490 ? 16.698 6.114 22.120 1.00 35.56 561 ARG A N 1
ATOM 3740 C CA . ARG A 1 490 ? 15.835 5.616 23.212 1.00 33.25 561 ARG A CA 1
ATOM 3741 C C . ARG A 1 490 ? 16.100 4.142 23.561 1.00 26.84 561 ARG A C 1
ATOM 3742 O O . ARG A 1 490 ? 16.055 3.268 22.684 1.00 30.90 561 ARG A O 1
ATOM 3750 N N . GLN A 1 491 ? 16.368 3.828 24.833 1.00 30.41 562 GLN A N 1
ATOM 3751 C CA A GLN A 1 491 ? 16.589 2.409 25.186 0.50 32.81 562 GLN A CA 1
ATOM 3752 C CA B GLN A 1 491 ? 16.587 2.415 25.231 0.50 33.28 562 GLN A CA 1
ATOM 3753 C C . GLN A 1 491 ? 15.273 1.706 25.477 1.00 28.35 562 GLN A C 1
ATOM 3754 O O . GLN A 1 491 ? 14.313 2.335 25.956 1.00 29.11 562 GLN A O 1
ATOM 3765 N N . TRP A 1 492 ? 15.238 0.400 25.172 1.00 30.70 563 TRP A N 1
ATOM 3766 C CA . TRP A 1 492 ? 14.080 -0.433 25.409 1.00 30.46 563 TRP A CA 1
ATOM 3767 C C . TRP A 1 492 ? 14.521 -1.650 26.142 1.00 34.66 563 TRP A C 1
ATOM 3768 O O . TRP A 1 492 ? 15.706 -2.044 26.047 1.00 34.29 563 TRP A O 1
ATOM 3779 N N . LEU A 1 493 ? 13.591 -2.276 26.857 1.00 30.23 564 LEU A N 1
ATOM 3780 C CA . LEU A 1 493 ? 13.836 -3.585 27.424 1.00 31.86 564 LEU A CA 1
ATOM 3781 C C . LEU A 1 493 ? 13.087 -4.590 26.551 1.00 34.10 564 LEU A C 1
ATOM 3782 O O . LEU A 1 493 ? 11.892 -4.367 26.199 1.00 31.08 564 LEU A O 1
ATOM 3787 N N . CYS A 1 494 ? 13.783 -5.641 26.143 1.00 28.63 565 CYS A N 1
ATOM 3788 C CA . CYS A 1 494 ? 13.141 -6.798 25.509 1.00 30.99 565 CYS A CA 1
ATOM 3789 C C . CYS A 1 494 ? 13.136 -7.976 26.483 1.00 33.19 565 CYS A C 1
ATOM 3790 O O . CYS A 1 494 ? 14.213 -8.462 26.862 1.00 32.87 565 CYS A O 1
ATOM 3793 N N . ALA A 1 495 ? 11.946 -8.452 26.868 1.00 30.10 566 ALA A N 1
ATOM 3794 C CA . ALA A 1 495 ? 11.811 -9.585 27.792 1.00 33.35 566 ALA A CA 1
ATOM 3795 C C . ALA A 1 495 ? 11.039 -10.681 27.094 1.00 34.18 566 ALA A C 1
ATOM 3796 O O . ALA A 1 495 ? 9.860 -10.500 26.807 1.00 32.17 566 ALA A O 1
ATOM 3798 N N . LYS A 1 496 ? 11.716 -11.803 26.797 1.00 31.35 567 LYS A N 1
ATOM 3799 C CA . LYS A 1 496 ? 11.161 -12.872 25.977 1.00 34.80 567 LYS A CA 1
ATOM 3800 C C . LYS A 1 496 ? 11.529 -14.215 26.670 1.00 34.53 567 LYS A C 1
ATOM 3801 O O . LYS A 1 496 ? 12.663 -14.347 27.085 1.00 33.96 567 LYS A O 1
ATOM 3807 N N . ARG A 1 497 ? 10.585 -15.135 26.805 1.00 43.26 568 ARG A N 1
ATOM 3808 C CA . ARG A 1 497 ? 10.861 -16.414 27.527 1.00 49.39 568 ARG A CA 1
ATOM 3809 C C . ARG A 1 497 ? 11.853 -17.201 26.704 1.00 58.45 568 ARG A C 1
ATOM 3810 O O . ARG A 1 497 ? 11.664 -17.311 25.481 1.00 52.81 568 ARG A O 1
ATOM 3818 N N . SER A 1 498 ? 12.875 -17.749 27.380 1.00 70.09 569 SER A N 1
ATOM 3819 C CA . SER A 1 498 ? 13.970 -18.523 26.748 1.00 74.05 569 SER A CA 1
ATOM 3820 C C . SER A 1 498 ? 13.547 -19.877 26.176 1.00 75.85 569 SER A C 1
ATOM 3821 O O . SER A 1 498 ? 14.316 -20.455 25.414 1.00 86.91 569 SER A O 1
ATOM 3823 N N . LYS A 1 499 ? 12.365 -20.395 26.542 1.00 80.04 570 LYS A N 1
ATOM 3824 C CA . LYS A 1 499 ? 11.914 -21.727 26.072 1.00 89.23 570 LYS A CA 1
ATOM 3825 C C . LYS A 1 499 ? 10.474 -21.701 25.553 1.00 92.59 570 LYS A C 1
ATOM 3826 O O . LYS A 1 499 ? 9.904 -22.747 25.206 1.00 88.73 570 LYS A O 1
#

Sequence (476 aa):
SPEALLKQKLDMCSKKGDVLEALRLYDEARRNGVQLSQYHYNVLLYVCSLAEAATESSPNPGLSRGFDIFKQMIVDKVVPNEATFTNGARLAVAKDDPEMAFDMVKQMKAFGIQPRLRSYGPALFGFCRKGDADKAYEVDAHMVESEVVPEEPELAALLKVSMDTKNADKVYKTLQRLRDLVRRQVSKSTFDMIEEWFKSEVATKTGVKKWDVKKIRDAVVSGGGGWHGQGWLGTGKWNVKRTEMDENGVCKCCKEKLVCIDINPVETEETFAASLTRLACEREVKANFNQFQEWLERHGPFDAVIDGANMGLVNQRSFSFFQLNNTVQRRCQQISPSKRLPLVILHKSRVNGGPATYPKNRALLEKWKNAGALYATPPGSNDDDWYWLYAAVSCKCLLVTNDEMRDHLFQLLGNNSFFPRWKEKHQVRISVTREEDGLKLNMPPPYSIVIQESEDGTWHVPMSVEDDLQTSRQQWLCAKRSK

Radius of gyration: 27.62 Å; Cα contacts (8 Å, |Δi|>4): 736; chains: 1; bounding box: 45×67×78 Å

CATH classification: 1.25.40.10 (+1 more: 3.40.50.11980)

B-factor: mean 44.1, std 19.1, range [14.92, 120.89]

GO terms:
  GO:0004526 ribonuclease P activity (F, EXP)
  GO:0005739 mitochondrion (C, IDA)
  GO:0009507 chloroplast (C, IDA)
  GO:0004526 ribonuclease P activity (F, IDA)
  GO:0008033 tRNA processing (P, IDA)
  GO:0001682 tRNA 5'-leader removal (P, IMP)
  GO:0004526 ribonuclease P activity (F, IMP)

Secondary structure (DSSP, 8-state):
-HHHHHHHHHHHTTTS--HHHHHHHHHHHHHHTPPP-HHHHHHHHHHHTT----SSSSPPHHHHHHHHHHHHHHHTTPPP-HHHHHHHHHHHHHHT-HHHHHHHHHHHHHTTPPPPHHHHHHHHHHHHHTT-HHHHHHHHHHHHHTTPPP-HHHHHHHHHHHHHTT-HHHHHHHHHHHHHHTSSB-HHHHHHHHHHHHSHHHHT--BS---HHHHHHHHHHHTSS---S---B-SPEEEEEE-B-TTSBBTTT--B---PPPPHHHHHHHHHHHHHHHHHHS-HHHHHHHHHHHHTS---SEEEEHHHHHHTT-SS--HHHHHHHHHHHHHHSTT-PPPEEEEEHHHHTSGGGSSHHHHHHHHHHHHTT-EEEEPTT--HHHHHHHHHHHHT-EEE------SGGGGGGTTTHHHHHHHHHEEEEEEETTTEEEEEPPPSS--S-EE-TTS-EEEEBP-S-TTTSPPPEEEEEE--

Nearest PDB structures (foldseek):
  4g26-assembly1_A  TM=1.002E+00  e=2.226E-82  Arabidopsis thaliana
  6bv8-assembly1_A  TM=9.998E-01  e=9.739E-79  Arabidopsis thaliana
  6bv9-assembly1_A  TM=9.998E-01  e=2.842E-77  Arabidopsis thaliana
  6bv6-assembly1_A  TM=9.997E-01  e=3.940E-76  Arabidopsis thaliana
  5diz-assembly1_A  TM=6.732E-01  e=1.157E-43  Arabidopsis thaliana